Protein AF-A0A7X9HF99-F1 (afdb_monomer)

Solvent-accessible surface area (backbone atoms only — not comparable to full-atom values): 32789 Å² total; per-residue (Å²): 121,76,86,74,45,53,102,89,36,88,77,80,92,74,91,52,58,59,10,40,50,43,15,59,57,58,29,30,39,49,9,21,50,34,12,27,48,67,58,41,88,96,52,52,70,69,57,48,51,50,46,52,54,53,44,49,51,45,45,40,56,51,29,46,77,75,70,18,51,57,67,43,29,68,30,61,47,11,44,48,45,31,53,53,36,36,70,35,86,83,22,59,33,13,48,50,18,27,54,43,34,50,38,32,75,75,66,77,49,75,69,60,74,66,61,60,55,33,60,74,76,47,50,68,74,43,49,58,56,45,40,75,78,44,87,67,86,51,66,18,76,66,45,50,60,62,51,52,57,54,31,50,76,72,76,47,80,48,49,64,65,49,38,47,48,34,35,73,72,67,71,42,64,69,64,49,50,55,53,31,68,76,37,47,69,61,40,40,50,51,56,61,42,45,62,56,76,64,40,66,43,67,80,87,53,54,64,59,35,60,55,76,48,46,67,62,51,46,53,53,48,45,62,60,46,65,36,72,74,45,37,55,51,52,56,54,52,49,54,59,45,49,54,53,48,61,69,44,35,87,83,37,71,82,46,53,65,56,48,51,53,57,69,67,55,41,88,91,54,34,70,67,40,49,44,53,52,45,49,54,46,45,66,61,28,47,20,53,30,37,59,74,59,23,55,51,52,51,51,51,48,52,50,47,40,55,56,57,43,62,79,71,62,90,55,75,76,65,70,79,57,69,48,64,33,75,46,67,40,60,72,56,45,51,55,44,59,74,43,20,30,44,36,35,43,32,59,22,76,53,78,64,44,51,56,53,52,52,61,40,47,68,78,39,88,84,49,82,78,46,35,26,49,32,49,47,83,73,50,89,48,68,68,59,52,51,52,38,15,28,51,19,27,26,43,42,54,76,83,50,55,80,35,66,68,47,44,53,47,54,47,48,53,54,51,54,35,44,78,51,31,24,33,37,31,48,64,46,59,69,84,48,92,44,70,66,58,58,50,48,54,50,52,48,47,42,50,52,50,52,45,32,72,74,68,26,36,32,40,21,48,23,41,30,25,64,29,63,78,55,84,71,80,88,51,85,78,59,56,75,74,61,67,45,70,50,38,33,37,37,16,36,41,72,58,44,51,54,62,79,38,44,53,46,96,51,38,45,58,56,48,52,51,51,49,54,52,48,59,68,67,46,47,52,75,55,42,39,28,58,55,24,27,50,27,50,77,51,76,37,44,43,43,55,67,59,47,47,52,52,49,48,49,50,28,59,77,65,68,38,62,91,80,51,53,64,65,57,30,49,52,56,9,47,54,50,36,44,76,68,63,35,35,48,75,62,88,61,36,40,36,52,35,81,96,30,50,68,50,31,48,59,37,17,63,76,72,110

Secondary structure (DSSP, 8-state):
-TTT-BTTB-----S-HHHHHHHHHHHHHHHHHHHHHHTSTT--HHHHHHHHHHHHHHHHHHHHHHT--HHHHHSIIIIIHHHHHHH-TT-HHHHHHHHHHHHHHHHS-SS-HHHHHHHTT-HHHHHHHHHTTS----HHHHHHHHHHHHHHHTT---HHHHHHHHHHTS---THHHHHHHH-HHHHHHHHHH--S-PBPPP-S-TTS-GGGGHHHHHHHHHHHHTSHHHHHHHHHHHHHHHHHHHHHTTT-GGGHHHHHHHHH--SSSHHHHHHHHHHHHHHHH-----HHHHHHHHHHHHHHHHHHHHHT--SSGGGS--SEEEEE-HHHHHHHHHHSEEEEEEEESSTTHHHHHHHHHTT-TTSPPPEEEEEGGG---HHHHHHHHHHTEEEE-GGGGGSHHHHHHHHHHHHHHHHTT--EEEEEETT---HHHHHHHHHHHHHHHHHHHHH-B-EEEEEEEEEESS-----SS--HHHHTT--EEEEEPPPEEGGGGTT-TTHHHHHHHHHHHHHHHS----HHHHHHHHHHHTTTEEEHHHHHHHHHHHHHHTT-TTT--HHHHHHHHHHHHHHTTSEEEETTEEEE-GGGHHHHHHHHTTT-

pLDDT: mean 80.29, std 14.08, range [33.44, 96.25]

Foldseek 3Di:
DVPQDDPVDDDDDDPQPLLLCLQQQLLLLLLLLLLQQVQDPPRDPVLLVLSLVLSLVLSLVLSVVVPGDSVSLVDCSHSVVSVCQNPDPPRPSSNNSNVQNVCCVPPVDRDDPVLLVCCVPPVVVSCVVVCVVPVDDRSNVVSLVVSVVSCVVVVHDRLQSVQSCCVNPVVDDSCSNVVCSVCVPVSSVVVLLLNFQFFFADDDCQQPWLVVCLVVLLVVVLVVCPPPVNVVVQLVLLVVVLVVLVVCCVVDVVCVVVNVLSVVCDPVCNSVSLSVNLSVLLVQFTFPEHPVLLLVVLVVVLVVLLVLQVVPDDDPVSVPADLQAEAEDVVLVLVCLRGAQEEEEEADQDQCRQSSVQSNCSVDPSHRRAQTEHEPQQDPDPVVVNSSSHNRHTYDDPSCLSRPSNLSSNLSSQLVCSLNSHYHYDYQHPVDPPVSSVVSVLSNLVSVLVSCVVRSHKYWYKYKAKDWLFDDPCDPNDPPSNVSNTRMYIYIYNTDILSSCSSPPCSSVVVVVVSVLCNQQGHPAALLLLLLQQCLVVVFKDFQVSSLVVSVVLCVVSVPVVPDDSVCSSVRNVVSCVVVQQWDDDDRMIGGDPVNNVVSVVSSVSSD

Structure (mmCIF, N/CA/C/O backbone):
data_AF-A0A7X9HF99-F1
#
_entry.id   AF-A0A7X9HF99-F1
#
loop_
_atom_site.group_PDB
_atom_site.id
_atom_site.type_symbol
_atom_site.label_atom_id
_atom_site.label_alt_id
_atom_site.label_comp_id
_atom_site.label_asym_id
_atom_site.label_entity_id
_atom_site.label_seq_id
_atom_site.pdbx_PDB_ins_code
_atom_site.Cartn_x
_atom_site.Cartn_y
_atom_site.Cartn_z
_atom_site.occupancy
_atom_site.B_iso_or_equiv
_atom_site.auth_seq_id
_atom_site.auth_comp_id
_atom_site.auth_asym_id
_atom_site.auth_atom_id
_atom_site.pdbx_PDB_model_num
ATOM 1 N N . MET A 1 1 ? -45.475 -8.911 41.219 1.00 54.34 1 MET A N 1
ATOM 2 C CA . MET A 1 1 ? -46.069 -9.426 39.963 1.00 54.34 1 MET A CA 1
ATOM 3 C C . MET A 1 1 ? -47.348 -8.701 39.576 1.00 54.34 1 MET A C 1
ATOM 5 O O . MET A 1 1 ? -47.448 -8.296 38.430 1.00 54.34 1 MET A O 1
ATOM 9 N N . ASN A 1 2 ? -48.258 -8.432 40.516 1.00 70.12 2 ASN A N 1
ATOM 10 C CA . ASN A 1 2 ? -49.595 -7.879 40.227 1.00 70.12 2 ASN A CA 1
ATOM 11 C C . ASN A 1 2 ? -49.643 -6.393 39.800 1.00 70.12 2 ASN A C 1
ATOM 13 O O . ASN A 1 2 ? -50.726 -5.845 39.663 1.00 70.12 2 ASN A O 1
ATOM 17 N N . LEU A 1 3 ? -48.499 -5.720 39.622 1.00 83.56 3 LEU A N 1
ATOM 18 C CA . LEU A 1 3 ? -48.453 -4.312 39.193 1.00 83.56 3 LEU A CA 1
ATOM 19 C C . LEU A 1 3 ? -48.644 -4.143 37.679 1.00 83.56 3 LEU A C 1
ATOM 21 O O . LEU A 1 3 ? -49.138 -3.109 37.249 1.00 83.56 3 LEU A O 1
ATOM 25 N N . LEU A 1 4 ? -48.233 -5.138 36.883 1.00 85.75 4 LEU A N 1
ATOM 26 C CA . LEU A 1 4 ? -48.312 -5.095 35.416 1.00 85.75 4 LEU A CA 1
ATOM 27 C C . LEU A 1 4 ? -49.409 -6.006 34.848 1.00 85.75 4 LEU A C 1
ATOM 29 O O . LEU A 1 4 ? -49.820 -5.813 33.710 1.00 85.75 4 LEU A O 1
ATOM 33 N N . GLN A 1 5 ? -49.890 -6.980 35.624 1.00 89.69 5 GLN A N 1
ATOM 34 C CA . GLN A 1 5 ? -50.922 -7.916 35.178 1.00 89.69 5 GLN A CA 1
ATOM 35 C C . GLN A 1 5 ? -52.322 -7.295 35.272 1.00 89.69 5 GLN A C 1
ATOM 37 O O . GLN A 1 5 ? -52.664 -6.683 36.283 1.00 89.69 5 GLN A O 1
ATOM 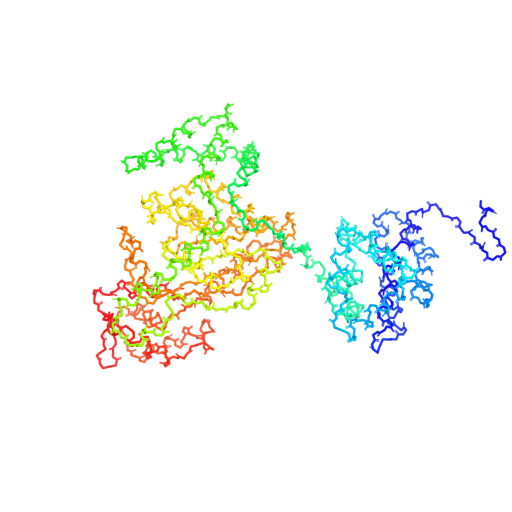42 N N . ASN A 1 6 ? -53.137 -7.476 34.232 1.00 90.50 6 ASN A N 1
ATOM 43 C CA . ASN A 1 6 ? -54.556 -7.103 34.198 1.00 90.50 6 ASN A CA 1
ATOM 44 C C . ASN A 1 6 ? -55.336 -8.022 33.234 1.00 90.50 6 ASN A C 1
ATOM 46 O O . ASN A 1 6 ? -54.757 -8.938 32.658 1.00 90.50 6 ASN A O 1
ATOM 50 N N . GLU A 1 7 ? -56.635 -7.773 33.036 1.00 92.38 7 GLU A N 1
ATOM 51 C CA . GLU A 1 7 ? -57.512 -8.596 32.178 1.00 92.38 7 GLU A CA 1
ATOM 52 C C . GLU A 1 7 ? -57.051 -8.714 30.709 1.00 92.38 7 GLU A C 1
ATOM 54 O O . GLU A 1 7 ? -57.423 -9.665 30.028 1.00 92.38 7 GLU A O 1
ATOM 59 N N . TYR A 1 8 ? -56.225 -7.783 30.222 1.00 90.38 8 TYR A N 1
ATOM 60 C CA . TYR A 1 8 ? -55.704 -7.745 28.850 1.00 90.38 8 TYR A CA 1
ATOM 61 C C . TYR A 1 8 ? -54.216 -8.108 28.745 1.00 90.38 8 TYR A C 1
ATOM 63 O O . TYR A 1 8 ? -53.702 -8.244 27.634 1.00 90.38 8 TYR A O 1
ATOM 71 N N . LEU A 1 9 ? -53.504 -8.213 29.871 1.00 88.06 9 LEU A N 1
ATOM 72 C CA . LEU A 1 9 ? -52.055 -8.387 29.904 1.00 88.06 9 LEU A CA 1
ATOM 73 C C . LEU A 1 9 ? -51.653 -9.417 30.958 1.00 88.06 9 LEU A C 1
ATOM 75 O O . LEU A 1 9 ? -51.667 -9.147 32.160 1.00 88.06 9 LEU A O 1
ATOM 79 N N . GLU A 1 10 ? -51.215 -10.579 30.483 1.00 87.38 10 GLU A N 1
ATOM 80 C CA . GLU A 1 10 ? -50.580 -11.600 31.306 1.00 87.38 10 GLU A CA 1
ATOM 81 C C . GLU A 1 10 ? -49.055 -11.424 31.270 1.00 87.38 10 GLU A C 1
ATOM 83 O O . GLU A 1 10 ? -48.449 -11.270 30.209 1.00 87.38 10 GLU A O 1
ATOM 88 N N . CYS A 1 11 ? -48.417 -11.421 32.441 1.00 87.50 11 CYS A N 1
ATOM 89 C CA . CYS A 1 11 ? -46.965 -11.282 32.563 1.00 87.50 11 CYS A CA 1
ATOM 90 C C . CYS A 1 11 ? -46.350 -12.575 33.089 1.00 87.50 11 CYS A C 1
ATOM 92 O O . CYS A 1 11 ? -46.769 -13.067 34.136 1.00 87.50 11 CYS A O 1
ATOM 94 N N . ILE A 1 12 ? -45.312 -13.064 32.412 1.00 86.00 12 ILE A N 1
ATOM 95 C CA . ILE A 1 12 ? -44.568 -14.262 32.807 1.00 86.00 12 ILE A CA 1
ATOM 96 C C . ILE A 1 12 ? -43.243 -13.820 33.449 1.00 86.00 12 ILE A C 1
ATOM 98 O O . ILE A 1 12 ? -42.477 -13.101 32.801 1.00 86.00 12 ILE A O 1
ATOM 102 N N . PRO A 1 13 ? -42.940 -14.204 34.702 1.00 87.19 13 PRO A N 1
ATOM 103 C CA . PRO A 1 13 ? -41.620 -13.958 35.278 1.00 87.19 13 PRO A CA 1
ATOM 104 C C . PRO A 1 13 ? -40.522 -14.721 34.552 1.00 87.19 13 PRO A C 1
ATOM 106 O O . PRO A 1 13 ? -40.692 -15.888 34.210 1.00 87.19 13 PRO A O 1
ATOM 109 N N . SER A 1 14 ? -39.356 -14.094 34.438 1.00 87.75 14 SER A N 1
ATOM 110 C CA . SER A 1 14 ? -38.125 -14.760 34.024 1.00 87.75 14 SER A CA 1
ATOM 111 C C . SER A 1 14 ? -36.980 -14.339 34.940 1.00 87.75 14 SER A C 1
ATOM 113 O O . SER A 1 14 ? -36.864 -13.166 35.293 1.00 87.75 14 SER A O 1
ATOM 115 N N . ASP A 1 15 ? -36.147 -15.304 35.324 1.00 94.06 15 ASP A N 1
ATOM 116 C CA . ASP A 1 15 ? -34.859 -15.083 35.989 1.00 94.06 15 ASP A CA 1
ATOM 117 C C . ASP A 1 15 ? -33.728 -14.815 34.977 1.00 94.06 15 ASP A C 1
ATOM 119 O O . ASP A 1 15 ? -32.655 -14.338 35.342 1.00 94.06 15 ASP A O 1
ATOM 123 N N . ASP A 1 16 ? -33.972 -15.088 33.693 1.00 95.94 16 ASP A N 1
ATOM 124 C CA . ASP A 1 16 ? -33.021 -14.912 32.600 1.00 95.94 16 ASP A CA 1
ATOM 125 C C . ASP A 1 16 ? -33.119 -13.511 31.988 1.00 95.94 16 ASP A C 1
ATOM 127 O O . ASP A 1 16 ? -33.645 -13.303 30.891 1.00 95.94 16 ASP A O 1
ATOM 131 N N . ILE A 1 17 ? -32.608 -12.530 32.733 1.00 95.75 17 ILE A N 1
ATOM 132 C CA . ILE A 1 17 ? -32.580 -11.121 32.317 1.00 95.75 17 ILE A CA 1
ATOM 133 C C . ILE A 1 17 ? -31.801 -10.956 31.002 1.00 95.75 17 ILE A C 1
ATOM 135 O O . ILE A 1 17 ? -32.244 -10.221 30.121 1.00 95.75 17 ILE A O 1
ATOM 139 N N . ILE A 1 18 ? -30.682 -11.675 30.841 1.00 95.50 18 ILE A N 1
ATOM 140 C CA . ILE A 1 18 ? -29.843 -11.614 29.634 1.00 95.50 18 ILE A CA 1
ATOM 141 C C . ILE A 1 18 ? -30.624 -12.134 28.423 1.00 95.50 18 ILE A C 1
ATOM 143 O O . ILE A 1 18 ? -30.593 -11.508 27.366 1.00 95.50 18 ILE A O 1
ATOM 147 N N . GLY A 1 19 ? -31.359 -13.241 28.564 1.00 95.62 19 GLY A N 1
ATOM 148 C CA . GLY A 1 19 ? -32.192 -13.782 27.490 1.00 95.62 19 GLY A CA 1
ATOM 149 C C . GLY A 1 19 ? -33.328 -12.860 27.072 1.00 95.62 19 GLY A C 1
ATOM 150 O O . GLY A 1 19 ? -33.578 -12.718 25.874 1.00 95.62 19 GLY A O 1
ATOM 151 N N . VAL A 1 20 ? -33.980 -12.191 28.027 1.00 95.88 20 VAL A N 1
ATOM 152 C CA . VAL A 1 20 ? -35.034 -11.210 27.727 1.00 95.88 20 VAL A CA 1
ATOM 153 C C . VAL A 1 20 ? -34.458 -9.987 27.003 1.00 95.88 20 VAL A C 1
ATOM 155 O O . VAL A 1 20 ? -35.011 -9.556 25.989 1.00 95.88 20 VAL A O 1
ATOM 158 N N . ASP A 1 21 ? -33.322 -9.460 27.464 1.00 94.38 21 ASP A N 1
ATOM 159 C CA . ASP A 1 21 ? -32.658 -8.313 26.833 1.00 94.38 21 ASP A CA 1
ATOM 160 C C . ASP A 1 21 ? -32.161 -8.654 25.416 1.00 94.38 21 ASP A C 1
ATOM 162 O O . ASP A 1 21 ? -32.487 -7.966 24.446 1.00 94.38 21 ASP A O 1
ATOM 166 N N . CYS A 1 22 ? -31.486 -9.798 25.254 1.00 93.62 22 CYS A N 1
ATOM 167 C CA . CYS A 1 22 ? -31.059 -10.293 23.945 1.00 93.62 22 CYS A CA 1
ATOM 168 C C . CYS A 1 22 ? -32.251 -10.483 22.997 1.00 93.62 22 CYS A C 1
ATOM 170 O O . CYS A 1 22 ? -32.196 -10.051 21.846 1.00 93.62 22 CYS A O 1
ATOM 172 N N . GLY A 1 23 ? -33.342 -11.097 23.465 1.00 92.31 23 GLY A N 1
ATOM 173 C CA . GLY A 1 23 ? -34.551 -11.295 22.666 1.00 92.31 23 GLY A CA 1
ATOM 174 C C . GLY A 1 23 ? -35.134 -9.978 22.149 1.00 92.31 23 GLY A C 1
ATOM 175 O O . GLY A 1 23 ? -35.362 -9.839 20.945 1.00 92.31 23 GLY A O 1
ATOM 176 N N . SER A 1 24 ? -35.281 -8.990 23.035 1.00 90.12 24 SER A N 1
ATOM 177 C CA . SER A 1 24 ? -35.886 -7.690 22.716 1.00 90.12 24 SER A CA 1
ATOM 178 C C . SER A 1 24 ? -35.001 -6.790 21.841 1.00 90.12 24 SER A C 1
ATOM 180 O O . SER A 1 24 ? -35.501 -6.110 20.940 1.00 90.12 24 SER A O 1
ATOM 182 N N . THR A 1 25 ? -33.682 -6.820 22.046 1.00 91.31 25 THR A N 1
ATOM 183 C CA . THR A 1 25 ? -32.730 -5.973 21.319 1.00 91.31 25 THR A CA 1
ATOM 184 C C . THR A 1 25 ? -32.388 -6.558 19.950 1.00 91.31 25 THR A C 1
ATOM 186 O O . THR A 1 25 ? -32.436 -5.855 18.933 1.00 91.31 25 THR A O 1
ATOM 189 N N . LEU A 1 26 ? -32.085 -7.859 19.885 1.00 93.44 26 LEU A N 1
ATOM 190 C CA . LEU A 1 26 ? -31.591 -8.485 18.659 1.00 93.44 26 LEU A CA 1
ATOM 191 C C . LEU A 1 26 ? -32.682 -8.642 17.590 1.00 93.44 26 LEU A C 1
ATOM 193 O O . LEU A 1 26 ? -32.341 -8.710 16.412 1.00 93.44 26 LEU A O 1
ATOM 197 N N . LYS A 1 27 ? -33.977 -8.644 17.942 1.00 94.38 27 LYS A N 1
ATOM 198 C CA . LYS A 1 27 ? -35.074 -8.744 16.955 1.00 94.38 27 LYS A CA 1
ATOM 199 C C . LYS A 1 27 ? -35.196 -7.524 16.033 1.00 94.38 27 LYS A C 1
ATOM 201 O O . LYS A 1 27 ? -35.714 -7.618 14.919 1.00 94.38 27 LYS A O 1
ATOM 206 N N . ASN A 1 28 ? -34.764 -6.352 16.498 1.00 92.50 28 ASN A N 1
ATOM 207 C CA . ASN A 1 28 ? -35.074 -5.083 15.848 1.00 92.50 28 ASN A CA 1
ATOM 208 C C . ASN A 1 28 ? -34.373 -4.933 14.482 1.00 92.50 28 ASN A C 1
ATOM 210 O O . ASN A 1 28 ? -35.060 -4.574 13.520 1.00 92.50 28 ASN A O 1
ATOM 214 N N . PRO A 1 29 ? -33.070 -5.258 14.329 1.00 92.38 29 PRO A N 1
ATOM 215 C CA . PRO A 1 29 ? -32.428 -5.356 13.016 1.00 92.38 29 PRO A CA 1
ATOM 216 C C . PRO A 1 29 ? -33.136 -6.338 12.071 1.00 92.38 29 PRO A C 1
ATOM 218 O O . PRO A 1 29 ? -33.394 -6.003 10.915 1.00 92.38 29 PRO A O 1
ATOM 221 N N . ALA A 1 30 ? -33.529 -7.519 12.556 1.00 93.00 30 ALA A N 1
ATOM 222 C CA . ALA A 1 30 ? -34.232 -8.515 11.744 1.00 93.00 30 ALA A CA 1
ATOM 223 C C . ALA A 1 30 ? -35.558 -7.977 11.173 1.00 93.00 30 ALA A C 1
ATOM 225 O O . ALA A 1 30 ? -35.879 -8.210 10.007 1.00 93.00 30 ALA A O 1
ATOM 226 N N . ALA A 1 31 ? -36.293 -7.175 11.949 1.00 92.75 31 ALA A N 1
ATOM 227 C CA . ALA A 1 31 ? -37.505 -6.515 11.472 1.00 92.75 31 ALA A CA 1
ATOM 228 C C . ALA A 1 31 ? -37.236 -5.480 10.360 1.00 92.75 31 ALA A C 1
ATOM 230 O O . ALA A 1 31 ? -38.065 -5.329 9.462 1.00 92.75 31 ALA A O 1
ATOM 231 N N . ILE A 1 32 ? -36.078 -4.807 10.366 1.00 90.69 32 ILE A N 1
ATOM 232 C CA . ILE A 1 32 ? -35.661 -3.924 9.261 1.00 90.69 32 ILE A CA 1
ATOM 233 C C . ILE A 1 32 ? -35.400 -4.749 7.998 1.00 90.69 32 ILE A C 1
ATOM 235 O O . ILE A 1 32 ? -35.911 -4.400 6.933 1.00 90.69 32 ILE A O 1
ATOM 239 N N . ALA A 1 33 ? -34.666 -5.863 8.108 1.00 91.62 33 ALA A N 1
ATOM 240 C CA . ALA A 1 33 ? -34.448 -6.771 6.980 1.00 91.62 33 ALA A CA 1
ATOM 241 C C . ALA A 1 33 ? -35.778 -7.287 6.404 1.00 91.62 33 ALA A C 1
ATOM 243 O O . ALA A 1 33 ? -35.947 -7.315 5.185 1.00 91.62 33 ALA A O 1
ATOM 244 N N . ALA A 1 34 ? -36.752 -7.609 7.263 1.00 91.88 34 ALA A N 1
ATOM 245 C CA . ALA A 1 34 ? -38.083 -8.044 6.838 1.00 91.88 34 ALA A CA 1
ATOM 246 C C . ALA A 1 34 ? -38.828 -6.936 6.081 1.00 91.88 34 ALA A C 1
ATOM 248 O O . ALA A 1 34 ? -39.473 -7.199 5.067 1.00 91.88 34 ALA A O 1
ATOM 249 N N . GLY A 1 35 ? -38.688 -5.688 6.534 1.00 90.19 35 GLY A N 1
ATOM 250 C CA . GLY A 1 35 ? -39.184 -4.510 5.829 1.00 90.19 35 GLY A CA 1
ATOM 251 C C . GLY A 1 35 ? -38.579 -4.358 4.435 1.00 90.19 35 GLY A C 1
ATOM 252 O O . GLY A 1 35 ? -39.321 -4.190 3.469 1.00 90.19 35 GLY A O 1
ATOM 253 N N . ILE A 1 36 ? -37.254 -4.485 4.318 1.00 88.06 36 ILE A N 1
ATOM 254 C CA . ILE A 1 36 ? -36.544 -4.382 3.034 1.00 88.06 36 ILE A CA 1
ATOM 255 C C . ILE A 1 36 ? -37.039 -5.453 2.064 1.00 88.06 36 ILE A C 1
ATOM 257 O O . ILE A 1 36 ? -37.473 -5.128 0.962 1.00 88.06 36 ILE A O 1
ATOM 261 N N . ILE A 1 37 ? -37.036 -6.719 2.492 1.00 88.38 37 ILE A N 1
ATOM 262 C CA . ILE A 1 37 ? -37.451 -7.851 1.654 1.00 88.38 37 ILE A CA 1
ATOM 263 C C . ILE A 1 37 ? -38.908 -7.718 1.217 1.00 88.38 37 ILE A C 1
ATOM 265 O O . ILE A 1 37 ? -39.217 -7.993 0.063 1.00 88.38 37 ILE A O 1
ATOM 269 N N . SER A 1 38 ? -39.793 -7.246 2.101 1.00 86.25 38 SER A N 1
ATOM 270 C CA . SER A 1 38 ? -41.214 -7.077 1.773 1.00 86.25 38 SER A CA 1
ATOM 271 C C . SER A 1 38 ? -41.489 -6.070 0.653 1.00 86.25 38 SER A C 1
ATOM 273 O O . SER A 1 38 ? -42.591 -6.061 0.114 1.00 86.25 38 SER A O 1
ATOM 275 N N . ASN A 1 39 ? -40.511 -5.225 0.311 1.00 82.75 39 ASN A N 1
ATOM 276 C CA . ASN A 1 39 ? -40.634 -4.228 -0.748 1.00 82.75 39 ASN A CA 1
ATOM 277 C C . ASN A 1 39 ? -39.867 -4.591 -2.027 1.00 82.75 39 ASN A C 1
ATOM 279 O O . ASN A 1 39 ? -39.919 -3.853 -3.011 1.00 82.75 39 ASN A O 1
ATOM 283 N N . LEU A 1 40 ? -39.125 -5.702 -2.022 1.00 79.38 40 LEU A N 1
ATOM 284 C CA . LEU A 1 40 ? -38.417 -6.168 -3.206 1.00 79.38 40 LEU A CA 1
ATOM 285 C C . LEU A 1 40 ? -39.381 -6.916 -4.140 1.00 79.38 40 LEU A C 1
ATOM 287 O O . LEU A 1 40 ? -40.216 -7.700 -3.676 1.00 79.38 40 LEU A O 1
ATOM 291 N N . PRO A 1 41 ? -39.283 -6.703 -5.465 1.00 66.88 41 PRO A N 1
ATOM 292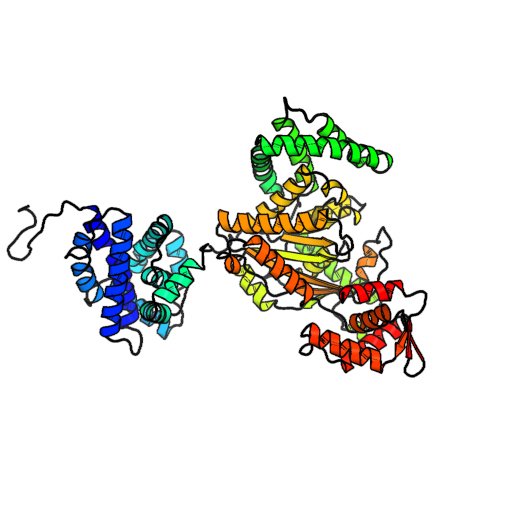 C CA . PRO A 1 41 ? -40.151 -7.376 -6.420 1.00 66.88 41 PRO A CA 1
ATOM 293 C C . PRO A 1 41 ? -39.978 -8.897 -6.319 1.00 66.88 41 PRO A C 1
ATOM 295 O O . PRO A 1 41 ? -38.866 -9.393 -6.1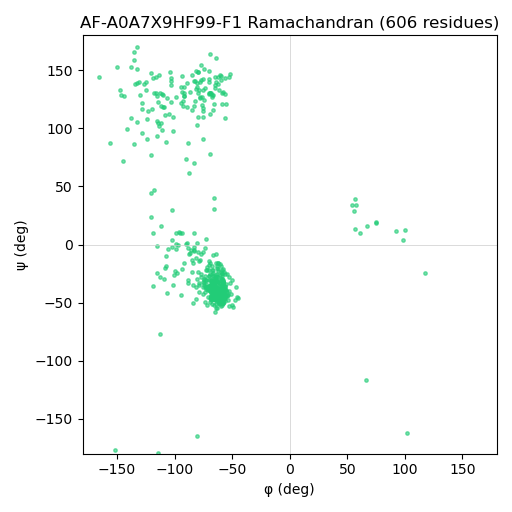54 1.00 66.88 41 PRO A O 1
ATOM 298 N N . GLN A 1 42 ? -41.088 -9.634 -6.441 1.00 66.19 42 GLN A N 1
ATOM 299 C CA . GLN A 1 42 ? -41.126 -11.108 -6.431 1.00 66.19 42 GLN A CA 1
ATOM 300 C C . GLN A 1 42 ? -40.748 -11.758 -5.081 1.00 66.19 42 GLN A C 1
ATOM 302 O O . GLN A 1 42 ? -40.509 -12.964 -5.021 1.00 66.19 42 GLN A O 1
ATOM 307 N N . CYS A 1 43 ? -40.737 -10.990 -3.987 1.00 72.19 43 CYS A N 1
ATOM 308 C CA . CYS A 1 43 ? -40.548 -11.508 -2.632 1.00 72.19 43 CYS A CA 1
ATOM 309 C C . CYS A 1 43 ? -41.904 -11.756 -1.952 1.00 72.19 43 CYS A C 1
ATOM 311 O O . CYS A 1 43 ? -42.716 -10.844 -1.834 1.00 72.19 43 CYS A O 1
ATOM 313 N N . GLY A 1 44 ? -42.151 -12.997 -1.519 1.00 74.25 44 GLY A N 1
ATOM 314 C CA . GLY A 1 44 ? -43.394 -13.409 -0.851 1.00 74.25 44 GLY A CA 1
ATOM 315 C C . GLY A 1 44 ? -43.203 -13.824 0.611 1.00 74.25 44 GLY A C 1
ATOM 316 O O . GLY A 1 44 ? -42.084 -13.842 1.132 1.00 74.25 44 GLY A O 1
ATOM 317 N N . ASP A 1 45 ? -44.296 -14.219 1.264 1.00 81.94 45 ASP A N 1
ATOM 318 C CA . ASP A 1 45 ? -44.328 -14.559 2.697 1.00 81.94 45 ASP A CA 1
ATOM 319 C C . ASP A 1 45 ? -43.366 -15.694 3.081 1.00 81.94 45 ASP A C 1
ATOM 321 O O . ASP A 1 45 ? -42.745 -15.645 4.142 1.00 81.94 45 ASP A O 1
ATOM 325 N N . ASN A 1 46 ? -43.135 -16.656 2.180 1.00 86.44 46 ASN A N 1
ATOM 326 C CA . ASN A 1 46 ? -42.169 -17.744 2.384 1.00 86.44 46 ASN A CA 1
ATOM 327 C C . ASN A 1 46 ? -40.743 -17.231 2.636 1.00 86.44 46 ASN A C 1
ATOM 329 O O . ASN A 1 46 ? -40.022 -17.770 3.475 1.00 86.44 46 ASN A O 1
ATOM 333 N N . LEU A 1 47 ? -40.334 -16.171 1.932 1.00 85.56 47 LEU A N 1
ATOM 334 C CA . LEU A 1 47 ? -39.014 -15.570 2.114 1.00 85.56 47 LEU A CA 1
ATOM 335 C C . LEU A 1 47 ? -38.937 -14.790 3.433 1.00 85.56 47 LEU A C 1
ATOM 337 O O . LEU A 1 47 ? -37.901 -14.810 4.093 1.00 85.56 47 LEU A O 1
ATOM 341 N N . SER A 1 48 ? -40.040 -14.160 3.850 1.00 86.69 48 SER A N 1
ATOM 342 C CA . SER A 1 48 ? -40.135 -13.513 5.165 1.00 86.69 48 SER A CA 1
ATOM 343 C C . SER A 1 48 ? -40.026 -14.538 6.298 1.00 86.69 48 SER A C 1
ATOM 345 O O . SER A 1 48 ? -39.288 -14.311 7.253 1.00 86.69 48 SER A O 1
ATOM 347 N N . GLY A 1 49 ? -40.688 -15.693 6.169 1.00 89.88 49 GLY A N 1
ATOM 348 C CA . GLY A 1 49 ? -40.553 -16.804 7.115 1.00 89.88 49 GLY A CA 1
ATOM 349 C C . GLY A 1 49 ? -39.123 -17.345 7.183 1.00 89.88 49 GLY A C 1
ATOM 350 O O . GLY A 1 49 ? -38.586 -17.531 8.273 1.00 89.88 49 GLY A O 1
ATOM 351 N N . ALA A 1 50 ? -38.467 -17.515 6.030 1.00 90.69 50 ALA A N 1
ATOM 352 C CA . ALA A 1 50 ? -37.070 -17.941 5.969 1.00 90.69 50 ALA A CA 1
ATOM 353 C C . ALA A 1 50 ? -36.115 -16.925 6.623 1.00 90.69 50 ALA A C 1
ATOM 355 O O . ALA A 1 50 ? -35.222 -17.323 7.369 1.00 90.69 50 ALA A O 1
ATOM 356 N N . LEU A 1 51 ? -36.322 -15.621 6.400 1.00 92.88 51 LEU A N 1
ATOM 357 C CA . LEU A 1 51 ? -35.563 -14.569 7.081 1.00 92.88 51 LEU A CA 1
ATOM 358 C C . LEU A 1 51 ? -35.748 -14.648 8.600 1.00 92.88 51 LEU A C 1
ATOM 360 O O . LEU A 1 51 ? -34.758 -14.590 9.324 1.00 92.88 51 LEU A O 1
ATOM 364 N N . ILE A 1 52 ? -36.993 -14.756 9.077 1.00 94.06 52 ILE A N 1
ATOM 365 C CA . ILE A 1 52 ? -37.300 -14.816 10.513 1.00 94.06 52 ILE A CA 1
ATOM 366 C C . ILE A 1 52 ? -36.597 -16.017 11.150 1.00 94.06 52 ILE A C 1
ATOM 368 O O . ILE A 1 52 ? -35.951 -15.855 12.180 1.00 94.06 52 ILE A O 1
ATOM 372 N N . ALA A 1 53 ? -36.653 -17.190 10.513 1.00 93.38 53 ALA A N 1
ATOM 373 C CA . ALA A 1 53 ? -35.983 -18.391 11.006 1.00 93.38 53 ALA A CA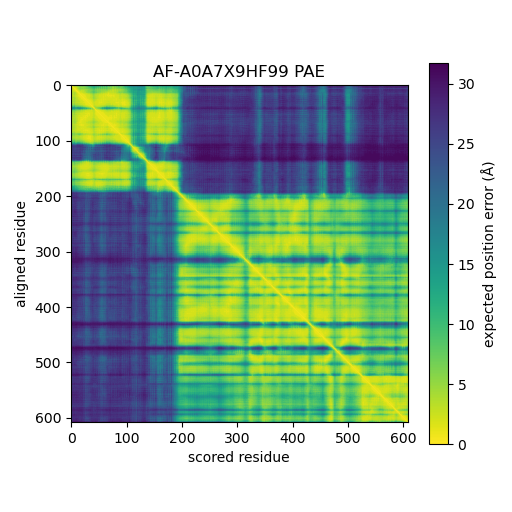 1
ATOM 374 C C . ALA A 1 53 ? -34.453 -18.224 11.084 1.00 93.38 53 ALA A C 1
ATOM 376 O O . ALA A 1 53 ? -33.846 -18.572 12.094 1.00 93.38 53 ALA A O 1
ATOM 377 N N . GLN A 1 54 ? -33.826 -17.657 10.046 1.00 92.62 54 GLN A N 1
ATOM 378 C CA . GLN A 1 54 ? -32.374 -17.438 10.024 1.00 92.62 54 GLN A CA 1
ATOM 379 C C . GLN A 1 54 ? -31.932 -16.376 11.038 1.00 92.62 54 GLN A C 1
ATOM 381 O O . GLN A 1 54 ? -30.986 -16.591 11.790 1.00 92.62 54 GLN A O 1
ATOM 386 N N . ALA A 1 55 ? -32.644 -15.249 11.112 1.00 94.31 55 ALA A N 1
ATOM 387 C CA . ALA A 1 55 ? -32.367 -14.208 12.095 1.00 94.31 55 ALA A CA 1
ATOM 388 C C . ALA A 1 55 ? -32.533 -14.729 13.529 1.00 94.31 55 ALA A C 1
ATOM 390 O O . ALA A 1 55 ? -31.700 -14.451 14.384 1.00 94.31 55 ALA A O 1
ATOM 391 N N . HIS A 1 56 ? -33.564 -15.537 13.790 1.00 96.25 56 HIS A N 1
ATOM 392 C CA . HIS A 1 56 ? -33.772 -16.155 15.099 1.00 96.25 56 HIS A CA 1
ATOM 393 C C . HIS A 1 56 ? -32.634 -17.109 15.483 1.00 96.25 56 HIS A C 1
ATOM 395 O O . HIS A 1 56 ? -32.180 -17.082 16.627 1.00 96.25 56 HIS A O 1
ATOM 401 N N . ALA A 1 57 ? -32.105 -17.881 14.530 1.00 94.75 57 ALA A N 1
ATOM 402 C CA . ALA A 1 57 ? -30.934 -18.725 14.762 1.00 94.75 57 ALA A CA 1
ATOM 403 C C . ALA A 1 57 ? -29.697 -17.894 15.156 1.00 94.75 57 ALA A C 1
ATOM 405 O O . ALA A 1 57 ? -28.998 -18.239 16.111 1.00 94.75 57 ALA A O 1
ATOM 406 N N . GLU A 1 58 ? -29.463 -16.763 14.481 1.00 94.81 58 GLU A N 1
ATOM 407 C CA . GLU A 1 58 ? -28.387 -15.824 14.827 1.00 94.81 58 GLU A CA 1
ATOM 408 C C . GLU A 1 58 ? -28.589 -15.198 16.219 1.00 94.81 58 GLU A C 1
ATOM 410 O O . GLU A 1 58 ? -27.631 -15.076 16.988 1.00 94.81 58 GLU A O 1
ATOM 415 N N . MET A 1 59 ? -29.833 -14.858 16.583 1.00 96.12 59 MET A N 1
ATOM 416 C CA . MET A 1 59 ? -30.183 -14.361 17.921 1.00 96.12 59 MET A CA 1
ATOM 417 C C . MET A 1 59 ? -29.861 -15.384 19.011 1.00 96.12 59 MET A C 1
ATOM 419 O O . MET A 1 59 ? -29.248 -15.028 20.016 1.00 96.12 59 MET A O 1
ATOM 423 N N . ILE A 1 60 ? -30.249 -16.649 18.812 1.00 96.06 60 ILE A N 1
ATOM 424 C CA . ILE A 1 60 ? -29.964 -17.740 19.755 1.00 96.06 60 ILE A CA 1
ATOM 425 C C . ILE A 1 60 ? -28.453 -17.927 19.901 1.00 96.06 60 ILE A C 1
ATOM 427 O O . ILE A 1 60 ? -27.948 -18.023 21.019 1.00 96.06 60 ILE A O 1
ATOM 431 N N . GLN A 1 61 ? -27.719 -17.946 18.785 1.00 94.50 61 GLN A N 1
ATOM 432 C CA . GLN A 1 61 ? -26.276 -18.162 18.790 1.00 94.50 61 GLN A CA 1
ATOM 433 C C . GLN A 1 61 ? -25.534 -17.067 19.565 1.00 94.50 61 GLN A C 1
ATOM 435 O O . GLN A 1 61 ? -24.694 -17.386 20.409 1.00 94.50 61 GLN A O 1
ATOM 440 N N . LEU A 1 62 ? -25.856 -15.795 19.308 1.00 95.12 62 LEU A N 1
ATOM 441 C CA . LEU A 1 62 ? -25.255 -14.676 20.031 1.00 95.12 62 LEU A CA 1
ATOM 442 C C . LEU A 1 62 ? -25.687 -14.665 21.501 1.00 95.12 62 LEU A C 1
ATOM 444 O O . LEU A 1 62 ? -24.838 -14.544 22.381 1.00 95.12 62 LEU A O 1
ATOM 448 N N . GLY A 1 63 ? -26.979 -14.858 21.776 1.00 95.56 63 GLY A N 1
ATOM 449 C CA . GLY A 1 63 ? -27.510 -14.900 23.137 1.00 95.56 63 GLY A CA 1
ATOM 450 C C . GLY A 1 63 ? -26.846 -15.975 23.994 1.00 95.56 63 GLY A C 1
ATOM 451 O O . GLY A 1 63 ? -26.412 -15.690 25.109 1.00 95.56 63 GLY A O 1
ATOM 452 N N . ARG A 1 64 ? -26.654 -17.184 23.453 1.00 95.38 64 ARG A N 1
ATOM 453 C CA . ARG A 1 64 ? -25.931 -18.260 24.144 1.00 95.38 64 ARG A CA 1
ATOM 454 C C . ARG A 1 64 ? -24.506 -17.852 24.512 1.00 95.38 64 ARG A C 1
ATOM 456 O O . ARG A 1 64 ? -24.058 -18.134 25.619 1.00 95.38 64 ARG A O 1
ATOM 463 N N . CYS A 1 65 ? -23.787 -17.185 23.611 1.00 94.19 65 CYS A N 1
ATOM 464 C CA . CYS A 1 65 ? -22.429 -16.713 23.892 1.00 94.19 65 CYS A CA 1
ATOM 465 C C . CYS A 1 65 ? -22.378 -15.613 24.962 1.00 94.19 65 CYS A C 1
ATOM 467 O O . CYS A 1 65 ? -21.361 -15.476 25.640 1.00 94.19 65 CYS A O 1
ATOM 469 N N . LEU A 1 66 ? -23.474 -14.876 25.148 1.00 92.88 66 LEU A N 1
ATOM 470 C CA . LEU A 1 66 ? -23.637 -13.882 26.210 1.00 92.88 66 LEU A CA 1
ATOM 471 C C . LEU A 1 66 ? -24.140 -14.482 27.533 1.00 92.88 66 LEU A C 1
ATOM 473 O O . LEU A 1 66 ? -24.197 -13.773 28.534 1.00 92.88 66 LEU A O 1
ATOM 477 N N . GLY A 1 67 ? -24.469 -15.777 27.558 1.00 93.88 67 GLY A N 1
ATOM 478 C CA . GLY A 1 67 ? -24.959 -16.480 28.744 1.00 93.88 67 GLY A CA 1
ATOM 479 C C . GLY A 1 67 ? -26.483 -16.509 28.897 1.00 93.88 67 GLY A C 1
ATOM 480 O O . GLY A 1 67 ? -26.961 -16.909 29.955 1.00 93.88 67 GLY A O 1
ATOM 481 N N . ALA A 1 68 ? -27.249 -16.118 27.873 1.00 95.62 68 ALA A N 1
ATOM 482 C CA . ALA A 1 68 ? -28.703 -16.278 27.875 1.00 95.62 68 ALA A CA 1
ATOM 483 C C . ALA A 1 68 ? -29.123 -17.750 27.747 1.00 95.62 68 ALA A C 1
ATOM 485 O O . ALA A 1 68 ? -28.468 -18.544 27.060 1.00 95.62 68 ALA A O 1
ATOM 486 N N . LYS A 1 69 ? -30.272 -18.100 28.338 1.00 96.19 69 LYS A N 1
ATOM 487 C CA . LYS A 1 69 ? -30.909 -19.404 28.129 1.00 96.19 69 LYS A CA 1
ATOM 488 C C . LYS A 1 69 ? -31.590 -19.402 26.759 1.00 96.19 69 LYS A C 1
ATOM 490 O O . LYS A 1 69 ? -32.411 -18.534 26.456 1.00 96.19 69 LYS A O 1
ATOM 495 N N . GLU A 1 70 ? -31.289 -20.401 25.929 1.00 95.06 70 GLU A N 1
ATOM 496 C CA . GLU A 1 70 ? -31.870 -20.512 24.581 1.00 95.06 70 GLU A CA 1
ATOM 497 C C . GLU A 1 70 ? -33.410 -20.533 24.625 1.00 95.06 70 GLU A C 1
ATOM 499 O O . GLU A 1 70 ? -34.063 -19.925 23.777 1.00 95.06 70 GLU A O 1
ATOM 504 N N . GLN A 1 71 ? -33.995 -21.152 25.660 1.00 95.00 71 GLN A N 1
ATOM 505 C CA . GLN A 1 71 ? -35.446 -21.241 25.853 1.00 95.00 71 GLN A CA 1
ATOM 506 C C . GLN A 1 71 ? -36.114 -19.862 25.948 1.00 95.00 71 GLN A C 1
ATOM 508 O O . GLN A 1 71 ? -37.212 -19.680 25.425 1.00 95.00 71 GLN A O 1
ATOM 513 N N . THR A 1 72 ? -35.454 -18.876 26.560 1.00 95.00 72 THR A N 1
ATOM 514 C CA . THR A 1 72 ? -35.982 -17.509 26.689 1.00 95.00 72 THR A CA 1
ATOM 515 C C . THR A 1 72 ? -36.075 -16.823 25.326 1.00 95.00 72 THR A C 1
ATOM 517 O O . THR A 1 72 ? -37.078 -16.181 25.016 1.00 95.00 72 THR A O 1
ATOM 520 N N . ILE A 1 73 ? -35.062 -17.018 24.475 1.00 95.44 73 ILE A N 1
ATOM 521 C CA . ILE A 1 73 ? -35.002 -16.449 23.119 1.00 95.44 73 ILE A CA 1
ATOM 522 C C . ILE A 1 73 ? -35.957 -17.189 22.171 1.00 95.44 73 ILE A C 1
ATOM 524 O O . ILE A 1 73 ? -36.540 -16.586 21.270 1.00 95.44 73 ILE A O 1
ATOM 528 N N . MET A 1 74 ? -36.166 -18.492 22.369 1.00 94.81 74 MET A N 1
ATOM 529 C CA . MET A 1 74 ? -37.202 -19.257 21.662 1.00 94.81 74 MET A CA 1
ATOM 530 C C . MET A 1 74 ? -38.625 -18.890 22.113 1.00 94.81 74 MET A C 1
ATOM 532 O O . MET A 1 74 ? -39.575 -19.113 21.367 1.00 94.81 74 MET A O 1
ATOM 536 N N . GLY A 1 75 ? -38.772 -18.325 23.312 1.00 92.75 75 GLY A N 1
ATOM 537 C CA . GLY A 1 75 ? -40.046 -17.922 23.893 1.00 92.75 75 GLY A CA 1
ATOM 538 C C . GLY A 1 75 ? -40.576 -16.573 23.397 1.00 92.75 75 GLY A C 1
ATOM 539 O O . GLY A 1 75 ? -40.133 -16.006 22.395 1.00 92.75 75 GLY A O 1
ATOM 540 N N . ILE A 1 76 ? -41.554 -16.037 24.135 1.00 90.94 76 ILE A N 1
ATOM 541 C CA . ILE A 1 76 ? -42.285 -14.820 23.751 1.00 90.94 76 ILE A CA 1
ATOM 542 C C . ILE A 1 76 ? -41.391 -13.571 23.684 1.00 90.94 76 ILE A C 1
ATOM 544 O O . ILE A 1 76 ? -41.612 -12.720 22.828 1.00 90.94 76 ILE A O 1
ATOM 548 N N . ALA A 1 77 ? -40.350 -13.499 24.523 1.00 89.44 77 ALA A N 1
ATOM 549 C CA . ALA A 1 77 ? -39.422 -12.368 24.591 1.00 89.44 77 ALA A CA 1
ATOM 550 C C . ALA A 1 77 ? -38.464 -12.274 23.387 1.00 89.44 77 ALA A C 1
ATOM 552 O O . ALA A 1 77 ? -37.928 -11.202 23.122 1.00 89.44 77 ALA A O 1
ATOM 553 N N . GLY A 1 78 ? -38.239 -13.378 22.665 1.00 93.50 78 GLY A N 1
ATOM 554 C CA . GLY A 1 78 ? -37.395 -13.412 21.470 1.00 93.50 78 GLY A CA 1
ATOM 555 C C . GLY A 1 78 ? -38.201 -13.695 20.206 1.00 93.50 78 GLY A C 1
ATOM 556 O O . GLY A 1 78 ? -38.473 -12.780 19.433 1.00 93.50 78 GLY A O 1
ATOM 557 N N . LEU A 1 79 ? -38.592 -14.954 19.985 1.00 95.62 79 LEU A N 1
ATOM 558 C CA . LEU A 1 79 ? -39.299 -15.379 18.772 1.00 95.62 79 LEU A CA 1
ATOM 559 C C . LEU A 1 79 ? -40.671 -14.713 18.629 1.00 95.62 79 LEU A C 1
ATOM 561 O O . LEU A 1 79 ? -41.001 -14.225 17.549 1.00 95.62 79 LEU A O 1
ATOM 565 N N . GLY A 1 80 ? -41.465 -14.692 19.705 1.00 93.56 80 GLY A N 1
ATOM 566 C CA . GLY A 1 80 ? -42.816 -14.121 19.670 1.00 93.56 80 GLY A CA 1
ATOM 567 C C . GLY A 1 80 ? -42.796 -12.647 19.269 1.00 93.56 80 GLY A C 1
ATOM 568 O O . GLY A 1 80 ? -43.483 -12.231 18.334 1.00 93.56 80 GLY A O 1
ATOM 569 N N . ASP A 1 81 ? -41.934 -11.873 19.923 1.00 93.88 81 ASP A N 1
ATOM 570 C CA . ASP A 1 81 ? -41.767 -10.453 19.643 1.00 93.88 81 ASP A CA 1
ATOM 571 C C . ASP A 1 81 ? -41.095 -10.185 18.278 1.00 93.88 81 ASP A C 1
ATOM 573 O O . ASP A 1 81 ? -41.483 -9.261 17.554 1.00 93.88 81 ASP A O 1
ATOM 577 N N . LEU A 1 82 ? -40.144 -11.029 17.853 1.00 95.25 82 LEU A N 1
ATOM 578 C CA . LEU A 1 82 ? -39.579 -10.988 16.501 1.00 95.25 82 LEU A CA 1
ATOM 579 C C . LEU A 1 82 ? -40.667 -11.156 15.440 1.00 95.25 82 LEU A C 1
ATOM 581 O O . LEU A 1 82 ? -40.744 -10.333 14.532 1.00 95.25 82 LEU A O 1
ATOM 585 N N . VAL A 1 83 ? -41.519 -12.178 15.549 1.00 94.56 83 VAL A N 1
ATOM 586 C CA . VAL A 1 83 ? -42.603 -12.436 14.586 1.00 94.56 83 VAL A CA 1
ATOM 587 C C . VAL A 1 83 ? -43.580 -11.261 14.553 1.00 94.56 83 VAL A C 1
ATOM 589 O O . VAL A 1 83 ? -43.872 -10.735 13.475 1.00 94.56 83 VAL A O 1
ATOM 592 N N . ALA A 1 84 ? -44.027 -10.790 15.721 1.00 92.44 84 ALA A N 1
ATOM 593 C CA . ALA A 1 84 ? -44.935 -9.650 15.820 1.00 92.44 84 ALA A CA 1
ATOM 594 C C . ALA A 1 84 ? -44.334 -8.387 15.178 1.00 92.44 84 ALA A C 1
ATOM 596 O O . ALA A 1 84 ? -44.991 -7.698 14.396 1.00 92.44 84 ALA A O 1
ATOM 597 N N . THR A 1 85 ? -43.056 -8.109 15.440 1.00 90.44 85 THR A N 1
ATOM 598 C CA . THR A 1 85 ? -42.363 -6.914 14.938 1.00 90.44 85 THR A CA 1
ATOM 599 C C . THR A 1 85 ? -42.001 -7.027 13.456 1.00 90.44 85 THR A C 1
ATOM 601 O O . THR A 1 85 ? -42.048 -6.031 12.731 1.00 90.44 85 THR A O 1
ATOM 604 N N . ALA A 1 86 ? -41.633 -8.218 12.988 1.00 91.19 86 ALA A N 1
ATOM 605 C CA . ALA A 1 86 ? -41.218 -8.458 11.614 1.00 91.19 86 ALA A CA 1
ATOM 606 C C . ALA A 1 86 ? -42.403 -8.512 10.653 1.00 91.19 86 ALA A C 1
ATOM 608 O O . ALA A 1 86 ? -42.207 -8.165 9.495 1.00 91.19 86 ALA A O 1
ATOM 609 N N . LEU A 1 87 ? -43.606 -8.897 11.095 1.00 89.12 87 LEU A N 1
ATOM 610 C CA . LEU A 1 87 ? -44.798 -8.999 10.239 1.00 89.12 87 LEU A CA 1
ATOM 611 C C . LEU A 1 87 ? -45.754 -7.800 10.365 1.00 89.12 87 LEU A C 1
ATOM 613 O O . LEU A 1 87 ? -46.454 -7.474 9.406 1.00 89.12 87 LEU A O 1
ATOM 617 N N . SER A 1 88 ? -45.768 -7.098 11.503 1.00 87.88 88 SER A N 1
ATOM 618 C CA . SER A 1 88 ? -46.692 -5.980 11.736 1.00 87.88 88 SER A CA 1
ATOM 619 C C . SER A 1 88 ? -46.387 -4.748 10.879 1.00 87.88 88 SER A C 1
ATOM 621 O O . SER A 1 88 ? -45.278 -4.216 10.890 1.00 87.88 88 SER A O 1
ATOM 623 N N . GLN A 1 89 ? -47.407 -4.199 10.211 1.00 79.75 89 GLN A N 1
ATOM 624 C CA . GLN A 1 89 ? -47.317 -2.931 9.465 1.00 79.75 89 GLN A CA 1
ATOM 625 C C . GLN A 1 89 ? -47.142 -1.692 10.370 1.00 79.75 89 GLN A C 1
ATOM 627 O O . GLN A 1 89 ? -46.755 -0.612 9.904 1.00 79.75 89 GLN A O 1
ATOM 632 N N . HIS A 1 90 ? -47.411 -1.840 11.670 1.00 82.94 90 HIS A N 1
ATOM 633 C CA . HIS A 1 90 ? -47.216 -0.799 12.682 1.00 82.94 90 HIS A CA 1
ATOM 634 C C . HIS A 1 90 ? -45.796 -0.798 13.263 1.00 82.94 90 HIS A C 1
ATOM 636 O O . HIS A 1 90 ? -45.422 0.130 13.979 1.00 82.94 90 HIS A O 1
ATOM 642 N N . SER A 1 91 ? -44.980 -1.803 12.933 1.00 87.06 91 SER A N 1
ATOM 643 C CA . SER A 1 91 ? -43.581 -1.861 13.344 1.00 87.06 91 SER A CA 1
ATOM 644 C C . SER A 1 91 ? -42.771 -0.734 12.706 1.00 87.06 91 SER A C 1
ATOM 646 O O . SER A 1 91 ? -42.653 -0.636 11.481 1.00 87.06 91 SER A O 1
ATOM 648 N N . ARG A 1 92 ? -42.163 0.099 13.558 1.00 82.31 92 ARG A N 1
ATOM 649 C CA . ARG A 1 92 ? -41.282 1.208 13.157 1.00 82.31 92 ARG A CA 1
ATOM 650 C C . ARG A 1 92 ? -40.075 0.701 12.361 1.00 82.31 92 ARG A C 1
ATOM 652 O O . ARG A 1 92 ? -39.760 1.250 11.312 1.00 82.31 92 ARG A O 1
ATOM 659 N N . ASN A 1 93 ? -39.459 -0.393 12.816 1.00 86.00 93 ASN A N 1
ATOM 660 C CA . ASN A 1 93 ? -38.316 -1.030 12.156 1.00 86.00 93 ASN A CA 1
ATOM 661 C C . ASN A 1 93 ? -38.695 -1.611 10.780 1.00 86.00 93 ASN A C 1
ATOM 663 O O . ASN A 1 93 ? -37.998 -1.362 9.797 1.00 86.00 93 ASN A O 1
ATOM 667 N N . ARG A 1 94 ? -39.834 -2.316 10.673 1.00 88.31 94 ARG A N 1
ATOM 668 C CA . ARG A 1 94 ? -40.310 -2.858 9.384 1.00 88.31 94 ARG A CA 1
ATOM 669 C C . ARG A 1 94 ? -40.656 -1.742 8.401 1.00 88.31 94 ARG A C 1
ATOM 671 O O . ARG A 1 94 ? -40.285 -1.817 7.232 1.00 88.31 94 ARG A O 1
ATOM 678 N N . ARG A 1 95 ? -41.345 -0.694 8.864 1.00 84.69 95 ARG A N 1
ATOM 679 C CA . ARG A 1 95 ? -41.686 0.469 8.031 1.00 84.69 95 ARG A CA 1
ATOM 680 C C . ARG A 1 95 ? -40.434 1.170 7.511 1.00 84.69 95 ARG A C 1
ATOM 682 O O . ARG A 1 95 ? -40.339 1.404 6.312 1.00 84.69 95 ARG A O 1
ATOM 689 N N . PHE A 1 96 ? -39.453 1.404 8.379 1.00 82.44 96 PHE A N 1
ATOM 690 C CA . PHE A 1 96 ? -38.166 1.967 7.982 1.00 82.44 96 PHE A CA 1
ATOM 691 C C . PHE A 1 96 ? -37.466 1.116 6.913 1.00 82.44 96 PHE A C 1
ATOM 693 O O . PHE A 1 96 ? -37.030 1.641 5.892 1.00 82.44 96 PHE A O 1
ATOM 700 N N . GLY A 1 97 ? -37.415 -0.208 7.097 1.00 84.81 97 GLY A N 1
ATOM 701 C CA . GLY A 1 97 ? -36.846 -1.116 6.099 1.00 84.81 97 GLY A CA 1
ATOM 702 C C . GLY A 1 97 ? -37.534 -1.013 4.734 1.00 84.81 97 GLY A C 1
ATOM 703 O O . GLY A 1 97 ? -36.857 -0.969 3.706 1.00 84.81 97 GLY A O 1
ATOM 704 N N . ARG A 1 98 ? -38.869 -0.903 4.716 1.00 85.38 98 ARG A N 1
ATOM 705 C CA . ARG A 1 98 ? -39.634 -0.693 3.479 1.00 85.38 98 ARG A CA 1
ATOM 706 C C . ARG A 1 98 ? -39.265 0.615 2.790 1.00 85.38 98 ARG A C 1
ATOM 708 O O . ARG A 1 98 ? -38.951 0.594 1.604 1.00 85.38 98 ARG A O 1
ATOM 715 N N . GLU A 1 99 ? -39.273 1.725 3.520 1.00 80.50 99 GLU A N 1
ATOM 716 C CA . GLU A 1 99 ? -38.955 3.048 2.968 1.00 80.50 99 GLU A CA 1
ATOM 717 C C . GLU A 1 99 ? -37.538 3.094 2.382 1.00 80.50 99 GLU A C 1
ATOM 719 O O . GLU A 1 99 ? -37.322 3.656 1.308 1.00 80.50 99 GLU A O 1
ATOM 724 N N . ILE A 1 100 ? -36.574 2.452 3.047 1.00 74.88 100 ILE A N 1
ATOM 725 C CA . ILE A 1 100 ? -35.197 2.340 2.556 1.00 74.88 100 ILE A CA 1
ATOM 726 C C . ILE A 1 100 ? -35.140 1.529 1.257 1.00 74.88 100 ILE A C 1
ATOM 728 O O . ILE A 1 100 ? -34.488 1.958 0.307 1.00 74.88 100 ILE A O 1
ATOM 732 N N . ALA A 1 101 ? -35.834 0.393 1.176 1.00 75.88 101 ALA A N 1
ATOM 733 C CA . ALA A 1 101 ? -35.887 -0.399 -0.052 1.00 75.88 101 ALA A CA 1
ATOM 734 C C . ALA A 1 101 ? -36.507 0.387 -1.219 1.00 75.88 101 ALA A C 1
ATOM 736 O O . ALA A 1 101 ? -35.921 0.433 -2.296 1.00 75.88 101 ALA A O 1
ATOM 737 N N . GLU A 1 102 ? -37.617 1.092 -0.984 1.00 74.75 102 GLU A N 1
ATOM 738 C CA . GLU A 1 102 ? -38.252 1.985 -1.965 1.00 74.75 102 GLU A CA 1
ATOM 739 C C . GLU A 1 102 ? -37.272 3.052 -2.478 1.00 74.75 102 GLU A C 1
ATOM 741 O O . GLU A 1 102 ? -37.149 3.268 -3.686 1.00 74.75 102 GLU A O 1
ATOM 746 N N . GLN A 1 103 ? -36.520 3.688 -1.574 1.00 68.12 103 GLN A N 1
ATOM 747 C CA . GLN A 1 103 ? -35.511 4.684 -1.939 1.00 68.12 103 GLN A CA 1
ATOM 748 C C . GLN A 1 103 ? -34.370 4.085 -2.765 1.00 68.12 103 GLN A C 1
ATOM 750 O O . GLN A 1 103 ? -33.961 4.683 -3.764 1.00 68.12 103 GLN A O 1
ATOM 755 N N . ILE A 1 104 ? -33.868 2.906 -2.388 1.00 65.00 104 ILE A N 1
ATOM 756 C CA . ILE A 1 104 ? -32.788 2.231 -3.114 1.00 65.00 104 ILE A CA 1
ATOM 757 C C . ILE A 1 104 ? -33.250 1.845 -4.522 1.00 65.00 104 ILE A C 1
ATOM 759 O O . ILE A 1 104 ? -32.545 2.139 -5.488 1.00 65.00 104 ILE A O 1
ATOM 763 N N . THR A 1 105 ? -34.439 1.253 -4.650 1.00 66.19 105 THR A N 1
ATOM 764 C CA . THR A 1 105 ? -34.975 0.772 -5.929 1.00 66.19 105 THR A CA 1
ATOM 765 C C . THR A 1 105 ? -35.365 1.917 -6.869 1.00 66.19 105 THR A C 1
ATOM 767 O O . THR A 1 105 ? -35.145 1.806 -8.071 1.00 66.19 105 THR A O 1
ATOM 770 N N . GLN A 1 106 ? -35.893 3.037 -6.357 1.00 65.19 106 GLN A N 1
ATOM 771 C CA . GLN A 1 106 ? -36.331 4.164 -7.198 1.00 65.19 106 GLN A CA 1
ATOM 772 C C . GLN A 1 106 ? -35.226 5.187 -7.506 1.00 65.19 106 GLN A C 1
ATOM 774 O O . GLN A 1 106 ? -35.246 5.800 -8.571 1.00 65.19 106 GLN A O 1
ATOM 779 N N . LYS A 1 107 ? -34.279 5.423 -6.585 1.00 55.78 107 LYS A N 1
ATOM 780 C CA . LYS A 1 107 ? -33.279 6.510 -6.695 1.00 55.78 107 LYS A CA 1
ATOM 781 C C . LYS A 1 107 ? -31.834 6.022 -6.824 1.00 55.78 107 LYS A C 1
ATOM 783 O O . LYS A 1 107 ? -30.922 6.847 -6.899 1.00 55.78 107 LYS A O 1
ATOM 788 N N . GLY A 1 108 ? -31.591 4.708 -6.794 1.00 54.00 108 GLY A N 1
ATOM 789 C CA . GLY A 1 108 ? -30.252 4.113 -6.902 1.00 54.00 108 GLY A CA 1
ATOM 790 C C . GLY A 1 108 ? -29.273 4.524 -5.791 1.00 54.00 108 GLY A C 1
ATOM 791 O O . GLY A 1 108 ? -28.073 4.276 -5.899 1.00 54.00 108 GLY A O 1
ATOM 792 N N . THR A 1 109 ? -29.742 5.192 -4.730 1.00 50.22 109 THR A N 1
ATOM 793 C CA . THR A 1 109 ? -28.908 5.690 -3.630 1.00 50.22 109 THR A CA 1
ATOM 794 C C . THR A 1 109 ? -29.665 5.666 -2.305 1.00 50.22 109 THR A C 1
ATOM 796 O O . THR A 1 109 ? -30.804 6.105 -2.213 1.00 50.22 109 THR A O 1
ATOM 799 N N . THR A 1 110 ? -28.994 5.145 -1.272 1.00 52.31 110 THR A N 1
ATOM 800 C CA . THR A 1 110 ? -29.582 4.783 0.028 1.00 52.31 110 THR A CA 1
ATOM 801 C C . THR A 1 110 ? -29.985 5.980 0.888 1.00 52.31 110 THR A C 1
ATOM 803 O O . THR A 1 110 ? -30.967 5.881 1.599 1.00 52.31 110 THR A O 1
ATOM 806 N N . VAL A 1 111 ? -29.214 7.077 0.880 1.00 50.91 111 VAL A N 1
ATOM 807 C CA . VAL A 1 111 ? -29.392 8.260 1.749 1.00 50.91 111 VAL A CA 1
ATOM 808 C C . VAL A 1 111 ? -28.543 9.420 1.182 1.00 50.91 111 VAL A C 1
ATOM 810 O O . VAL A 1 111 ? -27.434 9.167 0.691 1.00 50.91 111 VAL A O 1
ATOM 813 N N . SER A 1 112 ? -29.015 10.675 1.264 1.00 46.19 112 SER A N 1
ATOM 814 C CA . SER A 1 112 ? -28.255 11.874 0.855 1.00 46.19 112 SER A CA 1
ATOM 815 C C . SER A 1 112 ? -26.910 11.983 1.592 1.00 46.19 112 SER A C 1
ATOM 817 O O . SER A 1 112 ? -26.795 11.664 2.774 1.00 46.19 112 SER A O 1
ATOM 819 N N . PHE A 1 113 ? -25.871 12.462 0.897 1.00 41.53 113 PHE A N 1
ATOM 820 C CA . PHE A 1 113 ? -24.514 12.663 1.431 1.00 41.53 113 PHE A CA 1
ATOM 821 C C . PHE A 1 113 ? -24.493 13.479 2.739 1.00 41.53 113 PHE A C 1
ATOM 823 O O . PHE A 1 113 ? -23.683 13.201 3.623 1.00 41.53 113 PHE A O 1
ATOM 830 N N . PHE A 1 114 ? -25.417 14.434 2.886 1.00 39.38 114 PHE A N 1
ATOM 831 C CA . PHE A 1 114 ? -25.537 15.260 4.087 1.00 39.38 114 PHE A CA 1
ATOM 832 C C . PHE A 1 114 ? -26.041 14.482 5.306 1.00 39.38 114 PHE A C 1
ATOM 834 O O . PHE A 1 114 ? -25.486 14.670 6.383 1.00 39.38 114 PHE A O 1
ATOM 841 N N . ASP A 1 115 ? -26.996 13.563 5.149 1.00 45.88 115 ASP A N 1
ATOM 842 C CA . ASP A 1 115 ? -27.566 12.796 6.268 1.00 45.88 115 ASP A CA 1
ATOM 843 C C . ASP A 1 115 ? -26.584 11.714 6.770 1.00 45.88 115 ASP A C 1
ATOM 845 O O . ASP A 1 115 ? -26.517 11.430 7.967 1.00 45.88 115 ASP A O 1
ATOM 849 N N . LYS A 1 116 ? -25.722 11.186 5.881 1.00 48.81 116 LYS A N 1
ATOM 850 C CA . LYS A 1 116 ? -24.609 10.278 6.239 1.00 48.81 116 LYS A CA 1
ATOM 851 C C . LYS A 1 116 ? -23.497 10.967 7.032 1.00 48.81 116 LYS A C 1
ATOM 853 O O . LYS A 1 116 ? -22.917 10.359 7.928 1.00 48.81 116 LYS A O 1
ATOM 858 N N . LEU A 1 117 ? -23.186 12.222 6.701 1.00 39.03 117 LEU A N 1
ATOM 859 C CA . LEU A 1 117 ? -22.188 13.020 7.422 1.00 39.03 117 LEU A CA 1
ATOM 860 C C . LEU A 1 117 ? -22.675 13.376 8.833 1.00 39.03 117 LEU A C 1
ATOM 862 O O . LEU A 1 117 ? -21.902 13.435 9.783 1.00 39.03 117 LEU A O 1
ATOM 866 N N . LEU A 1 118 ? -23.978 13.579 8.964 1.00 40.97 118 LEU A N 1
ATOM 867 C CA . LEU A 1 118 ? -24.639 14.049 10.167 1.00 40.97 118 LEU A CA 1
ATOM 868 C C . LEU A 1 118 ? -24.825 12.920 11.207 1.00 40.97 118 LEU A C 1
ATOM 870 O O . LEU A 1 118 ? -24.512 13.134 12.380 1.00 40.97 118 LEU A O 1
ATOM 874 N N . LEU A 1 119 ? -25.191 11.699 10.785 1.00 47.81 119 LEU A N 1
ATOM 875 C CA . LEU A 1 119 ? -25.241 10.499 11.648 1.00 47.81 119 LEU A CA 1
ATOM 876 C C . LEU A 1 119 ? -23.889 10.146 12.289 1.00 47.81 119 LEU A C 1
ATOM 878 O O . LEU A 1 119 ? -23.843 9.558 13.364 1.00 47.81 119 LEU A O 1
ATOM 882 N N . ARG A 1 120 ? -22.788 10.522 11.630 1.00 42.97 120 ARG A N 1
ATOM 883 C CA . ARG A 1 120 ? -21.422 10.143 12.011 1.00 42.97 120 ARG A CA 1
ATOM 884 C C . ARG A 1 120 ? -20.726 11.141 12.938 1.00 42.97 120 ARG A C 1
ATOM 886 O O . ARG A 1 120 ? -19.689 10.810 13.499 1.00 42.97 120 ARG A O 1
ATOM 893 N N . VAL A 1 121 ? -21.250 12.366 13.051 1.00 37.62 121 VAL A N 1
ATOM 894 C CA . VAL A 1 121 ? -20.582 13.480 13.753 1.00 37.62 121 VAL A CA 1
ATOM 895 C C . VAL A 1 121 ? -21.397 13.986 14.949 1.00 37.62 121 VAL A C 1
ATOM 897 O O . VAL A 1 121 ? -20.797 14.345 15.957 1.00 37.62 121 VAL A O 1
ATOM 900 N N . LYS A 1 122 ? -22.739 13.997 14.870 1.00 40.94 122 LYS A N 1
ATOM 901 C CA . LYS A 1 122 ? -23.655 14.327 15.983 1.00 40.94 122 LYS A CA 1
ATOM 902 C C . LYS A 1 122 ? -25.033 13.680 15.745 1.00 40.94 122 LYS A C 1
ATOM 904 O O . LYS A 1 122 ? -25.893 14.351 15.174 1.00 40.94 122 LYS A O 1
ATOM 909 N N . PRO A 1 123 ? -25.277 12.422 16.158 1.00 45.47 123 PRO A N 1
ATOM 910 C CA . PRO A 1 123 ? -26.527 11.710 15.853 1.00 45.47 123 PRO A CA 1
ATOM 911 C C . PRO A 1 123 ? -27.784 12.439 16.371 1.00 45.47 123 PRO A C 1
ATOM 913 O O . PRO A 1 123 ? -28.821 12.440 15.712 1.00 45.47 123 PRO A O 1
ATOM 916 N N . GLU A 1 124 ? -27.662 13.156 17.487 1.00 43.41 124 GLU A N 1
ATOM 917 C CA . GLU A 1 124 ? -28.741 13.837 18.219 1.00 43.41 124 GLU A CA 1
ATOM 918 C C . GLU A 1 124 ? -29.430 14.957 17.402 1.00 43.41 124 GLU A C 1
ATOM 920 O O . GLU A 1 124 ? -30.654 15.006 17.298 1.00 43.41 124 GLU A O 1
ATOM 925 N N . ASN A 1 125 ? -28.654 15.800 16.706 1.00 41.59 125 ASN A N 1
ATOM 926 C CA . ASN A 1 125 ? -29.159 16.978 15.970 1.00 41.59 125 ASN A CA 1
ATOM 927 C C . ASN A 1 125 ? -29.812 16.648 14.612 1.00 41.59 125 ASN A C 1
ATOM 929 O O . ASN A 1 125 ? -30.434 17.499 13.968 1.00 41.59 125 ASN A O 1
ATOM 933 N N . VAL A 1 126 ? -29.609 15.422 14.139 1.00 42.94 126 VAL A N 1
ATOM 934 C CA . VAL A 1 126 ? -30.106 14.884 12.861 1.00 42.94 126 VAL A CA 1
ATOM 935 C C . VAL A 1 126 ? -31.406 14.170 13.109 1.00 42.94 126 VAL A C 1
ATOM 937 O O . VAL A 1 126 ? -32.377 14.387 12.394 1.00 42.94 126 VAL A O 1
ATOM 940 N N . LEU A 1 127 ? -31.427 13.398 14.192 1.00 44.16 127 LEU A N 1
ATOM 941 C CA . LEU A 1 127 ? -32.611 12.780 14.745 1.00 44.16 127 LEU A CA 1
ATOM 942 C C . LEU A 1 127 ? -33.660 13.820 15.103 1.00 44.16 127 LEU A C 1
ATOM 944 O O . LEU A 1 127 ? -34.815 13.596 14.789 1.00 44.16 127 LEU A O 1
ATOM 948 N N . GLU A 1 128 ? -33.294 14.991 15.626 1.00 41.50 128 GLU A N 1
ATOM 949 C CA . GLU A 1 128 ? -34.256 16.073 15.877 1.00 41.50 128 GLU A CA 1
ATOM 950 C C . GLU A 1 128 ? -34.869 16.656 14.579 1.00 41.50 128 GLU A C 1
ATOM 952 O O . GLU A 1 128 ? -36.036 17.048 14.552 1.00 41.50 128 GLU A O 1
ATOM 957 N N . ARG A 1 129 ? -34.126 16.670 13.458 1.00 38.06 129 ARG A N 1
ATOM 958 C CA . ARG A 1 129 ? -34.632 17.129 12.142 1.00 38.06 129 ARG A CA 1
ATOM 959 C C . ARG A 1 129 ? -35.385 16.048 11.369 1.00 38.06 129 ARG A C 1
ATOM 961 O O . ARG A 1 129 ? -36.351 16.369 10.683 1.00 38.06 129 ARG A O 1
ATOM 968 N N . MET A 1 130 ? -34.963 14.790 11.478 1.00 37.91 130 MET A N 1
ATOM 969 C CA . MET A 1 130 ? -35.653 13.635 10.900 1.00 37.91 130 MET A CA 1
ATOM 970 C C . MET A 1 130 ? -36.925 13.312 11.693 1.00 37.91 130 MET A C 1
ATOM 972 O O . MET A 1 130 ? -37.949 13.065 11.074 1.00 37.91 130 MET A O 1
ATOM 976 N N . SER A 1 131 ? -36.911 13.471 13.022 1.00 37.81 131 SER A N 1
ATOM 977 C CA . SER A 1 131 ? -38.076 13.422 13.926 1.00 37.81 131 SER A CA 1
ATOM 978 C C . SER A 1 131 ? -39.149 14.452 13.560 1.00 37.81 131 SER A C 1
ATOM 980 O O . SER A 1 131 ? -40.338 14.153 13.614 1.00 37.81 131 SER A O 1
ATOM 982 N N . LYS A 1 132 ? -38.752 15.639 13.074 1.00 38.00 132 LYS A N 1
ATOM 983 C CA . LYS A 1 132 ? -39.688 16.663 12.573 1.00 38.00 132 LYS A CA 1
ATOM 984 C C . LYS A 1 132 ? -40.379 16.301 11.246 1.00 38.00 132 LYS A C 1
ATOM 986 O O . LYS A 1 132 ? -41.349 16.964 10.894 1.00 38.00 132 LYS A O 1
ATOM 991 N N . ARG A 1 133 ? -39.907 15.289 10.498 1.00 38.34 133 ARG A N 1
ATOM 992 C CA . ARG A 1 133 ? -40.546 14.792 9.252 1.00 38.34 133 ARG A CA 1
ATOM 993 C C . ARG A 1 133 ? -41.072 13.353 9.344 1.00 38.34 133 ARG A C 1
ATOM 995 O O . ARG A 1 133 ? -41.976 13.006 8.596 1.00 38.34 133 ARG A O 1
ATOM 1002 N N . MET A 1 134 ? -40.520 12.538 10.235 1.00 38.06 134 MET A N 1
ATOM 1003 C CA . MET A 1 134 ? -40.837 11.131 10.473 1.00 38.06 134 MET A CA 1
ATOM 1004 C C . MET A 1 134 ? -40.771 10.911 11.988 1.00 38.06 134 MET A C 1
ATOM 1006 O O . MET A 1 134 ? -39.693 10.786 12.558 1.00 38.06 134 MET A O 1
ATOM 1010 N N . HIS A 1 135 ? -41.924 10.909 12.651 1.00 33.44 135 HIS A N 1
ATOM 1011 C CA . HIS A 1 135 ? -42.088 10.933 14.113 1.00 33.44 135 HIS A CA 1
ATOM 1012 C C . HIS A 1 135 ? -41.591 9.683 14.892 1.00 33.44 135 HIS A C 1
ATOM 1014 O O . HIS A 1 135 ? -42.149 9.371 15.941 1.00 33.44 135 HIS A O 1
ATOM 1020 N N . TYR A 1 136 ? -40.565 8.940 14.450 1.00 42.06 136 TYR A N 1
ATOM 1021 C CA . TYR A 1 136 ? -40.176 7.681 15.105 1.00 42.06 136 TYR A CA 1
ATOM 1022 C C . TYR A 1 136 ? -38.664 7.391 15.130 1.00 42.06 136 TYR A C 1
ATOM 1024 O O . TYR A 1 136 ? -37.999 7.357 14.099 1.00 42.06 136 TYR A O 1
ATOM 1032 N N . LEU A 1 137 ? -38.140 7.099 16.329 1.00 48.31 137 LEU A N 1
ATOM 1033 C CA . LEU A 1 137 ? -36.802 6.536 16.567 1.00 48.31 137 LEU A CA 1
ATOM 1034 C C . LEU A 1 137 ? -36.763 5.066 16.090 1.00 48.31 137 LEU A C 1
ATOM 1036 O O . LEU A 1 137 ? -37.659 4.295 16.449 1.00 48.31 137 LEU A O 1
ATOM 1040 N N . VAL A 1 138 ? -35.754 4.673 15.299 1.00 63.78 138 VAL A N 1
ATOM 1041 C CA . VAL A 1 138 ? -35.595 3.307 14.751 1.00 63.78 138 VAL A CA 1
ATOM 1042 C C . VAL A 1 138 ? -34.452 2.586 15.471 1.00 63.78 138 VAL A C 1
ATOM 1044 O O . VAL A 1 138 ? -33.298 2.634 15.052 1.00 63.78 138 VAL A O 1
ATOM 1047 N N . GLU A 1 139 ? -34.778 1.923 16.577 1.00 74.12 139 GLU A N 1
ATOM 1048 C CA . GLU A 1 139 ? -33.828 1.254 17.484 1.00 74.12 139 GLU A CA 1
ATOM 1049 C C . GLU A 1 139 ? -32.940 0.211 16.776 1.00 74.12 139 GLU A C 1
ATOM 1051 O O . GLU A 1 139 ? -31.747 0.114 17.059 1.00 74.12 139 GLU A O 1
ATOM 1056 N N . GLY A 1 140 ? -33.480 -0.527 15.797 1.00 74.75 140 GLY A N 1
ATOM 1057 C CA . GLY A 1 140 ? -32.740 -1.5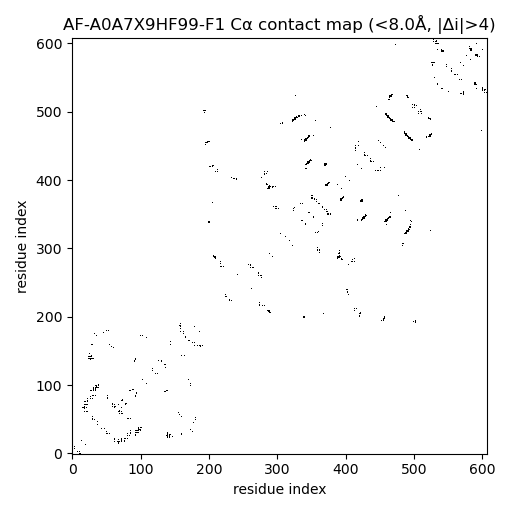85 15.101 1.00 74.75 140 GLY A CA 1
ATOM 1058 C C . GLY A 1 140 ? -31.574 -1.081 14.251 1.00 74.75 140 GLY A C 1
ATOM 1059 O O . GLY A 1 140 ? -30.578 -1.784 14.100 1.00 74.75 140 GLY A O 1
ATOM 1060 N N . ALA A 1 141 ? -31.662 0.145 13.728 1.00 73.44 141 ALA A N 1
ATOM 1061 C CA . ALA A 1 141 ? -30.589 0.736 12.932 1.00 73.44 141 ALA A CA 1
ATOM 1062 C C . ALA A 1 141 ? -29.386 1.134 13.803 1.00 73.44 141 ALA A C 1
ATOM 1064 O O . ALA A 1 141 ? -28.253 1.065 13.337 1.00 73.44 141 ALA A O 1
ATOM 1065 N N . TYR A 1 142 ? -29.623 1.502 15.067 1.00 72.88 142 TYR A N 1
ATOM 1066 C CA . TYR A 1 142 ? -28.565 1.798 16.039 1.00 72.88 142 TYR A CA 1
ATOM 1067 C C . TYR A 1 142 ? -27.941 0.534 16.621 1.00 72.88 142 TYR A C 1
ATOM 1069 O O . TYR A 1 142 ? -26.745 0.507 16.886 1.00 72.88 142 TYR A O 1
ATOM 1077 N N . ALA A 1 143 ? -28.741 -0.517 16.804 1.00 79.19 143 ALA A N 1
ATOM 1078 C CA . ALA A 1 143 ? -28.286 -1.752 17.428 1.00 79.19 143 ALA A CA 1
ATOM 1079 C C . ALA A 1 143 ? -27.370 -2.593 16.519 1.00 79.19 143 ALA A C 1
ATOM 1081 O O . ALA A 1 143 ? -26.529 -3.335 17.016 1.00 79.19 143 ALA A O 1
ATOM 1082 N N . ILE A 1 144 ? -27.501 -2.486 15.192 1.00 82.12 144 ILE A N 1
ATOM 1083 C CA . ILE A 1 144 ? -26.846 -3.409 14.252 1.00 82.12 144 ILE A CA 1
ATOM 1084 C C . ILE A 1 144 ? -25.311 -3.397 14.311 1.00 82.12 144 ILE A C 1
ATOM 1086 O O . ILE A 1 144 ? -24.691 -4.454 14.216 1.00 82.12 144 ILE A O 1
ATOM 1090 N N . GLU A 1 145 ? -24.687 -2.228 14.466 1.00 73.12 145 GLU A N 1
ATOM 1091 C CA . GLU A 1 145 ? -23.226 -2.105 14.524 1.00 73.12 145 GLU A CA 1
ATOM 1092 C C . GLU A 1 145 ? -22.663 -2.664 15.844 1.00 73.12 145 GLU A C 1
ATOM 1094 O O . GLU A 1 145 ? -21.852 -3.589 15.766 1.00 73.12 145 GLU A O 1
ATOM 1099 N N . PRO A 1 146 ? -23.164 -2.258 17.031 1.00 78.44 146 PRO A N 1
ATOM 1100 C CA . PRO A 1 146 ? -22.792 -2.879 18.304 1.00 78.44 146 PRO A CA 1
ATOM 1101 C C . PRO A 1 146 ? -23.016 -4.396 18.348 1.00 78.44 146 PRO A C 1
ATOM 1103 O O . PRO A 1 146 ? -22.187 -5.121 18.892 1.00 78.44 146 PRO A O 1
ATOM 1106 N N . ILE A 1 147 ? -24.110 -4.901 17.762 1.00 86.81 147 ILE A N 1
ATOM 1107 C CA . ILE A 1 147 ? -24.395 -6.344 17.707 1.00 86.81 147 ILE A CA 1
ATOM 1108 C C . ILE A 1 147 ? -23.320 -7.083 16.904 1.00 86.81 147 ILE A C 1
ATOM 1110 O O . ILE A 1 147 ? -22.846 -8.133 17.334 1.00 86.81 147 ILE A O 1
ATOM 1114 N N . LEU A 1 148 ? -22.917 -6.542 15.751 1.00 80.38 148 LEU A N 1
ATOM 1115 C CA . LEU A 1 148 ? -21.874 -7.150 14.925 1.00 80.38 148 LEU A CA 1
ATOM 1116 C C . LEU A 1 148 ? -20.492 -7.065 15.581 1.00 80.38 148 LEU A C 1
ATOM 1118 O O . LEU A 1 148 ? -19.737 -8.027 15.489 1.00 80.38 148 LEU A O 1
ATOM 1122 N N . GLU A 1 149 ? -20.169 -5.960 16.257 1.00 74.62 149 GLU A N 1
ATOM 1123 C CA . GLU A 1 149 ? -18.933 -5.842 17.045 1.00 74.62 149 GLU A CA 1
ATOM 1124 C C . GLU A 1 149 ? -18.894 -6.865 18.188 1.00 74.62 149 GLU A C 1
ATOM 1126 O O . GLU A 1 149 ? -17.869 -7.505 18.436 1.00 74.62 149 GLU A O 1
ATOM 1131 N N . LEU A 1 150 ? -20.030 -7.064 18.860 1.00 83.69 150 LEU A N 1
ATOM 1132 C CA . LEU A 1 150 ? -20.163 -8.048 19.925 1.00 83.69 150 LEU A CA 1
ATOM 1133 C C . LEU A 1 150 ? -20.027 -9.476 19.386 1.00 83.69 150 LEU A C 1
ATOM 1135 O O . LEU A 1 150 ? -19.291 -10.272 19.961 1.00 83.69 150 LEU A O 1
ATOM 1139 N N . ALA A 1 151 ? -20.669 -9.795 18.263 1.00 84.19 151 ALA A N 1
ATOM 1140 C CA . ALA A 1 151 ? -20.541 -11.095 17.610 1.00 84.19 151 ALA A CA 1
ATOM 1141 C C . ALA A 1 151 ? -19.097 -11.391 17.176 1.00 84.19 151 ALA A C 1
ATOM 1143 O O . ALA A 1 151 ? -18.598 -12.493 17.417 1.00 84.19 151 ALA A O 1
ATOM 1144 N N . ASP A 1 152 ? -18.399 -10.393 16.621 1.00 74.94 152 ASP A N 1
ATOM 1145 C CA . ASP A 1 152 ? -16.991 -10.509 16.229 1.00 74.94 152 ASP A CA 1
ATOM 1146 C C . ASP A 1 152 ? -16.098 -10.840 17.440 1.00 74.94 152 ASP A C 1
ATOM 1148 O O . ASP A 1 152 ? -15.216 -11.692 17.335 1.00 74.94 152 ASP A O 1
ATOM 1152 N N . LYS A 1 153 ? -16.361 -10.245 18.616 1.00 76.12 153 LYS A N 1
ATOM 1153 C CA . LYS A 1 153 ? -15.628 -10.544 19.864 1.00 76.12 153 LYS A CA 1
ATOM 1154 C C . LYS A 1 153 ? -15.712 -12.022 20.263 1.00 76.12 153 LYS A C 1
ATOM 1156 O O . LYS A 1 153 ? -14.763 -12.555 20.835 1.00 76.12 153 LYS A O 1
ATOM 1161 N N . TYR A 1 154 ? -16.825 -12.684 19.954 1.00 80.12 154 TYR A N 1
ATOM 1162 C CA . TYR A 1 154 ? -17.040 -14.110 20.217 1.00 80.12 154 TYR A CA 1
ATOM 1163 C C . TYR A 1 154 ? -16.714 -15.007 19.008 1.00 80.12 154 TYR A C 1
ATOM 1165 O O . TYR A 1 154 ? -17.012 -16.200 19.043 1.00 80.12 154 TYR A O 1
ATOM 1173 N N . ASN A 1 155 ? -16.089 -14.468 17.950 1.00 76.62 155 ASN A N 1
ATOM 1174 C CA . ASN A 1 155 ? -15.820 -15.166 16.685 1.00 76.62 155 ASN A CA 1
ATOM 1175 C C . ASN A 1 155 ? -17.081 -15.783 16.049 1.00 76.62 155 ASN A C 1
ATOM 1177 O O . ASN A 1 155 ? -17.026 -16.846 15.426 1.00 76.62 155 ASN A O 1
ATOM 1181 N N . LEU A 1 156 ? -18.227 -15.120 16.210 1.00 82.12 156 LEU A N 1
ATOM 1182 C CA . LEU A 1 156 ? -19.497 -15.548 15.642 1.00 82.12 156 LEU A CA 1
ATOM 1183 C C . LEU A 1 156 ? -19.746 -14.859 14.310 1.00 82.12 156 LEU A C 1
ATOM 1185 O O . LEU A 1 156 ? -19.605 -13.647 14.159 1.00 82.12 156 LEU A O 1
ATOM 1189 N N . THR A 1 157 ? -20.192 -15.638 13.338 1.00 81.25 157 THR A N 1
ATOM 1190 C CA . THR A 1 157 ? -20.690 -15.118 12.072 1.00 81.25 157 THR A CA 1
ATOM 1191 C C . THR A 1 157 ? -22.191 -14.902 12.146 1.00 81.25 157 THR A C 1
ATOM 1193 O O . THR A 1 157 ? -22.924 -15.839 12.443 1.00 81.25 157 THR A O 1
ATOM 1196 N N . MET A 1 158 ? -22.640 -13.698 11.789 1.00 88.25 158 MET A N 1
ATOM 1197 C CA . MET A 1 158 ? -24.060 -13.340 11.670 1.00 88.25 158 MET A CA 1
ATOM 1198 C C . MET A 1 158 ? -24.374 -12.884 10.232 1.00 88.25 158 MET A C 1
ATOM 1200 O O . MET A 1 158 ? -24.389 -11.677 9.963 1.00 88.25 158 MET A O 1
ATOM 1204 N N . PRO A 1 159 ? -24.500 -13.811 9.259 1.00 87.38 159 PRO A N 1
ATOM 1205 C CA . PRO A 1 159 ? -24.682 -13.482 7.844 1.00 87.38 159 PRO A CA 1
ATOM 1206 C C . PRO A 1 159 ? -25.843 -12.525 7.544 1.00 87.38 159 PRO A C 1
ATOM 1208 O O . PRO A 1 159 ? -25.668 -11.600 6.744 1.00 87.38 159 PRO A O 1
ATOM 1211 N N . VAL A 1 160 ? -27.009 -12.709 8.164 1.00 91.19 160 VAL A N 1
ATOM 1212 C CA . VAL A 1 160 ? -28.210 -11.888 7.964 1.00 91.19 160 VAL A CA 1
ATOM 1213 C C . VAL A 1 160 ? -27.959 -10.476 8.475 1.00 91.19 160 VAL A C 1
ATOM 1215 O O . VAL A 1 160 ? -28.126 -9.516 7.717 1.00 91.19 160 VAL A O 1
ATOM 1218 N N . TYR A 1 161 ? -27.491 -10.325 9.717 1.00 91.25 161 TYR A N 1
ATOM 1219 C CA . TYR A 1 161 ? -27.240 -8.994 10.286 1.00 91.25 161 TYR A CA 1
ATOM 1220 C C . TYR A 1 161 ? -26.085 -8.291 9.577 1.00 91.25 161 TYR A C 1
ATOM 1222 O O . TYR A 1 161 ? -26.124 -7.079 9.362 1.00 91.25 161 TYR A O 1
ATOM 1230 N N . ARG A 1 162 ? -25.089 -9.049 9.110 1.00 83.75 162 ARG A N 1
ATOM 1231 C CA . ARG A 1 162 ? -23.984 -8.503 8.324 1.00 83.75 162 ARG A CA 1
ATOM 1232 C C . ARG A 1 162 ? -24.430 -8.023 6.947 1.00 83.75 162 ARG A C 1
ATOM 1234 O O . ARG A 1 162 ? -24.035 -6.940 6.522 1.00 83.75 162 ARG A O 1
ATOM 1241 N N . SER A 1 163 ? -25.269 -8.799 6.272 1.00 84.12 163 SER A N 1
ATOM 1242 C CA . SER A 1 163 ? -25.835 -8.422 4.975 1.00 84.12 163 SER A CA 1
ATOM 1243 C C . SER A 1 163 ? -26.711 -7.181 5.105 1.00 84.12 163 SER A C 1
ATOM 1245 O O . SER A 1 163 ? -26.621 -6.275 4.281 1.00 84.12 163 SER A O 1
ATOM 1247 N N . LEU A 1 164 ? -27.496 -7.093 6.181 1.00 86.19 164 LEU A N 1
ATOM 1248 C CA . LEU A 1 164 ? -28.297 -5.914 6.488 1.00 86.19 164 LEU A CA 1
ATOM 1249 C C . LEU A 1 164 ? -27.418 -4.678 6.724 1.00 86.19 164 LEU A C 1
ATOM 1251 O O . LEU A 1 164 ? -27.691 -3.624 6.155 1.00 86.19 164 LEU A O 1
ATOM 1255 N N . TYR A 1 165 ? -26.331 -4.806 7.490 1.00 79.69 165 TYR A N 1
ATOM 1256 C CA . TYR A 1 165 ? -25.352 -3.731 7.682 1.00 79.69 165 TYR A CA 1
ATOM 1257 C C . TYR A 1 165 ? -24.778 -3.243 6.346 1.00 79.69 165 TYR A C 1
ATOM 1259 O O . TYR A 1 165 ? -24.719 -2.039 6.091 1.00 79.69 165 TYR A O 1
ATOM 1267 N N . ASP A 1 166 ? -24.406 -4.164 5.454 1.00 69.19 166 ASP A N 1
ATOM 1268 C CA . ASP A 1 166 ? -23.838 -3.819 4.150 1.00 69.19 166 ASP A CA 1
ATOM 1269 C C . ASP A 1 166 ? -24.843 -3.125 3.216 1.00 69.19 166 ASP A C 1
ATOM 1271 O O . ASP A 1 166 ? -24.469 -2.213 2.468 1.00 69.19 166 ASP A O 1
ATOM 1275 N N . VAL A 1 167 ? -26.117 -3.518 3.272 1.00 73.44 167 VAL A N 1
ATOM 1276 C CA . VAL A 1 167 ? -27.204 -2.863 2.528 1.00 73.44 167 VAL A CA 1
ATOM 1277 C C . VAL A 1 167 ? -27.453 -1.450 3.069 1.00 73.44 167 VAL A C 1
ATOM 1279 O O . VAL A 1 167 ? -27.514 -0.495 2.292 1.00 73.44 167 VAL A O 1
ATOM 1282 N N . LEU A 1 168 ? -27.528 -1.286 4.393 1.00 67.50 168 LEU A N 1
ATOM 1283 C CA . LEU A 1 168 ? -27.829 0.002 5.026 1.00 67.50 168 LEU A CA 1
ATOM 1284 C C . LEU A 1 168 ? -26.671 1.009 4.909 1.00 67.50 168 LEU A C 1
ATOM 1286 O O . LEU A 1 168 ? -26.885 2.175 4.563 1.00 67.50 168 LEU A O 1
ATOM 1290 N N . LEU A 1 169 ? -25.435 0.577 5.175 1.00 63.19 169 LEU A N 1
ATOM 1291 C CA . LEU A 1 169 ? -24.289 1.478 5.350 1.00 63.19 169 LEU A CA 1
ATOM 1292 C C . LEU A 1 169 ? -23.323 1.453 4.159 1.00 63.19 169 LEU A C 1
ATOM 1294 O O . LEU A 1 169 ? -22.919 2.521 3.681 1.00 63.19 169 LEU A O 1
ATOM 1298 N N . ASN A 1 170 ? -23.035 0.270 3.605 1.00 53.50 170 ASN A N 1
ATOM 1299 C CA . ASN A 1 170 ? -22.028 0.075 2.548 1.00 53.50 170 ASN A CA 1
ATOM 1300 C C . ASN A 1 170 ? -22.584 0.119 1.116 1.00 53.50 170 ASN A C 1
ATOM 1302 O O . ASN A 1 170 ? -21.855 -0.160 0.163 1.00 53.50 170 ASN A O 1
ATOM 1306 N N . LYS A 1 171 ? -23.847 0.531 0.945 1.00 60.44 171 LYS A N 1
ATOM 1307 C CA . LYS A 1 171 ? -24.504 0.713 -0.363 1.00 60.44 171 LYS A CA 1
ATOM 1308 C C . LYS A 1 171 ? -24.506 -0.559 -1.226 1.00 60.44 171 LYS A C 1
ATOM 1310 O O . LYS A 1 171 ? -24.378 -0.463 -2.448 1.00 60.44 171 LYS A O 1
ATOM 1315 N N . ARG A 1 172 ? -24.608 -1.742 -0.614 1.00 63.59 172 ARG A N 1
ATOM 1316 C CA . ARG A 1 172 ? -24.809 -2.978 -1.378 1.00 63.59 172 ARG A CA 1
ATOM 1317 C C . ARG A 1 172 ? -26.254 -3.111 -1.841 1.00 63.59 172 ARG A C 1
ATOM 1319 O O . ARG A 1 172 ? -27.162 -2.537 -1.245 1.00 63.59 172 ARG A O 1
ATOM 1326 N N . ASP A 1 173 ? -26.430 -3.854 -2.927 1.00 73.88 173 ASP A N 1
ATOM 1327 C CA . ASP A 1 173 ? -27.745 -4.126 -3.492 1.00 73.88 173 ASP A CA 1
ATOM 1328 C C . ASP A 1 173 ? -28.620 -4.892 -2.472 1.00 73.88 173 ASP A C 1
ATOM 1330 O O . ASP A 1 173 ? -28.124 -5.858 -1.880 1.00 73.88 173 ASP A O 1
ATOM 1334 N N . PRO A 1 174 ? -29.890 -4.495 -2.242 1.00 78.94 174 PRO A N 1
ATOM 1335 C CA . PRO A 1 174 ? -30.803 -5.184 -1.328 1.00 78.94 174 PRO A CA 1
ATOM 1336 C C . PRO A 1 174 ? -30.979 -6.676 -1.625 1.00 78.94 174 PRO A C 1
ATOM 1338 O O . PRO A 1 174 ? -31.257 -7.452 -0.709 1.00 78.94 174 PRO A O 1
ATOM 1341 N N . TRP A 1 175 ? -30.768 -7.092 -2.878 1.00 82.12 175 TRP A N 1
ATOM 1342 C CA . TRP A 1 175 ? -30.778 -8.490 -3.301 1.00 82.12 175 TRP A CA 1
ATOM 1343 C C . TRP A 1 175 ? -29.775 -9.354 -2.527 1.00 82.12 175 TRP A C 1
ATOM 1345 O O . TRP A 1 175 ? -29.993 -10.553 -2.365 1.00 82.12 175 TRP A O 1
ATOM 1355 N N . LEU A 1 176 ? -28.723 -8.748 -1.963 1.00 79.56 176 LEU A N 1
ATOM 1356 C CA . LEU A 1 176 ? -27.774 -9.422 -1.080 1.00 79.56 176 LEU A CA 1
ATOM 1357 C C . LEU A 1 176 ? -28.470 -10.144 0.082 1.00 79.56 176 LEU A C 1
ATOM 1359 O O . LEU A 1 176 ? -28.087 -11.262 0.407 1.00 79.56 176 LEU A O 1
ATOM 1363 N N . LEU A 1 177 ? -29.506 -9.548 0.685 1.00 84.75 177 LEU A N 1
ATOM 1364 C CA . LEU A 1 177 ? -30.253 -10.193 1.772 1.00 84.75 177 LEU A CA 1
ATOM 1365 C C . LEU A 1 177 ? -30.910 -11.496 1.304 1.00 84.75 177 LEU A C 1
ATOM 1367 O O . LEU A 1 177 ? -30.896 -12.491 2.024 1.00 84.75 177 LEU A O 1
ATOM 1371 N N . ILE A 1 178 ? -31.433 -11.507 0.078 1.00 86.19 178 ILE A N 1
ATOM 1372 C CA . ILE A 1 178 ? -32.063 -12.683 -0.527 1.00 86.19 178 ILE A CA 1
ATOM 1373 C C . ILE A 1 178 ? -31.013 -13.758 -0.797 1.00 86.19 178 ILE A C 1
ATOM 1375 O O . ILE A 1 178 ? -31.228 -14.926 -0.477 1.00 86.19 178 ILE A O 1
ATOM 1379 N N . GLU A 1 179 ? -29.862 -13.385 -1.361 1.00 83.94 179 GLU A N 1
ATOM 1380 C CA . GLU A 1 179 ? -28.771 -14.332 -1.602 1.00 83.94 179 GLU A CA 1
ATOM 1381 C C . GLU A 1 179 ? -28.258 -14.963 -0.305 1.00 83.94 179 GLU A C 1
ATOM 1383 O O . GLU A 1 179 ? -28.017 -16.173 -0.268 1.00 83.94 179 GLU A O 1
ATOM 1388 N N . THR A 1 180 ? -28.151 -14.164 0.756 1.00 85.19 180 THR A N 1
ATOM 1389 C CA . THR A 1 180 ? -27.755 -14.625 2.087 1.00 85.19 180 THR A CA 1
ATOM 1390 C C . THR A 1 180 ? -28.754 -15.627 2.653 1.00 85.19 180 THR A C 1
ATOM 1392 O O . THR A 1 180 ? -28.339 -16.681 3.124 1.00 85.19 180 THR A O 1
ATOM 1395 N N . ILE A 1 181 ? -30.061 -15.370 2.546 1.00 87.25 181 ILE A N 1
ATOM 1396 C CA . ILE A 1 181 ? -31.095 -16.312 3.012 1.00 87.25 181 ILE A CA 1
ATOM 1397 C C . ILE A 1 181 ? -31.100 -17.600 2.178 1.00 87.25 181 ILE A C 1
ATOM 1399 O O . ILE A 1 181 ? -31.302 -18.684 2.720 1.00 87.25 181 ILE A O 1
ATOM 1403 N N . LYS A 1 182 ? -30.861 -17.508 0.862 1.00 83.31 182 LYS A N 1
ATOM 1404 C CA . LYS A 1 182 ? -30.821 -18.677 -0.033 1.00 83.31 182 LYS A CA 1
ATOM 1405 C C . LYS A 1 182 ? -29.622 -19.586 0.226 1.00 83.31 182 LYS A C 1
ATOM 1407 O O . LYS A 1 182 ? -29.710 -20.782 -0.037 1.00 83.31 182 LYS A O 1
ATOM 1412 N N . ASN A 1 183 ? -28.491 -19.032 0.658 1.00 80.38 183 ASN A N 1
ATOM 1413 C CA . ASN A 1 183 ? -27.284 -19.810 0.919 1.00 80.38 183 ASN A CA 1
ATOM 1414 C C . ASN A 1 183 ? -26.491 -19.247 2.111 1.00 80.38 183 ASN A C 1
ATOM 1416 O O . ASN A 1 183 ? -25.404 -18.689 1.918 1.00 80.38 183 ASN A O 1
ATOM 1420 N N . PRO A 1 184 ? -27.000 -19.412 3.343 1.00 74.56 184 PRO A N 1
ATOM 1421 C CA . PRO A 1 184 ? -26.374 -18.840 4.530 1.00 74.56 184 PRO A CA 1
ATOM 1422 C C . PRO A 1 184 ? -24.945 -19.358 4.720 1.00 74.56 184 PRO A C 1
ATOM 1424 O O . PRO A 1 184 ? -24.050 -18.562 4.983 1.00 74.56 184 PRO A O 1
ATOM 1427 N N . ALA A 1 185 ? -24.684 -20.642 4.441 1.00 72.81 185 ALA A N 1
ATOM 1428 C CA . ALA A 1 185 ? -23.351 -21.244 4.538 1.00 72.81 185 ALA A CA 1
ATOM 1429 C C . ALA A 1 185 ? -22.311 -20.588 3.605 1.00 72.81 185 ALA A C 1
ATOM 1431 O O . ALA A 1 185 ? -21.165 -20.365 3.996 1.00 72.81 185 ALA A O 1
ATOM 1432 N N . LYS A 1 186 ? -22.687 -20.224 2.369 1.00 72.44 186 LYS A N 1
ATOM 1433 C CA . LYS A 1 186 ? -21.792 -19.497 1.448 1.00 72.44 186 LYS A CA 1
ATOM 1434 C C . LYS A 1 186 ? -21.421 -18.124 2.005 1.00 72.44 186 LYS A C 1
ATOM 1436 O O . LYS A 1 186 ? -20.254 -17.738 1.928 1.00 72.44 186 LYS A O 1
ATOM 1441 N N . TYR A 1 187 ? -22.392 -17.383 2.535 1.00 66.12 187 TYR A N 1
ATOM 1442 C CA . TYR A 1 187 ? -22.140 -16.045 3.076 1.00 66.12 187 TYR A CA 1
ATOM 1443 C C . TYR A 1 187 ? -21.423 -16.104 4.418 1.00 66.12 187 TYR A C 1
ATOM 1445 O O . TYR A 1 187 ? -20.551 -15.281 4.654 1.00 66.12 187 TYR A O 1
ATOM 1453 N N . GLU A 1 188 ? -21.649 -17.144 5.213 1.00 62.09 188 GLU A N 1
ATOM 1454 C CA . GLU A 1 188 ? -20.843 -17.463 6.386 1.00 62.09 188 GLU A CA 1
ATOM 1455 C C . GLU A 1 188 ? -19.368 -17.668 6.013 1.00 62.09 188 GLU A C 1
ATOM 1457 O O . GLU A 1 188 ? -18.485 -17.055 6.608 1.00 62.09 188 GLU A O 1
ATOM 1462 N N . ILE A 1 189 ? -19.083 -18.447 4.962 1.00 55.97 189 ILE A N 1
ATOM 1463 C CA . ILE A 1 189 ? -17.722 -18.635 4.439 1.00 55.97 189 ILE A CA 1
ATOM 1464 C C . ILE A 1 189 ? -17.139 -17.317 3.913 1.00 55.97 189 ILE A C 1
ATOM 1466 O O . ILE A 1 189 ? -15.966 -17.043 4.149 1.00 55.97 189 ILE A O 1
ATOM 1470 N N . LEU A 1 190 ? -17.915 -16.483 3.213 1.00 54.12 190 LEU A N 1
ATOM 1471 C CA . LEU A 1 190 ? -17.454 -15.170 2.740 1.00 54.12 190 LEU A CA 1
ATOM 1472 C C . LEU A 1 190 ? -17.145 -14.216 3.903 1.00 54.12 190 LEU A C 1
ATOM 1474 O O . LEU A 1 190 ? -16.126 -13.528 3.868 1.00 54.12 190 LEU A O 1
ATOM 1478 N N . THR A 1 191 ? -17.973 -14.216 4.949 1.00 51.19 191 THR A N 1
ATOM 1479 C CA . THR A 1 191 ? -17.742 -13.452 6.179 1.00 51.19 191 THR A CA 1
ATOM 1480 C C . THR A 1 191 ? -16.517 -13.976 6.930 1.00 51.19 191 THR A C 1
ATOM 1482 O O . THR A 1 191 ? -15.699 -13.173 7.360 1.00 51.19 191 THR A O 1
ATOM 1485 N N . ARG A 1 192 ? -16.309 -15.301 6.996 1.00 49.62 192 ARG A N 1
ATOM 1486 C CA . ARG A 1 192 ? -15.084 -15.919 7.546 1.00 49.62 192 ARG A CA 1
ATOM 1487 C C . ARG A 1 192 ? -13.836 -15.639 6.699 1.00 49.62 192 ARG A C 1
ATOM 1489 O O . ARG A 1 192 ? -12.738 -15.569 7.244 1.00 49.62 192 ARG A O 1
ATOM 1496 N N . ARG A 1 193 ? -13.978 -15.500 5.372 1.00 41.44 193 ARG A N 1
ATOM 1497 C CA . ARG A 1 193 ? -12.883 -15.172 4.437 1.00 41.44 193 ARG A CA 1
ATOM 1498 C C . ARG A 1 193 ? -12.440 -13.710 4.556 1.00 41.44 193 ARG A C 1
ATOM 1500 O O . ARG A 1 193 ? -11.265 -13.429 4.372 1.00 41.44 193 ARG A O 1
ATOM 1507 N N . ALA A 1 194 ? -13.320 -12.780 4.916 1.00 47.44 194 ALA A N 1
ATOM 1508 C CA . ALA A 1 194 ? -12.931 -11.410 5.255 1.00 47.44 194 ALA A CA 1
ATOM 1509 C C . ALA A 1 194 ? -12.473 -11.337 6.725 1.00 47.44 194 ALA A C 1
ATOM 1511 O O . ALA A 1 194 ? -13.172 -10.783 7.568 1.00 47.44 194 ALA A O 1
ATOM 1512 N N . ARG A 1 195 ? -11.312 -11.926 7.056 1.00 46.66 195 ARG A N 1
ATOM 1513 C CA . ARG A 1 195 ? -10.811 -11.977 8.448 1.00 46.66 195 ARG A CA 1
ATOM 1514 C C . ARG A 1 195 ? -10.531 -10.596 9.049 1.00 46.66 195 ARG A C 1
ATOM 1516 O O . ARG A 1 195 ? -10.514 -10.467 10.266 1.00 46.66 195 ARG A O 1
ATOM 1523 N N . ILE A 1 196 ? -10.327 -9.570 8.220 1.00 52.78 196 ILE A N 1
ATOM 1524 C CA . ILE A 1 196 ? -10.151 -8.183 8.663 1.00 52.78 196 ILE A CA 1
ATOM 1525 C C . ILE A 1 196 ? -11.221 -7.334 7.977 1.00 52.78 196 ILE A C 1
ATOM 1527 O O . ILE A 1 196 ? -11.231 -7.194 6.754 1.00 52.78 196 ILE A O 1
ATOM 1531 N N . LYS A 1 197 ? -12.142 -6.772 8.765 1.00 55.38 197 LYS A N 1
ATOM 1532 C CA . LYS A 1 197 ? -13.128 -5.798 8.284 1.00 55.38 197 LYS A CA 1
ATOM 1533 C C . LYS A 1 197 ? -12.448 -4.448 8.178 1.00 55.38 197 LYS A C 1
ATOM 1535 O O . LYS A 1 197 ? -12.092 -3.843 9.184 1.00 55.38 197 LYS A O 1
ATOM 1540 N N . VAL A 1 198 ? -12.250 -4.008 6.948 1.00 56.97 198 VAL A N 1
ATOM 1541 C CA . VAL A 1 198 ? -11.361 -2.891 6.684 1.00 56.97 198 VAL A CA 1
ATOM 1542 C C . VAL A 1 198 ? -12.115 -1.559 6.689 1.00 56.97 198 VAL A C 1
ATOM 1544 O O . VAL A 1 198 ? -13.137 -1.407 6.021 1.00 56.97 198 VAL A O 1
ATOM 1547 N N . LYS A 1 199 ? -11.620 -0.595 7.465 1.00 62.84 199 LYS A N 1
ATOM 1548 C CA . LYS A 1 199 ? -12.067 0.797 7.509 1.00 62.84 199 LYS A CA 1
ATOM 1549 C C . LYS A 1 199 ? -11.469 1.573 6.337 1.00 62.84 199 LYS A C 1
ATOM 1551 O O . LYS A 1 199 ? -10.347 1.318 5.894 1.00 62.84 199 LYS A O 1
ATOM 1556 N N . GLU A 1 200 ? -12.216 2.559 5.850 1.00 61.03 200 GLU A N 1
ATOM 1557 C CA . GLU A 1 200 ? -11.674 3.517 4.887 1.00 61.03 200 GLU A CA 1
ATOM 1558 C C . GLU A 1 200 ? -10.494 4.285 5.494 1.00 61.03 200 GLU A C 1
ATOM 1560 O O . GLU A 1 200 ? -10.491 4.605 6.686 1.00 61.03 200 GLU A O 1
ATOM 1565 N N . ARG A 1 201 ? -9.519 4.623 4.647 1.00 72.50 201 ARG A N 1
ATOM 1566 C CA . ARG A 1 201 ? -8.346 5.412 5.038 1.00 72.50 201 ARG A CA 1
ATOM 1567 C C . ARG A 1 201 ? -8.689 6.724 5.753 1.00 72.50 201 ARG A C 1
ATOM 1569 O O . ARG A 1 201 ? -9.631 7.433 5.373 1.00 72.50 201 ARG A O 1
ATOM 1576 N N . LYS A 1 202 ? -7.836 7.129 6.699 1.00 67.38 202 LYS A N 1
ATOM 1577 C CA . LYS A 1 202 ? -7.850 8.490 7.263 1.00 67.38 202 LYS A CA 1
ATOM 1578 C C . LYS A 1 202 ? -7.503 9.541 6.198 1.00 67.38 202 LYS A C 1
ATOM 1580 O O . LYS A 1 202 ? -6.610 9.351 5.376 1.00 67.38 202 LYS A O 1
ATOM 1585 N N . LYS A 1 203 ? -8.205 10.680 6.226 1.00 67.56 203 LYS A N 1
ATOM 1586 C CA . LYS A 1 203 ? -7.998 11.831 5.324 1.00 67.56 203 LYS A CA 1
ATOM 1587 C C . LYS A 1 203 ? -7.649 13.078 6.137 1.00 67.56 203 LYS A C 1
ATOM 1589 O O . LYS A 1 203 ? -8.146 13.247 7.244 1.00 67.56 203 LYS A O 1
ATOM 1594 N N . GLY A 1 204 ? -6.824 13.963 5.573 1.00 65.19 204 GLY A N 1
ATOM 1595 C CA . GLY A 1 204 ? -6.531 15.293 6.136 1.00 65.19 204 GLY A CA 1
ATOM 1596 C C . GLY A 1 204 ? -5.069 15.540 6.527 1.00 65.19 204 GLY A C 1
ATOM 1597 O O . GLY A 1 204 ? -4.629 16.683 6.479 1.00 65.19 204 GLY A O 1
ATOM 1598 N N . ILE A 1 205 ? -4.294 14.490 6.821 1.00 72.12 205 ILE A N 1
ATOM 1599 C CA . ILE A 1 205 ? -2.887 14.592 7.276 1.00 72.12 205 ILE A CA 1
ATOM 1600 C C . ILE A 1 205 ? -1.885 14.285 6.139 1.00 72.12 205 ILE A C 1
ATOM 1602 O O . ILE A 1 205 ? -0.684 14.470 6.287 1.00 72.12 205 ILE A O 1
ATOM 1606 N N . GLU A 1 206 ? -2.361 13.939 4.939 1.00 74.69 206 GLU A N 1
ATOM 1607 C CA . GLU A 1 206 ? -1.540 13.568 3.764 1.00 74.69 206 GLU A CA 1
ATOM 1608 C C . GLU A 1 206 ? -0.453 14.604 3.394 1.00 74.69 206 GLU A C 1
ATOM 1610 O O . GLU A 1 206 ? 0.585 14.288 2.806 1.00 74.69 206 GLU A O 1
ATOM 1615 N N . ARG A 1 207 ? -0.707 15.875 3.723 1.00 79.94 207 ARG A N 1
ATOM 1616 C CA . ARG A 1 207 ? 0.166 17.014 3.410 1.00 79.94 207 ARG A CA 1
ATOM 1617 C C . ARG A 1 207 ? 1.224 17.292 4.478 1.00 79.94 207 ARG A C 1
ATOM 1619 O O . ARG A 1 207 ? 2.021 18.207 4.291 1.00 79.94 207 ARG A O 1
ATOM 1626 N N . MET A 1 208 ? 1.219 16.548 5.578 1.00 83.19 208 MET A N 1
ATOM 1627 C CA . MET A 1 208 ? 2.128 16.758 6.699 1.00 83.19 208 MET A CA 1
ATOM 1628 C C . MET A 1 208 ? 3.507 16.154 6.427 1.00 83.19 208 MET A C 1
ATOM 1630 O O . MET A 1 208 ? 3.644 15.157 5.717 1.00 83.19 208 MET A O 1
ATOM 1634 N N . SER A 1 209 ? 4.540 16.778 6.987 1.00 86.00 209 SER A N 1
ATOM 1635 C CA . SER A 1 209 ? 5.913 16.272 6.930 1.00 86.00 209 SER A CA 1
ATOM 1636 C C . SER A 1 209 ? 6.070 15.018 7.784 1.00 86.00 209 SER A C 1
ATOM 1638 O O . SER A 1 209 ? 5.542 14.951 8.897 1.00 86.00 209 SER A O 1
ATOM 1640 N N . GLY A 1 210 ? 6.863 14.055 7.313 1.00 82.94 210 GLY A N 1
ATOM 1641 C CA . GLY A 1 210 ? 7.197 12.874 8.103 1.00 82.94 210 GLY A CA 1
ATOM 1642 C C . GLY A 1 210 ? 8.002 13.193 9.369 1.00 82.94 210 GLY A C 1
ATOM 1643 O O . GLY A 1 210 ? 8.022 12.393 10.302 1.00 82.94 210 GLY A O 1
ATOM 1644 N N . MET A 1 211 ? 8.599 14.387 9.485 1.00 86.81 211 MET A N 1
ATOM 1645 C CA . MET A 1 211 ? 9.243 14.838 10.731 1.00 86.81 211 MET A CA 1
ATOM 1646 C C . MET A 1 211 ? 8.295 14.893 11.934 1.00 86.81 211 MET A C 1
ATOM 1648 O O . MET A 1 211 ? 8.759 14.773 13.065 1.00 86.81 211 MET A O 1
ATOM 1652 N N . ILE A 1 212 ? 6.986 15.050 11.721 1.00 87.75 212 ILE A N 1
ATOM 1653 C CA . ILE A 1 212 ? 6.008 15.159 12.815 1.00 87.75 212 ILE A CA 1
ATOM 1654 C C . ILE A 1 212 ? 5.921 13.860 13.624 1.00 87.75 212 ILE A C 1
ATOM 1656 O O . ILE A 1 212 ? 5.685 13.903 14.829 1.00 87.75 212 ILE A O 1
ATOM 1660 N N . PHE A 1 213 ? 6.197 12.714 12.999 1.00 87.31 213 PHE A N 1
ATOM 1661 C CA . PHE A 1 213 ? 6.154 11.415 13.673 1.00 87.31 213 PHE A CA 1
ATOM 1662 C C . PHE A 1 213 ? 7.434 11.082 14.443 1.00 87.31 213 PHE A C 1
ATOM 1664 O O . PHE A 1 213 ? 7.463 10.057 15.116 1.00 87.31 213 PHE A O 1
ATOM 1671 N N . LYS A 1 214 ? 8.472 11.937 14.404 1.00 89.25 214 LYS A N 1
ATOM 1672 C CA . LYS A 1 214 ? 9.787 11.650 15.002 1.00 89.25 214 LYS A CA 1
ATOM 1673 C C . LYS A 1 214 ? 9.676 11.143 16.437 1.00 89.25 214 LYS A C 1
ATOM 1675 O O . LYS A 1 214 ? 10.218 10.092 16.748 1.00 89.25 214 LYS A O 1
ATOM 1680 N N . HIS A 1 215 ? 8.980 11.882 17.300 1.00 87.56 215 HIS A N 1
ATOM 1681 C CA . HIS A 1 215 ? 8.878 11.516 18.711 1.00 87.56 215 HIS A CA 1
ATOM 1682 C C . HIS A 1 215 ? 8.159 10.174 18.895 1.00 87.56 215 HIS A C 1
ATOM 1684 O O . HIS A 1 215 ? 8.610 9.336 19.663 1.00 87.56 215 HIS A O 1
ATOM 1690 N N . ILE A 1 216 ? 7.062 9.948 18.167 1.00 86.25 216 ILE A N 1
ATOM 1691 C CA . ILE A 1 216 ? 6.275 8.710 18.266 1.00 86.25 216 ILE A CA 1
ATOM 1692 C C . ILE A 1 216 ? 7.111 7.509 17.808 1.00 86.25 216 ILE A C 1
ATOM 1694 O O . ILE A 1 216 ? 7.170 6.505 18.510 1.00 86.25 216 ILE A O 1
ATOM 1698 N N . VAL A 1 217 ? 7.799 7.635 16.669 1.00 88.38 217 VAL A N 1
ATOM 1699 C CA . VAL A 1 217 ? 8.622 6.562 16.095 1.00 88.38 217 VAL A CA 1
ATOM 1700 C C . VAL A 1 217 ? 9.816 6.232 16.980 1.00 88.38 217 VAL A C 1
ATOM 1702 O O . VAL A 1 217 ? 10.099 5.060 17.210 1.00 88.38 217 VAL A O 1
ATOM 1705 N N . VAL A 1 218 ? 10.514 7.252 17.487 1.00 89.94 218 VAL A N 1
ATOM 1706 C CA . VAL A 1 218 ? 11.684 7.061 18.352 1.00 89.94 218 VAL A CA 1
ATOM 1707 C C . VAL A 1 218 ? 11.289 6.319 19.628 1.00 89.94 218 VAL A C 1
ATOM 1709 O O . VAL A 1 218 ? 11.920 5.318 19.952 1.00 89.94 218 VAL A O 1
ATOM 1712 N N . GLU A 1 219 ? 10.230 6.753 20.314 1.00 89.69 219 GLU A N 1
ATOM 1713 C CA . GLU A 1 219 ? 9.774 6.105 21.552 1.00 89.69 219 GLU A CA 1
ATOM 1714 C C . GLU A 1 219 ? 9.316 4.658 21.310 1.00 89.69 219 GLU A C 1
ATOM 1716 O O . GLU A 1 219 ? 9.718 3.750 22.037 1.00 89.69 219 GLU A O 1
ATOM 1721 N N . GLN A 1 220 ? 8.546 4.410 20.243 1.00 88.50 220 GLN A N 1
ATOM 1722 C CA . GLN A 1 220 ? 8.100 3.057 19.891 1.00 88.50 220 GLN A CA 1
ATOM 1723 C C . GLN A 1 220 ? 9.271 2.121 19.569 1.00 88.50 220 GLN A C 1
ATOM 1725 O O . GLN A 1 220 ? 9.293 0.979 20.031 1.00 88.50 220 GLN A O 1
ATOM 1730 N N . LEU A 1 221 ? 10.261 2.595 18.806 1.00 90.44 221 LEU A N 1
ATOM 1731 C CA . LEU A 1 221 ? 11.443 1.803 18.467 1.00 90.44 221 LEU A CA 1
ATOM 1732 C C . LEU A 1 221 ? 12.302 1.498 19.687 1.00 90.44 221 LEU A C 1
ATOM 1734 O O . LEU A 1 221 ? 12.751 0.364 19.833 1.00 90.44 221 LEU A O 1
ATOM 1738 N N . VAL A 1 222 ? 12.520 2.481 20.563 1.00 90.94 222 VAL A N 1
ATOM 1739 C CA . VAL A 1 222 ? 13.265 2.275 21.810 1.00 90.94 222 VAL A CA 1
ATOM 1740 C C . VAL A 1 222 ? 12.570 1.208 22.653 1.00 90.94 222 VAL A C 1
ATOM 1742 O O . VAL A 1 222 ? 13.207 0.231 23.040 1.00 90.94 222 VAL A O 1
ATOM 1745 N N . GLN A 1 223 ? 11.252 1.310 22.840 1.00 89.06 223 GLN A N 1
ATOM 1746 C CA . GLN A 1 223 ? 10.484 0.314 23.586 1.00 89.06 223 GLN A CA 1
ATOM 1747 C C . GLN A 1 223 ? 10.577 -1.088 22.955 1.00 89.06 223 GLN A C 1
ATOM 1749 O O . GLN A 1 223 ? 10.785 -2.076 23.658 1.00 89.06 223 GLN A O 1
ATOM 1754 N N . GLN A 1 224 ? 10.470 -1.184 21.627 1.00 88.50 224 GLN A N 1
ATOM 1755 C CA . GLN A 1 224 ? 10.562 -2.449 20.893 1.00 88.50 224 GLN A CA 1
ATOM 1756 C C . GLN A 1 224 ? 11.954 -3.093 21.011 1.00 88.50 224 GLN A C 1
ATOM 1758 O O . GLN A 1 224 ? 12.069 -4.303 21.225 1.00 88.50 224 GLN A O 1
ATOM 1763 N N . LEU A 1 225 ? 13.016 -2.300 20.865 1.00 89.25 225 LEU A N 1
ATOM 1764 C CA . LEU A 1 225 ? 14.410 -2.757 20.807 1.00 89.25 225 LEU A CA 1
ATOM 1765 C C . LEU A 1 225 ? 15.075 -2.901 22.186 1.00 89.25 225 LEU A C 1
ATOM 1767 O O . LEU A 1 225 ? 16.186 -3.428 22.269 1.00 89.25 225 LEU A O 1
ATOM 1771 N N . CYS A 1 226 ? 14.403 -2.475 23.258 1.00 88.31 226 CYS A N 1
ATOM 1772 C CA . CYS A 1 226 ? 14.790 -2.750 24.644 1.00 88.31 226 CYS A CA 1
ATOM 1773 C C . CYS A 1 226 ? 14.319 -4.123 25.155 1.00 88.31 226 CYS A C 1
ATOM 1775 O O . CYS A 1 226 ? 14.704 -4.517 26.254 1.00 88.31 226 CYS A O 1
ATOM 1777 N N . SER A 1 227 ? 13.527 -4.876 24.382 1.00 88.00 227 SER A N 1
ATOM 1778 C CA . SER A 1 227 ? 13.195 -6.268 24.720 1.00 88.00 227 SER A CA 1
ATOM 1779 C C . SER A 1 227 ? 14.453 -7.152 24.744 1.00 88.00 227 SER A C 1
ATOM 1781 O O . SER A 1 227 ? 15.305 -7.030 23.866 1.00 88.00 227 SER A O 1
ATOM 1783 N N . GLU A 1 228 ? 14.567 -8.053 25.730 1.00 80.31 228 GLU A N 1
ATOM 1784 C CA . GLU A 1 228 ? 15.761 -8.894 25.977 1.00 80.31 228 GLU A CA 1
ATOM 1785 C C . GLU A 1 228 ? 16.301 -9.579 24.708 1.00 80.31 228 GLU A C 1
ATOM 1787 O O . GLU A 1 228 ? 17.483 -9.471 24.379 1.00 80.31 228 GLU A O 1
ATOM 1792 N N . SER A 1 229 ? 15.421 -10.211 23.925 1.00 84.38 229 SER A N 1
ATOM 1793 C CA . SER A 1 229 ? 15.814 -10.911 22.697 1.00 84.38 229 SER A CA 1
ATOM 1794 C C . SER A 1 229 ? 16.357 -9.971 21.615 1.00 84.38 229 SER A C 1
ATOM 1796 O O . SER A 1 229 ? 17.376 -10.272 20.991 1.00 84.38 229 SER A O 1
ATOM 1798 N N . LYS A 1 230 ? 15.715 -8.815 21.398 1.00 86.50 230 LYS A N 1
ATOM 1799 C CA . LYS A 1 230 ? 16.147 -7.838 20.386 1.00 86.50 230 LYS A CA 1
ATOM 1800 C C . LYS A 1 230 ? 17.388 -7.070 20.824 1.00 86.50 230 LYS A C 1
ATOM 1802 O O . LYS A 1 230 ? 18.245 -6.791 19.989 1.00 86.50 230 LYS A O 1
ATOM 1807 N N . LYS A 1 231 ? 17.527 -6.781 22.118 1.00 87.62 231 LYS A N 1
ATOM 1808 C CA . LYS A 1 231 ? 18.699 -6.111 22.690 1.00 87.62 231 LYS A CA 1
ATOM 1809 C C . LYS A 1 231 ? 19.983 -6.887 22.390 1.00 87.62 231 LYS A C 1
ATOM 1811 O O . LYS A 1 231 ? 20.951 -6.300 21.909 1.00 87.62 231 LYS A O 1
ATOM 1816 N N . LEU A 1 232 ? 19.975 -8.207 22.593 1.00 86.12 232 LEU A N 1
ATOM 1817 C CA . LEU A 1 232 ? 21.120 -9.070 22.278 1.00 86.12 232 LEU A CA 1
ATOM 1818 C C . LEU A 1 232 ? 21.473 -9.042 20.782 1.00 86.12 232 LEU A C 1
ATOM 1820 O O . LEU A 1 232 ? 22.646 -8.905 20.429 1.00 86.12 232 LEU A O 1
ATOM 1824 N N . GLN A 1 233 ? 20.468 -9.101 19.902 1.00 88.06 233 GLN A N 1
ATOM 1825 C CA . GLN A 1 233 ? 20.669 -9.026 18.449 1.00 88.06 233 GLN A CA 1
ATOM 1826 C C . GLN A 1 233 ? 21.266 -7.682 18.011 1.00 88.06 233 GLN A C 1
ATOM 1828 O O . GLN A 1 233 ? 22.210 -7.650 17.221 1.00 88.06 233 GLN A O 1
ATOM 1833 N N . VAL A 1 234 ? 20.754 -6.571 18.550 1.00 88.75 234 VAL A N 1
ATOM 1834 C CA . VAL A 1 234 ? 21.265 -5.224 18.262 1.00 88.75 234 VAL A CA 1
ATOM 1835 C C . VAL A 1 234 ? 22.712 -5.090 18.718 1.00 88.75 234 VAL A C 1
ATOM 1837 O O . VAL A 1 234 ? 23.534 -4.574 17.963 1.00 88.75 234 VAL A O 1
ATOM 1840 N N . LEU A 1 235 ? 23.055 -5.562 19.920 1.00 88.00 235 LEU A N 1
ATOM 1841 C CA . LEU A 1 235 ? 24.424 -5.489 20.437 1.00 88.00 235 LEU A CA 1
ATOM 1842 C C . LEU A 1 235 ? 25.402 -6.333 19.611 1.00 88.00 235 LEU A C 1
ATOM 1844 O O . LEU A 1 235 ? 26.519 -5.878 19.360 1.00 88.00 235 LEU A O 1
ATOM 1848 N N . ALA A 1 236 ? 24.990 -7.520 19.156 1.00 87.94 236 ALA A N 1
ATOM 1849 C CA . ALA A 1 236 ? 25.798 -8.367 18.281 1.00 87.94 236 ALA A CA 1
ATOM 1850 C C . ALA A 1 236 ? 26.060 -7.694 16.923 1.00 87.94 236 ALA A C 1
ATOM 1852 O O . ALA A 1 236 ? 27.216 -7.459 16.571 1.00 87.94 236 ALA A O 1
ATOM 1853 N N . ASN A 1 237 ? 25.005 -7.269 16.218 1.00 90.75 237 ASN A N 1
ATOM 1854 C CA . ASN A 1 237 ? 25.139 -6.570 14.934 1.00 90.75 237 ASN A CA 1
ATOM 1855 C C . ASN A 1 237 ? 25.901 -5.243 15.071 1.00 90.75 237 ASN A C 1
ATOM 1857 O O . ASN A 1 237 ? 26.661 -4.874 14.184 1.00 90.75 237 ASN A O 1
ATOM 1861 N N . SER A 1 238 ? 25.760 -4.541 16.200 1.00 88.88 238 SER A N 1
ATOM 1862 C CA . SER A 1 238 ? 26.503 -3.306 16.469 1.00 88.88 238 SER A CA 1
ATOM 1863 C C . SER A 1 238 ? 28.015 -3.529 16.508 1.00 88.88 238 SER A C 1
ATOM 1865 O O . SER A 1 238 ? 28.760 -2.619 16.154 1.00 88.88 238 SER A O 1
ATOM 1867 N N . ARG A 1 239 ? 28.496 -4.707 16.931 1.00 88.19 239 ARG A N 1
ATOM 1868 C CA . ARG A 1 239 ? 29.933 -5.036 16.905 1.00 88.19 239 ARG A CA 1
ATOM 1869 C C . ARG A 1 239 ? 30.424 -5.204 15.468 1.00 88.19 239 ARG A C 1
ATOM 1871 O O . ARG A 1 239 ? 31.379 -4.539 15.086 1.00 88.19 239 ARG A O 1
ATOM 1878 N N . GLU A 1 240 ? 29.718 -5.997 14.667 1.00 88.38 240 GLU A N 1
ATOM 1879 C CA . GLU A 1 240 ? 30.033 -6.211 13.245 1.00 88.38 240 GLU A CA 1
ATOM 1880 C C . GLU A 1 240 ? 29.962 -4.902 12.445 1.00 88.38 240 GLU A C 1
ATOM 1882 O O . GLU A 1 240 ? 30.861 -4.565 11.674 1.00 88.38 240 GLU A O 1
ATOM 1887 N N . TYR A 1 241 ? 28.923 -4.102 12.690 1.00 89.19 241 TYR A N 1
ATOM 1888 C CA . TYR A 1 241 ? 28.718 -2.828 12.011 1.00 89.19 241 TYR A CA 1
ATOM 1889 C C . TYR A 1 241 ? 29.790 -1.791 12.373 1.00 89.19 241 TYR A C 1
ATOM 1891 O O . TYR A 1 241 ? 30.228 -1.041 11.503 1.00 89.19 241 TYR A O 1
ATOM 1899 N N . LYS A 1 242 ? 30.289 -1.767 13.621 1.00 89.50 242 LYS A N 1
ATOM 1900 C CA . LYS A 1 242 ? 31.438 -0.919 14.001 1.00 89.50 242 LYS A CA 1
ATOM 1901 C C . LYS A 1 242 ? 32.667 -1.220 13.151 1.00 89.50 242 LYS A C 1
ATOM 1903 O O . LYS A 1 242 ? 33.369 -0.289 12.757 1.00 89.50 242 LYS A O 1
ATOM 1908 N N . ASP A 1 243 ? 32.941 -2.491 12.881 1.00 88.50 243 ASP A N 1
ATOM 1909 C CA . ASP A 1 243 ? 34.112 -2.880 12.099 1.00 88.50 243 ASP A CA 1
ATOM 1910 C C . ASP A 1 243 ? 33.948 -2.516 10.619 1.00 88.50 243 ASP A C 1
ATOM 1912 O O . ASP A 1 243 ? 34.883 -1.974 10.026 1.00 88.50 243 ASP A O 1
ATOM 1916 N N . LEU A 1 244 ? 32.739 -2.652 10.063 1.00 86.69 244 LEU A N 1
ATOM 1917 C CA . LEU A 1 244 ? 32.404 -2.112 8.738 1.00 86.69 244 LEU A CA 1
ATOM 1918 C C . LEU A 1 244 ? 32.592 -0.586 8.673 1.00 86.69 244 LEU A C 1
ATOM 1920 O O . LEU A 1 244 ? 33.227 -0.070 7.752 1.00 86.69 244 LEU A O 1
ATOM 1924 N N . LEU A 1 245 ? 32.114 0.161 9.674 1.00 86.62 245 LEU A N 1
ATOM 1925 C CA . LEU A 1 245 ? 32.289 1.618 9.729 1.00 86.62 245 LEU A CA 1
ATOM 1926 C C . LEU A 1 245 ? 33.770 2.027 9.771 1.00 86.62 245 LEU A C 1
ATOM 1928 O O . LEU A 1 245 ? 34.155 2.993 9.109 1.00 86.62 245 LEU A O 1
ATOM 1932 N N . LYS A 1 246 ? 34.618 1.292 10.507 1.00 87.38 246 LYS A N 1
ATOM 1933 C CA . LYS A 1 246 ? 36.074 1.531 10.532 1.00 87.38 246 LYS A CA 1
ATOM 1934 C C . LYS A 1 246 ? 36.714 1.308 9.162 1.00 87.38 246 LYS A C 1
ATOM 1936 O O . LYS A 1 246 ? 37.615 2.061 8.803 1.00 87.38 246 LYS A O 1
ATOM 1941 N N . GLN A 1 247 ? 36.245 0.322 8.394 1.00 86.69 247 GLN A N 1
ATOM 1942 C CA . GLN A 1 247 ? 36.727 0.063 7.033 1.00 86.69 247 GLN A CA 1
ATOM 1943 C C . GLN A 1 247 ? 36.334 1.178 6.054 1.00 86.69 247 GLN A C 1
ATOM 1945 O O . GLN A 1 247 ? 37.130 1.538 5.190 1.00 86.69 247 GLN A O 1
ATOM 1950 N N . TYR A 1 248 ? 35.143 1.767 6.205 1.00 82.50 248 TYR A N 1
ATOM 1951 C CA . TYR A 1 248 ? 34.682 2.863 5.343 1.00 82.50 248 TYR A CA 1
ATOM 1952 C C . TYR A 1 248 ? 35.271 4.235 5.706 1.00 82.50 248 TYR A C 1
ATOM 1954 O O . TYR A 1 248 ? 35.369 5.114 4.843 1.00 82.50 248 TYR A O 1
ATOM 1962 N N . LEU A 1 249 ? 35.700 4.429 6.957 1.00 82.19 249 LEU A N 1
ATOM 1963 C CA . LEU A 1 249 ? 36.202 5.702 7.487 1.00 82.19 249 LEU A CA 1
ATOM 1964 C C . LEU A 1 249 ? 37.304 6.389 6.645 1.00 82.19 249 LEU A C 1
ATOM 1966 O O . LEU A 1 249 ? 37.219 7.609 6.471 1.00 82.19 249 LEU A O 1
ATOM 1970 N N . PRO A 1 250 ? 38.316 5.673 6.098 1.00 78.31 250 PRO A N 1
ATOM 1971 C CA . PRO A 1 250 ? 39.392 6.283 5.312 1.00 78.31 250 PRO A CA 1
ATOM 1972 C C . PRO A 1 250 ? 38.894 6.975 4.038 1.00 78.31 250 PRO A C 1
ATOM 1974 O O . PRO A 1 250 ? 39.463 7.981 3.619 1.00 78.31 250 PRO A O 1
ATOM 1977 N N . GLN A 1 251 ? 37.821 6.456 3.436 1.00 74.00 251 GLN A N 1
ATOM 1978 C CA . GLN A 1 251 ? 37.245 6.972 2.192 1.00 74.00 251 GLN A CA 1
ATOM 1979 C C . GLN A 1 251 ? 36.047 7.904 2.449 1.00 74.00 251 GLN A C 1
ATOM 1981 O O . GLN A 1 251 ? 35.767 8.790 1.642 1.00 74.00 251 GLN A O 1
ATOM 1986 N N . HIS A 1 252 ? 35.374 7.763 3.597 1.00 77.75 252 HIS A N 1
ATOM 1987 C CA . HIS A 1 252 ? 34.135 8.465 3.928 1.00 77.75 252 HIS A CA 1
ATOM 1988 C C . HIS A 1 252 ? 34.147 9.025 5.363 1.00 77.75 252 HIS A C 1
ATOM 1990 O O . HIS A 1 252 ? 33.609 8.434 6.300 1.00 77.75 252 HIS A O 1
ATOM 1996 N N . LYS A 1 253 ? 34.695 10.238 5.536 1.00 79.38 253 LYS A N 1
ATOM 1997 C CA . LYS A 1 253 ? 34.772 10.927 6.847 1.00 79.38 253 LYS A CA 1
ATOM 1998 C C . LYS A 1 253 ? 33.412 11.184 7.515 1.00 79.38 253 LYS A C 1
ATOM 2000 O O . LYS A 1 253 ? 33.355 11.423 8.721 1.00 79.38 253 LYS A O 1
ATOM 2005 N N . GLU A 1 254 ? 32.321 11.135 6.753 1.00 79.38 254 GLU A N 1
ATOM 2006 C CA . GLU A 1 254 ? 30.948 11.332 7.239 1.00 79.38 254 GLU A CA 1
ATOM 2007 C C . GLU A 1 254 ? 30.483 10.269 8.247 1.00 79.38 254 GLU A C 1
ATOM 2009 O O . GLU A 1 254 ? 29.592 10.550 9.046 1.00 79.38 254 GLU A O 1
ATOM 2014 N N . TYR A 1 255 ? 31.124 9.095 8.281 1.00 84.94 255 TYR A N 1
ATOM 2015 C CA . TYR A 1 255 ? 30.818 8.030 9.243 1.00 84.94 255 TYR A CA 1
ATOM 2016 C C . TYR A 1 255 ? 31.496 8.201 10.611 1.00 84.94 255 TYR A C 1
ATOM 2018 O O . TYR A 1 255 ? 31.210 7.438 11.529 1.00 84.94 255 TYR A O 1
ATOM 2026 N N . SER A 1 256 ? 32.363 9.204 10.790 1.00 85.00 256 SER A N 1
ATOM 2027 C CA . SER A 1 256 ? 33.066 9.442 12.066 1.00 85.00 256 SER A CA 1
ATOM 2028 C C . SER A 1 256 ? 32.120 9.662 13.245 1.00 85.00 256 SER A C 1
ATOM 2030 O O . SER A 1 256 ? 32.289 9.044 14.295 1.00 85.00 256 SER A O 1
ATOM 2032 N N . HIS A 1 257 ? 31.094 10.492 13.056 1.00 87.19 257 HIS A N 1
ATOM 2033 C CA . HIS A 1 257 ? 30.095 10.744 14.089 1.00 87.19 257 HIS A CA 1
ATOM 2034 C C . HIS A 1 257 ? 29.208 9.518 14.352 1.00 87.19 257 HIS A C 1
ATOM 2036 O O . HIS A 1 257 ? 28.850 9.233 15.490 1.00 87.19 257 HIS A O 1
ATOM 2042 N N . GLU A 1 258 ? 28.888 8.752 13.311 1.00 89.81 258 GLU A N 1
ATOM 2043 C CA . GLU A 1 258 ? 28.121 7.516 13.459 1.00 89.81 258 GLU A CA 1
ATOM 2044 C C . GLU A 1 258 ? 28.911 6.487 14.281 1.00 89.81 258 GLU A C 1
ATOM 2046 O O . GLU A 1 258 ? 28.389 5.942 15.250 1.00 89.81 258 GLU A O 1
ATOM 2051 N N . LEU A 1 259 ? 30.202 6.308 13.989 1.00 89.75 259 LEU A N 1
ATOM 2052 C CA . LEU A 1 259 ? 31.078 5.416 14.746 1.00 89.75 259 LEU A CA 1
ATOM 2053 C C . LEU A 1 259 ? 31.191 5.824 16.224 1.00 89.75 259 LEU A C 1
ATOM 2055 O O . LEU A 1 259 ? 31.180 4.946 17.085 1.00 89.75 259 LEU A O 1
ATOM 2059 N N . SER A 1 260 ? 31.253 7.127 16.540 1.00 89.06 260 SER A N 1
ATOM 2060 C CA . SER A 1 260 ? 31.268 7.574 17.942 1.00 89.06 260 SER A CA 1
ATOM 2061 C C . SER A 1 260 ? 29.993 7.176 18.687 1.00 89.06 260 SER A C 1
ATOM 2063 O O . SER A 1 260 ? 30.081 6.639 19.785 1.00 89.06 260 SER A O 1
ATOM 2065 N N . LEU A 1 261 ? 28.821 7.331 18.058 1.00 89.81 261 LEU A N 1
ATOM 2066 C CA . LEU A 1 261 ? 27.543 6.969 18.681 1.00 89.81 261 LEU A CA 1
ATOM 2067 C C . LEU A 1 261 ? 27.457 5.468 18.987 1.00 89.81 261 LEU A C 1
ATOM 2069 O O . LEU A 1 261 ? 26.976 5.074 20.047 1.00 89.81 261 LEU A O 1
ATOM 2073 N N . TYR A 1 262 ? 27.959 4.621 18.084 1.00 89.94 262 TYR A N 1
ATOM 2074 C CA . TYR A 1 262 ? 28.024 3.183 18.338 1.00 89.94 262 TYR A CA 1
ATOM 2075 C C . TYR A 1 262 ? 29.063 2.830 19.398 1.00 89.94 262 TYR A C 1
ATOM 2077 O O . TYR A 1 262 ? 28.831 1.905 20.175 1.00 89.94 262 TYR A O 1
ATOM 2085 N N . ASN A 1 263 ? 30.219 3.498 19.434 1.00 88.19 263 ASN A N 1
ATOM 2086 C CA . ASN A 1 263 ? 31.246 3.238 20.447 1.00 88.19 263 ASN A CA 1
ATOM 2087 C C . ASN A 1 263 ? 30.727 3.483 21.862 1.00 88.19 263 ASN A C 1
ATOM 2089 O O . ASN A 1 263 ? 31.051 2.700 22.752 1.00 88.19 263 ASN A O 1
ATOM 2093 N N . ASP A 1 264 ? 29.873 4.488 22.029 1.00 87.06 264 ASP A N 1
ATOM 2094 C CA . ASP A 1 264 ? 29.252 4.782 23.313 1.00 87.06 264 ASP A CA 1
ATOM 2095 C C . ASP A 1 264 ? 28.250 3.692 23.730 1.00 87.06 264 ASP A C 1
ATOM 2097 O O . ASP A 1 264 ? 28.134 3.427 24.927 1.00 87.06 264 ASP A O 1
ATOM 2101 N N . LEU A 1 265 ? 27.586 3.022 22.772 1.00 87.69 265 LEU A N 1
ATOM 2102 C CA . LEU A 1 265 ? 26.540 2.015 23.009 1.00 87.69 265 LEU A CA 1
ATOM 2103 C C . LEU A 1 265 ? 27.019 0.864 23.917 1.00 87.69 265 LEU A C 1
ATOM 2105 O O . LEU A 1 265 ? 27.795 -0.000 23.497 1.00 87.69 265 LEU A O 1
ATOM 2109 N N . ASN A 1 266 ? 26.505 0.836 25.148 1.00 83.38 266 ASN A N 1
ATOM 2110 C CA . ASN A 1 266 ? 26.810 -0.145 26.188 1.00 83.38 266 ASN A CA 1
ATOM 2111 C C . ASN A 1 266 ? 25.536 -0.640 26.899 1.00 83.38 266 ASN A C 1
ATOM 2113 O O . ASN A 1 266 ? 24.466 -0.053 26.769 1.00 83.38 266 ASN A O 1
ATOM 2117 N N . GLU A 1 267 ? 25.635 -1.736 27.657 1.00 80.94 267 GLU A N 1
ATOM 2118 C CA . GLU A 1 267 ? 24.471 -2.338 28.329 1.00 80.94 267 GLU A CA 1
ATOM 2119 C C . GLU A 1 267 ? 23.893 -1.475 29.458 1.00 80.94 267 GLU A C 1
ATOM 2121 O O . GLU A 1 267 ? 22.683 -1.522 29.686 1.00 80.94 267 GLU A O 1
ATOM 2126 N N . ALA A 1 268 ? 24.731 -0.682 30.133 1.00 82.50 268 ALA A N 1
ATOM 2127 C CA . ALA A 1 268 ? 24.356 0.112 31.303 1.00 82.50 268 ALA A CA 1
ATOM 2128 C C . ALA A 1 268 ? 23.538 1.367 30.946 1.00 82.50 268 ALA A C 1
ATOM 2130 O O . ALA A 1 268 ? 22.678 1.785 31.717 1.00 82.50 268 ALA A O 1
ATOM 2131 N N . GLN A 1 269 ? 23.789 1.970 29.781 1.00 86.81 269 GLN A N 1
ATOM 2132 C CA . GLN A 1 269 ? 23.103 3.167 29.273 1.00 86.81 269 GLN A CA 1
ATOM 2133 C C . GLN A 1 269 ? 22.395 2.917 27.933 1.00 86.81 269 GLN A C 1
ATOM 2135 O O . GLN A 1 269 ? 22.125 3.860 27.181 1.00 86.81 269 GLN A O 1
ATOM 2140 N N . TYR A 1 270 ? 22.067 1.651 27.661 1.00 88.62 270 TYR A N 1
ATOM 2141 C CA . TYR A 1 270 ? 21.563 1.177 26.374 1.00 88.62 270 TYR A CA 1
ATOM 2142 C C . TYR A 1 270 ? 20.403 2.019 25.841 1.00 88.62 270 TYR A C 1
ATOM 2144 O O . TYR A 1 270 ? 20.481 2.520 24.727 1.00 88.62 270 TYR A O 1
ATOM 2152 N N . GLU A 1 271 ? 19.362 2.247 26.644 1.00 90.12 271 GLU A N 1
ATOM 2153 C CA . GLU A 1 271 ? 18.150 2.957 26.215 1.00 90.12 271 GLU A CA 1
ATOM 2154 C C . GLU A 1 271 ? 18.435 4.397 25.752 1.00 90.12 271 GLU A C 1
ATOM 2156 O O . GLU A 1 271 ? 18.015 4.818 24.672 1.00 90.12 271 GLU A O 1
ATOM 2161 N N . LYS A 1 272 ? 19.218 5.149 26.535 1.00 90.56 272 LYS A N 1
ATOM 2162 C CA . LYS A 1 272 ? 19.570 6.545 26.233 1.00 90.56 272 LYS A CA 1
ATOM 2163 C C . LYS A 1 272 ? 20.420 6.654 24.964 1.00 90.56 272 LYS A C 1
ATOM 2165 O O . LYS A 1 272 ? 20.230 7.560 24.147 1.00 90.56 272 LYS A O 1
ATOM 2170 N N . GLN A 1 273 ? 21.371 5.742 24.801 1.00 91.75 273 GLN A N 1
ATOM 2171 C CA . GLN A 1 273 ? 22.280 5.725 23.655 1.00 91.75 273 GLN A CA 1
ATOM 2172 C C . GLN A 1 273 ? 21.564 5.248 22.391 1.00 91.75 273 GLN A C 1
ATOM 2174 O O . GLN A 1 273 ? 21.692 5.871 21.338 1.00 91.75 273 GLN A O 1
ATOM 2179 N N . LEU A 1 274 ? 20.718 4.226 22.523 1.00 92.56 274 LEU A N 1
ATOM 2180 C CA . LEU A 1 274 ? 19.834 3.738 21.473 1.00 92.56 274 LEU A CA 1
ATOM 2181 C C . LEU A 1 274 ? 18.927 4.857 20.952 1.00 92.56 274 LEU A C 1
ATOM 2183 O O . LEU A 1 274 ? 18.880 5.090 19.745 1.00 92.56 274 LEU A O 1
ATOM 2187 N N . LYS A 1 275 ? 18.275 5.606 21.852 1.00 93.75 275 LYS A N 1
ATOM 2188 C CA . LYS A 1 275 ? 17.459 6.773 21.490 1.00 93.75 275 LYS A CA 1
ATOM 2189 C C . LYS A 1 275 ? 18.248 7.788 20.662 1.00 93.75 275 LYS A C 1
ATOM 2191 O O . LYS A 1 275 ? 17.766 8.251 19.632 1.00 93.75 275 LYS A O 1
ATOM 2196 N N . THR A 1 276 ? 19.483 8.082 21.063 1.00 94.31 276 THR A N 1
ATOM 2197 C CA . THR A 1 276 ? 20.353 9.041 20.361 1.00 94.31 276 THR A CA 1
ATOM 2198 C C . THR A 1 276 ? 20.697 8.566 18.941 1.00 94.31 276 THR A C 1
ATOM 2200 O O . THR A 1 276 ? 20.640 9.354 17.994 1.00 94.31 276 THR A O 1
ATOM 2203 N N . ILE A 1 277 ? 20.993 7.272 18.767 1.00 94.00 277 ILE A N 1
ATOM 2204 C CA . ILE A 1 277 ? 21.268 6.666 17.453 1.00 94.00 277 ILE A CA 1
ATOM 2205 C C . ILE A 1 277 ? 20.017 6.686 16.563 1.00 94.00 277 ILE A C 1
ATOM 2207 O O . ILE A 1 277 ? 20.091 7.099 15.404 1.00 94.00 277 ILE A O 1
ATOM 2211 N N . ILE A 1 278 ? 18.856 6.290 17.095 1.00 94.62 278 ILE A N 1
ATOM 2212 C CA . ILE A 1 278 ? 17.592 6.283 16.342 1.00 94.62 278 ILE A CA 1
ATOM 2213 C C . ILE A 1 278 ? 17.213 7.708 15.928 1.00 94.62 278 ILE A C 1
ATOM 2215 O O . ILE A 1 278 ? 16.826 7.929 14.783 1.00 94.62 278 ILE A O 1
ATOM 2219 N N . GLU A 1 279 ? 17.367 8.702 16.805 1.00 95.12 279 GLU A N 1
ATOM 2220 C CA . GLU A 1 279 ? 17.112 10.102 16.455 1.00 95.12 279 GLU A CA 1
ATOM 2221 C C . GLU A 1 279 ? 18.037 10.612 15.347 1.00 95.12 279 GLU A C 1
ATOM 2223 O O . GLU A 1 279 ? 17.580 11.323 14.443 1.00 95.12 279 GLU A O 1
ATOM 2228 N N . PHE A 1 280 ? 19.322 10.248 15.395 1.00 94.69 280 PHE A N 1
ATOM 2229 C CA . PHE A 1 280 ? 20.282 10.549 14.336 1.00 94.69 280 PHE A CA 1
ATOM 2230 C C . PHE A 1 280 ? 19.826 9.951 12.998 1.00 94.69 280 PHE A C 1
ATOM 2232 O O . PHE A 1 280 ? 19.728 10.672 11.997 1.00 94.69 280 PHE A O 1
ATOM 2239 N N . TYR A 1 281 ? 19.456 8.668 12.983 1.00 94.69 281 TYR A N 1
ATOM 2240 C CA . TYR A 1 281 ? 18.976 8.004 11.775 1.00 94.69 281 TYR A CA 1
ATOM 2241 C C . TYR A 1 281 ? 17.660 8.572 11.267 1.00 94.69 281 TYR A C 1
ATOM 2243 O O . TYR A 1 281 ? 17.558 8.872 10.076 1.00 94.69 281 TYR A O 1
ATOM 2251 N N . TYR A 1 282 ? 16.694 8.824 12.145 1.00 94.50 282 TYR A N 1
ATOM 2252 C CA . TYR A 1 282 ? 15.407 9.393 11.768 1.00 94.50 282 TYR A CA 1
ATOM 2253 C C . TYR A 1 282 ? 15.573 10.773 11.123 1.00 94.50 282 TYR A C 1
ATOM 2255 O O . TYR A 1 282 ? 14.987 11.051 10.076 1.00 94.50 282 TYR A O 1
ATOM 2263 N N . ASN A 1 283 ? 16.428 11.634 11.685 1.00 93.06 283 ASN A N 1
ATOM 2264 C CA . ASN A 1 283 ? 16.756 12.934 11.091 1.00 93.06 283 ASN A CA 1
ATOM 2265 C C . ASN A 1 283 ? 17.445 12.788 9.720 1.00 93.06 283 ASN A C 1
ATOM 2267 O O . ASN A 1 283 ? 17.270 13.633 8.834 1.00 93.06 283 ASN A O 1
ATOM 2271 N N . SER A 1 284 ? 18.251 11.738 9.541 1.00 90.38 284 SER A N 1
ATOM 2272 C CA . SER A 1 284 ? 18.931 11.464 8.275 1.00 90.38 284 SER A CA 1
ATOM 2273 C C . SER A 1 284 ? 17.969 10.965 7.191 1.00 90.38 284 SER A C 1
ATOM 2275 O O . SER A 1 284 ? 18.107 11.396 6.050 1.00 90.38 284 SER A O 1
ATOM 2277 N N . ILE A 1 285 ? 16.968 10.158 7.554 1.00 91.94 285 ILE A N 1
ATOM 2278 C CA . ILE A 1 285 ? 16.024 9.525 6.624 1.00 91.94 285 ILE A CA 1
ATOM 2279 C C . ILE A 1 285 ? 14.875 10.470 6.267 1.00 91.94 285 ILE A C 1
ATOM 2281 O O . ILE A 1 285 ? 14.582 10.666 5.089 1.00 91.94 285 ILE A O 1
ATOM 2285 N N . SER A 1 286 ? 14.234 11.059 7.279 1.00 92.31 286 SER A N 1
ATOM 2286 C CA . SER A 1 286 ? 12.939 11.730 7.133 1.00 92.31 286 SER A CA 1
ATOM 2287 C C . SER A 1 286 ? 12.933 12.895 6.137 1.00 92.31 286 SER A C 1
ATOM 2289 O O . SER A 1 286 ? 13.888 13.678 6.004 1.00 92.31 286 SER A O 1
ATOM 2291 N N . ASP A 1 287 ? 11.796 13.016 5.453 1.00 92.00 287 ASP A N 1
ATOM 2292 C CA . ASP A 1 287 ? 11.470 14.146 4.596 1.00 92.00 287 ASP A CA 1
ATOM 2293 C C . ASP A 1 287 ? 11.229 15.432 5.404 1.00 92.00 287 ASP A C 1
ATOM 2295 O O . ASP A 1 287 ? 10.988 15.417 6.612 1.00 92.00 287 ASP A O 1
ATOM 2299 N N . ARG A 1 288 ? 11.261 16.568 4.706 1.00 90.81 288 ARG A N 1
ATOM 2300 C CA . ARG A 1 288 ? 10.858 17.876 5.238 1.00 90.81 288 ARG A CA 1
ATOM 2301 C C . ARG A 1 288 ? 9.721 18.449 4.404 1.00 90.81 288 ARG A C 1
ATOM 2303 O O . ARG A 1 288 ? 9.794 19.604 3.995 1.00 90.81 288 ARG A O 1
ATOM 2310 N N . TYR A 1 289 ? 8.729 17.626 4.073 1.00 90.81 289 TYR A N 1
ATOM 2311 C CA . TYR A 1 289 ? 7.760 17.951 3.036 1.00 90.81 289 TYR A CA 1
ATOM 2312 C C . TYR A 1 289 ? 7.032 19.269 3.290 1.00 90.81 289 TYR A C 1
ATOM 2314 O O . TYR A 1 289 ? 6.447 19.491 4.351 1.00 90.81 289 TYR A O 1
ATOM 2322 N N . VAL A 1 290 ? 7.025 20.115 2.262 1.00 88.56 290 VAL A N 1
ATOM 2323 C CA . VAL A 1 290 ? 6.248 21.352 2.217 1.00 88.56 290 VAL A CA 1
ATOM 2324 C C . VAL A 1 290 ? 5.363 21.296 0.979 1.00 88.56 290 VAL A C 1
ATOM 2326 O O . VAL A 1 290 ? 5.842 21.421 -0.147 1.00 88.56 290 VAL A O 1
ATOM 2329 N N . TYR A 1 291 ? 4.055 21.119 1.180 1.00 85.88 291 TYR A N 1
ATOM 2330 C CA . TYR A 1 291 ? 3.099 20.855 0.098 1.00 85.88 291 TYR A CA 1
ATOM 2331 C C . TYR A 1 291 ? 3.162 21.882 -1.043 1.00 85.88 291 TYR A C 1
ATOM 2333 O O . TYR A 1 291 ? 3.349 21.511 -2.202 1.00 85.88 291 TYR A O 1
ATOM 2341 N N . THR A 1 292 ? 3.059 23.175 -0.727 1.00 85.12 292 THR A N 1
ATOM 2342 C CA . THR A 1 292 ? 3.051 24.258 -1.726 1.00 85.12 292 THR A CA 1
ATOM 2343 C C . THR A 1 292 ? 4.361 24.329 -2.509 1.00 85.12 292 THR A C 1
ATOM 2345 O O . THR A 1 292 ? 4.344 24.418 -3.737 1.00 85.12 292 THR A O 1
ATOM 2348 N N . PHE A 1 293 ? 5.489 24.219 -1.808 1.00 86.69 293 PHE A N 1
ATOM 2349 C CA . PHE A 1 293 ? 6.819 24.225 -2.408 1.00 86.69 293 PHE A CA 1
ATOM 2350 C C . PHE A 1 293 ? 7.047 22.999 -3.298 1.00 86.69 293 PHE A C 1
ATOM 2352 O O . PHE A 1 293 ? 7.499 23.143 -4.431 1.00 86.69 293 PHE A O 1
ATOM 2359 N N . SER A 1 294 ? 6.668 21.805 -2.829 1.00 87.19 294 SER A N 1
ATOM 2360 C CA . SER A 1 294 ? 6.817 20.556 -3.584 1.00 87.19 294 SER A CA 1
ATOM 2361 C C . SER A 1 294 ? 6.108 20.624 -4.937 1.00 87.19 294 SER A C 1
ATOM 2363 O O . SER A 1 294 ? 6.701 20.308 -5.965 1.00 87.19 294 SER A O 1
ATOM 2365 N N . LEU A 1 295 ? 4.865 21.119 -4.961 1.00 86.56 295 LEU A N 1
ATOM 2366 C CA . LEU A 1 295 ? 4.086 21.246 -6.188 1.00 86.56 295 LEU A CA 1
ATOM 2367 C C . LEU A 1 295 ? 4.710 22.245 -7.157 1.00 86.56 295 LEU A C 1
ATOM 2369 O O . LEU A 1 295 ? 4.718 21.989 -8.359 1.00 86.56 295 LEU A O 1
ATOM 2373 N N . LEU A 1 296 ? 5.219 23.370 -6.652 1.00 88.19 296 LEU A N 1
ATOM 2374 C CA . LEU A 1 296 ? 5.891 24.372 -7.472 1.00 88.19 296 LEU A CA 1
ATOM 2375 C C . LEU A 1 296 ? 7.157 23.791 -8.110 1.00 88.19 296 LEU A C 1
ATOM 2377 O O . LEU A 1 296 ? 7.292 23.811 -9.333 1.00 88.19 296 LEU A O 1
ATOM 2381 N N . ILE A 1 297 ? 8.054 23.229 -7.296 1.00 87.56 297 ILE A N 1
ATOM 2382 C CA . ILE A 1 297 ? 9.343 22.710 -7.760 1.00 87.56 297 ILE A CA 1
ATOM 2383 C C . ILE A 1 297 ? 9.164 21.535 -8.713 1.00 87.56 297 ILE A C 1
ATOM 2385 O O . ILE A 1 297 ? 9.793 21.514 -9.765 1.00 87.56 297 ILE A O 1
ATOM 2389 N N . LEU A 1 298 ? 8.283 20.583 -8.408 1.00 87.12 298 LEU A N 1
ATOM 2390 C CA . LEU A 1 298 ? 8.065 19.426 -9.275 1.00 87.12 298 LEU A CA 1
ATOM 2391 C C . LEU A 1 298 ? 7.396 19.816 -10.606 1.00 87.12 298 LEU A C 1
ATOM 2393 O O . LEU A 1 298 ? 7.726 19.243 -11.645 1.00 87.12 298 LEU A O 1
ATOM 2397 N N . LYS A 1 299 ? 6.505 20.821 -10.620 1.00 86.19 299 LYS A N 1
ATOM 2398 C CA . LYS A 1 299 ? 5.948 21.370 -11.872 1.00 86.19 299 LYS A CA 1
ATOM 2399 C C . LYS A 1 299 ? 7.010 22.088 -12.699 1.00 86.19 299 LYS A C 1
ATOM 2401 O O . LYS A 1 299 ? 7.067 21.875 -13.908 1.00 86.19 299 LYS A O 1
ATOM 2406 N N . LEU A 1 300 ? 7.855 22.900 -12.061 1.00 86.12 300 LEU A N 1
ATOM 2407 C CA . LEU A 1 300 ? 8.981 23.562 -12.723 1.00 86.12 300 LEU A CA 1
ATOM 2408 C C . LEU A 1 300 ? 9.978 22.541 -13.268 1.00 86.12 300 LEU A C 1
ATOM 2410 O O . LEU A 1 300 ? 10.394 22.659 -14.414 1.00 86.12 300 LEU A O 1
ATOM 2414 N N . ALA A 1 301 ? 10.294 21.501 -12.496 1.00 82.44 301 ALA A N 1
ATOM 2415 C CA . ALA A 1 301 ? 11.142 20.407 -12.941 1.00 82.44 301 ALA A CA 1
ATOM 2416 C C . ALA A 1 301 ? 10.539 19.738 -14.180 1.00 82.44 301 ALA A C 1
ATOM 2418 O O . ALA A 1 301 ? 11.216 19.644 -15.198 1.00 82.44 301 ALA A O 1
ATOM 2419 N N . ARG A 1 302 ? 9.253 19.358 -14.154 1.00 80.44 302 ARG A N 1
ATOM 2420 C CA . ARG A 1 302 ? 8.568 18.762 -15.315 1.00 80.44 302 ARG A CA 1
ATOM 2421 C C . ARG A 1 302 ? 8.569 19.688 -16.540 1.00 80.44 302 ARG A C 1
ATOM 2423 O O . ARG A 1 302 ? 8.768 19.216 -17.657 1.00 80.44 302 ARG A O 1
ATOM 2430 N N . MET A 1 303 ? 8.374 20.993 -16.350 1.00 81.62 303 MET A N 1
ATOM 2431 C CA . MET A 1 303 ? 8.468 21.985 -17.429 1.00 81.62 303 MET A CA 1
ATOM 2432 C C . MET A 1 303 ? 9.893 22.067 -17.990 1.00 81.62 303 MET A C 1
ATOM 2434 O O . MET A 1 303 ? 10.083 22.072 -19.203 1.00 81.62 303 MET A O 1
ATOM 2438 N N . PHE A 1 304 ? 10.899 22.069 -17.116 1.00 77.75 304 PHE A N 1
ATOM 2439 C CA . PHE A 1 304 ? 12.303 22.066 -17.505 1.00 77.75 304 PHE A CA 1
ATOM 2440 C C . PHE A 1 304 ? 12.682 20.782 -18.257 1.00 77.75 304 PHE A C 1
ATOM 2442 O O . PHE A 1 304 ? 13.363 20.868 -19.271 1.00 77.75 304 PHE A O 1
ATOM 2449 N N . PHE A 1 305 ? 12.173 19.611 -17.849 1.00 72.56 305 PHE A N 1
ATOM 2450 C CA . PHE A 1 305 ? 12.297 18.355 -18.607 1.00 72.56 305 PHE A CA 1
ATOM 2451 C C . PHE A 1 305 ? 11.770 18.504 -20.039 1.00 72.56 305 PHE A C 1
ATOM 2453 O O . PHE A 1 305 ? 12.412 18.053 -20.987 1.00 72.56 305 PHE A O 1
ATOM 2460 N N . TYR A 1 306 ? 10.623 19.163 -20.209 1.00 72.50 306 TYR A N 1
ATOM 2461 C CA . TYR A 1 306 ? 10.045 19.404 -21.528 1.00 72.50 306 TYR A CA 1
ATOM 2462 C C . TYR A 1 306 ? 10.906 20.362 -22.374 1.00 72.50 306 TYR A C 1
ATOM 2464 O O . TYR A 1 306 ? 11.219 20.056 -23.525 1.00 72.50 306 TYR A O 1
ATOM 2472 N N . LEU A 1 307 ? 11.350 21.483 -21.793 1.00 73.44 307 LEU A N 1
ATOM 2473 C CA . LEU A 1 307 ? 12.175 22.501 -22.461 1.00 73.44 307 LEU A CA 1
ATOM 2474 C C . LEU A 1 307 ? 13.582 22.000 -22.811 1.00 73.44 307 LEU A C 1
ATOM 2476 O O . LEU A 1 307 ? 14.049 22.186 -23.931 1.00 73.44 307 LEU A O 1
ATOM 2480 N N . TYR A 1 308 ? 14.257 21.324 -21.883 1.00 70.38 308 TYR A N 1
ATOM 2481 C CA . TYR A 1 308 ? 15.578 20.747 -22.129 1.00 70.38 308 TYR A CA 1
ATOM 2482 C C . TYR A 1 308 ? 15.509 19.643 -23.191 1.00 70.38 308 TYR A C 1
ATOM 2484 O O . TYR A 1 308 ? 16.376 19.537 -24.057 1.00 70.38 308 TYR A O 1
ATOM 2492 N N . GLY A 1 309 ? 14.422 18.867 -23.180 1.00 63.31 309 GLY A N 1
ATOM 2493 C CA . GLY A 1 309 ? 14.141 17.863 -24.194 1.00 63.31 309 GLY A CA 1
ATOM 2494 C C . GLY A 1 309 ? 13.952 18.429 -25.605 1.00 63.31 309 GLY A C 1
ATOM 2495 O O . GLY A 1 309 ? 14.248 17.707 -26.553 1.00 63.31 309 GLY A O 1
ATOM 2496 N N . LEU A 1 310 ? 13.496 19.677 -25.767 1.00 63.75 310 LEU A N 1
ATOM 2497 C CA . LEU A 1 310 ? 13.392 20.359 -27.068 1.00 63.75 310 LEU A CA 1
ATOM 2498 C C . LEU A 1 310 ? 14.772 20.680 -27.663 1.00 63.75 310 LEU A C 1
ATOM 2500 O O . LEU A 1 310 ? 14.957 20.542 -28.869 1.00 63.75 310 LEU A O 1
ATOM 2504 N N . LEU A 1 311 ? 15.742 21.052 -26.822 1.00 64.06 311 LEU A N 1
ATOM 2505 C CA . LEU A 1 311 ? 17.093 21.456 -27.238 1.00 64.06 311 LEU A CA 1
ATOM 2506 C C . LEU A 1 311 ? 17.951 20.296 -27.771 1.00 64.06 311 LEU A C 1
ATOM 2508 O O . LEU A 1 311 ? 18.964 20.537 -28.421 1.00 64.06 311 LEU A O 1
ATOM 2512 N N . TYR A 1 312 ? 17.572 19.046 -27.491 1.00 58.06 312 TYR A N 1
ATOM 2513 C CA . TYR A 1 312 ? 18.357 17.850 -27.829 1.00 58.06 312 TYR A CA 1
ATOM 2514 C C . TYR A 1 312 ? 17.712 16.972 -28.920 1.00 58.06 312 TYR A C 1
ATOM 2516 O O . TYR A 1 312 ? 18.070 15.802 -29.056 1.00 58.06 312 TYR A O 1
ATOM 2524 N N . ARG A 1 313 ? 16.733 17.500 -29.671 1.00 62.19 313 ARG A N 1
ATOM 2525 C CA . ARG A 1 313 ? 16.004 16.748 -30.711 1.00 62.19 313 ARG A CA 1
ATOM 2526 C C . ARG A 1 313 ? 16.812 16.615 -31.998 1.00 62.19 313 ARG A C 1
ATOM 2528 O O . ARG A 1 313 ? 17.434 17.575 -32.444 1.00 62.19 313 ARG A O 1
ATOM 2535 N N . ARG A 1 314 ? 16.750 15.432 -32.618 1.00 54.09 314 ARG A N 1
ATOM 2536 C CA . ARG A 1 314 ? 17.345 15.157 -33.940 1.00 54.09 314 ARG A CA 1
ATOM 2537 C C . ARG A 1 314 ? 16.291 15.002 -35.045 1.00 54.09 314 ARG A C 1
ATOM 2539 O O . ARG A 1 314 ? 16.641 15.153 -36.211 1.00 54.09 314 ARG A O 1
ATOM 2546 N N . ARG A 1 315 ? 15.016 14.721 -34.716 1.00 55.44 315 ARG A N 1
ATOM 2547 C CA . ARG A 1 315 ? 13.921 14.515 -35.696 1.00 55.44 315 ARG A CA 1
ATOM 2548 C C . ARG A 1 315 ? 12.613 15.230 -35.329 1.00 55.44 315 ARG A C 1
ATOM 2550 O O . ARG A 1 315 ? 12.344 15.511 -34.166 1.00 55.44 315 ARG A O 1
ATOM 2557 N N . ILE A 1 316 ? 11.766 15.460 -36.341 1.00 49.69 316 ILE A N 1
ATOM 2558 C CA . ILE A 1 316 ? 10.437 16.090 -36.207 1.00 49.69 316 ILE A CA 1
ATOM 2559 C C . ILE A 1 316 ? 9.443 15.183 -35.458 1.00 49.69 316 ILE A C 1
ATOM 2561 O O . ILE A 1 316 ? 8.640 15.679 -34.681 1.00 49.69 316 ILE A O 1
ATOM 2565 N N . THR A 1 317 ? 9.504 13.857 -35.608 1.00 48.66 317 THR A N 1
ATOM 2566 C CA . THR A 1 317 ? 8.600 12.918 -34.904 1.00 48.66 317 THR A CA 1
ATOM 2567 C C . THR A 1 317 ? 8.783 12.928 -33.384 1.00 48.66 317 THR A C 1
ATOM 2569 O O . THR A 1 317 ? 7.819 12.763 -32.641 1.00 48.66 317 THR A O 1
ATOM 2572 N N . GLU A 1 318 ? 9.987 13.251 -32.903 1.00 56.12 318 GLU A N 1
ATOM 2573 C CA . GLU A 1 318 ? 10.275 13.456 -31.479 1.00 56.12 318 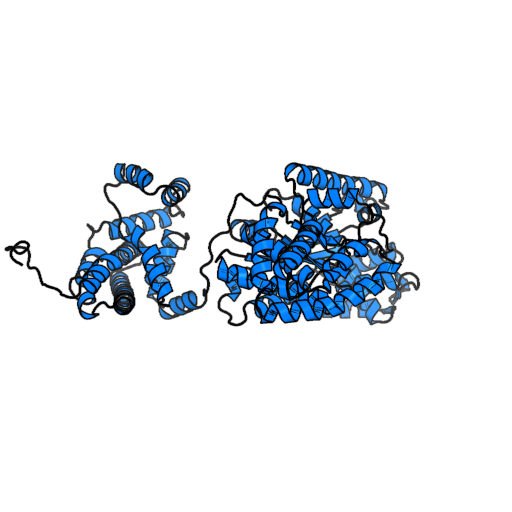GLU A CA 1
ATOM 2574 C C . GLU A 1 318 ? 9.550 14.692 -30.914 1.00 56.12 318 GLU A C 1
ATOM 2576 O O . GLU A 1 318 ? 9.559 14.890 -29.695 1.00 56.12 318 GLU A O 1
ATOM 2581 N N . PHE A 1 319 ? 8.917 15.526 -31.766 1.00 47.38 319 PHE A N 1
ATOM 2582 C CA . PHE A 1 319 ? 8.183 16.710 -31.321 1.00 47.38 319 PHE A CA 1
ATOM 2583 C C . PHE A 1 319 ? 6.954 16.407 -30.481 1.00 47.38 319 PHE A C 1
ATOM 2585 O O . PHE A 1 319 ? 6.704 17.123 -29.507 1.00 47.38 319 PHE A O 1
ATOM 2592 N N . PHE A 1 320 ? 6.251 15.335 -30.829 1.00 49.34 320 PHE A N 1
ATOM 2593 C CA . PHE A 1 320 ? 4.971 14.968 -30.234 1.00 49.34 320 PHE A CA 1
ATOM 2594 C C . PHE A 1 320 ? 5.093 13.886 -29.147 1.00 49.34 320 PHE A C 1
ATOM 2596 O O . PHE A 1 320 ? 4.100 13.575 -28.494 1.00 49.34 320 PHE A O 1
ATOM 2603 N N . GLU A 1 321 ? 6.291 13.335 -28.903 1.00 60.56 321 GLU A N 1
ATOM 2604 C CA . GLU A 1 321 ? 6.497 12.316 -27.865 1.00 60.56 321 GLU A CA 1
ATOM 2605 C C . GLU A 1 321 ? 6.486 12.913 -26.445 1.00 60.56 321 GLU A C 1
ATOM 2607 O O . GLU A 1 321 ? 7.270 13.806 -26.105 1.00 60.56 321 GLU A O 1
ATOM 2612 N N . GLU A 1 322 ? 5.614 12.380 -25.579 1.00 67.25 322 GLU A N 1
ATOM 2613 C CA . GLU A 1 322 ? 5.597 12.714 -24.152 1.00 67.25 322 GLU A CA 1
ATOM 2614 C C . GLU A 1 322 ? 6.854 12.134 -23.474 1.00 67.25 322 GLU A C 1
ATOM 2616 O O . GLU A 1 322 ? 7.002 10.923 -23.335 1.00 67.25 322 GLU A O 1
ATOM 2621 N N . ARG A 1 323 ? 7.767 13.008 -23.022 1.00 73.88 323 ARG A N 1
ATOM 2622 C CA . ARG A 1 323 ? 9.041 12.622 -22.372 1.00 73.88 323 ARG A CA 1
ATOM 2623 C C . ARG A 1 323 ? 8.858 11.778 -21.106 1.00 73.88 323 ARG A C 1
ATOM 2625 O O . ARG A 1 323 ? 9.695 10.929 -20.829 1.00 73.88 323 ARG A O 1
ATOM 2632 N N . ILE A 1 324 ? 7.801 12.035 -20.334 1.00 78.94 324 ILE A N 1
ATOM 2633 C CA . ILE A 1 324 ? 7.417 11.237 -19.161 1.00 78.94 324 ILE A CA 1
ATOM 2634 C C . ILE A 1 324 ? 5.978 10.782 -19.374 1.00 78.94 324 ILE A C 1
ATOM 2636 O O . ILE A 1 324 ? 5.034 11.500 -19.021 1.00 78.94 324 ILE A O 1
ATOM 2640 N N . GLY A 1 325 ? 5.832 9.614 -19.992 1.00 78.06 325 GLY A N 1
ATOM 2641 C CA . GLY A 1 325 ? 4.540 8.990 -20.244 1.00 78.06 325 GLY A CA 1
ATOM 2642 C C . GLY A 1 325 ? 4.042 8.239 -19.013 1.00 78.06 325 GLY A C 1
ATOM 2643 O O . GLY A 1 325 ? 4.825 7.578 -18.330 1.00 78.06 325 GLY A O 1
ATOM 2644 N N . LEU A 1 326 ? 2.737 8.314 -18.743 1.00 84.12 326 LEU A N 1
ATOM 2645 C CA . LEU A 1 326 ? 2.077 7.494 -17.727 1.00 84.12 326 LEU A CA 1
ATOM 2646 C C . LEU A 1 326 ? 1.075 6.548 -18.389 1.00 84.12 326 LEU A C 1
ATOM 2648 O O . LEU A 1 326 ? 0.203 6.985 -19.136 1.00 84.12 326 LEU A O 1
ATOM 2652 N N . THR A 1 327 ? 1.181 5.261 -18.076 1.00 83.44 327 THR A N 1
ATOM 2653 C CA . THR A 1 327 ? 0.324 4.189 -18.601 1.00 83.44 327 THR A CA 1
ATOM 2654 C C . THR A 1 327 ? -0.181 3.279 -17.479 1.00 83.44 327 THR A C 1
ATOM 2656 O O . THR A 1 327 ? 0.263 3.399 -16.336 1.00 83.44 327 THR A O 1
ATOM 2659 N N . GLY A 1 328 ? -1.129 2.395 -17.795 1.00 81.94 328 GLY A N 1
ATOM 2660 C CA . GLY A 1 328 ? -1.724 1.448 -16.847 1.00 81.94 328 GLY A CA 1
ATOM 2661 C C . GLY A 1 328 ? -3.109 1.864 -16.342 1.00 81.94 328 GLY A C 1
ATOM 2662 O O . GLY A 1 328 ? -3.788 2.705 -16.940 1.00 81.94 328 GLY A O 1
ATOM 2663 N N . ASP A 1 329 ? -3.554 1.267 -15.235 1.00 80.56 329 ASP A N 1
ATOM 2664 C CA . ASP A 1 329 ? -4.938 1.385 -14.753 1.00 80.56 329 ASP A CA 1
ATOM 2665 C C . ASP A 1 329 ? -5.145 2.606 -13.838 1.00 80.56 329 ASP A C 1
ATOM 2667 O O . ASP A 1 329 ? -5.492 2.519 -12.656 1.00 80.56 329 ASP A O 1
ATOM 2671 N N . ILE A 1 330 ? -4.920 3.797 -14.401 1.00 85.38 330 ILE A N 1
ATOM 2672 C CA . ILE A 1 330 ? -4.994 5.069 -13.664 1.00 85.38 330 ILE A CA 1
ATOM 2673 C C . ILE A 1 330 ? -6.416 5.358 -13.168 1.00 85.38 330 ILE A C 1
ATOM 2675 O O . ILE A 1 330 ? -6.599 5.965 -12.110 1.00 85.38 330 ILE A O 1
ATOM 2679 N N . LYS A 1 331 ? -7.442 4.924 -13.913 1.00 82.19 331 LYS A N 1
ATOM 2680 C CA . LYS A 1 331 ? -8.845 5.070 -13.495 1.00 82.19 331 LYS A CA 1
ATOM 2681 C C . LYS A 1 331 ? -9.104 4.274 -12.219 1.00 82.19 331 LYS A C 1
ATOM 2683 O O . LYS A 1 331 ? -9.696 4.815 -11.284 1.00 82.19 331 LYS A O 1
ATOM 2688 N N . TYR A 1 332 ? -8.627 3.031 -12.156 1.00 81.31 332 TYR A N 1
ATOM 2689 C CA . TYR A 1 332 ? -8.755 2.221 -10.955 1.00 81.31 332 TYR A CA 1
ATOM 2690 C C . TYR A 1 332 ? -7.885 2.748 -9.815 1.00 81.31 332 TYR A C 1
ATOM 2692 O O . TYR A 1 332 ? -8.383 2.839 -8.698 1.00 81.31 332 TYR A O 1
ATOM 2700 N N . LEU A 1 333 ? -6.651 3.201 -10.082 1.00 86.94 333 LEU A N 1
ATOM 2701 C CA . LEU A 1 333 ? -5.819 3.850 -9.062 1.00 86.94 333 LEU A CA 1
ATOM 2702 C C . LEU A 1 333 ? -6.568 5.015 -8.397 1.00 86.94 333 LEU A C 1
ATOM 2704 O O . LEU A 1 333 ? -6.644 5.066 -7.173 1.00 86.94 333 LEU A O 1
ATOM 2708 N N . LYS A 1 334 ? -7.192 5.909 -9.178 1.00 86.69 334 LYS A N 1
ATOM 2709 C CA . LYS A 1 334 ? -7.989 7.024 -8.633 1.00 86.69 334 LYS A CA 1
ATOM 2710 C C . LYS A 1 334 ? -9.117 6.550 -7.715 1.00 86.69 334 LYS A C 1
ATOM 2712 O O . LYS A 1 334 ? -9.386 7.204 -6.715 1.00 86.69 334 LYS A O 1
ATOM 2717 N N . LYS A 1 335 ? -9.769 5.429 -8.036 1.00 82.62 335 LYS A N 1
ATOM 2718 C CA . LYS A 1 335 ? -10.808 4.836 -7.183 1.00 82.62 335 LYS A CA 1
ATOM 2719 C C . LYS A 1 335 ? -10.208 4.255 -5.901 1.00 82.62 335 LYS A C 1
ATOM 2721 O O . LYS A 1 335 ? -10.718 4.535 -4.823 1.00 82.62 335 LYS A O 1
ATOM 2726 N N . THR A 1 336 ? -9.114 3.504 -6.010 1.00 82.25 336 THR A N 1
ATOM 2727 C CA . THR A 1 336 ? -8.448 2.857 -4.872 1.00 82.25 336 THR A CA 1
ATOM 2728 C C . THR A 1 336 ? -7.911 3.867 -3.869 1.00 82.25 336 THR A C 1
ATOM 2730 O O . THR A 1 336 ? -8.122 3.710 -2.676 1.00 82.25 336 THR A O 1
ATOM 2733 N N . VAL A 1 337 ? -7.285 4.945 -4.337 1.00 85.50 337 VAL A N 1
ATOM 2734 C CA . VAL A 1 337 ? -6.749 6.024 -3.490 1.00 85.50 337 VAL A CA 1
ATOM 2735 C C . VAL A 1 337 ? -7.836 6.688 -2.631 1.00 85.50 337 VAL A C 1
ATOM 2737 O O . VAL A 1 337 ? -7.539 7.261 -1.584 1.00 85.50 337 VAL A O 1
ATOM 2740 N N . MET A 1 338 ? -9.107 6.624 -3.043 1.00 80.06 338 MET A N 1
ATOM 2741 C CA . MET A 1 338 ? -10.216 7.186 -2.267 1.00 80.06 338 MET A CA 1
ATOM 2742 C C . MET A 1 338 ? -10.617 6.321 -1.071 1.00 80.06 338 MET A C 1
ATOM 2744 O O . MET A 1 338 ? -11.172 6.874 -0.116 1.00 80.06 338 MET A O 1
ATOM 2748 N N . THR A 1 339 ? -10.342 5.015 -1.131 1.00 79.44 339 THR A N 1
ATOM 2749 C CA . THR A 1 339 ? -10.771 4.007 -0.148 1.00 79.44 339 THR A CA 1
ATOM 2750 C C . THR A 1 339 ? -9.608 3.411 0.650 1.00 79.44 339 THR A C 1
ATOM 2752 O O . THR A 1 339 ? -9.808 3.037 1.800 1.00 79.44 339 THR A O 1
ATOM 2755 N N . ALA A 1 340 ? -8.403 3.362 0.077 1.00 85.88 340 ALA A N 1
ATOM 2756 C CA . ALA A 1 340 ? -7.225 2.684 0.617 1.00 85.88 340 ALA A CA 1
ATOM 2757 C C . ALA A 1 340 ? -5.966 3.559 0.574 1.00 85.88 340 ALA A C 1
ATOM 2759 O O . ALA A 1 340 ? -5.814 4.390 -0.322 1.00 85.88 340 ALA A O 1
ATOM 2760 N N . ASN A 1 341 ? -5.050 3.337 1.517 1.00 90.06 341 ASN A N 1
ATOM 2761 C CA . ASN A 1 341 ? -3.732 3.958 1.585 1.00 90.06 341 ASN A CA 1
ATOM 2762 C C . ASN A 1 341 ? -2.801 3.328 0.536 1.00 90.06 341 ASN A C 1
ATOM 2764 O O . ASN A 1 341 ? -2.441 2.156 0.669 1.00 90.06 341 ASN A O 1
ATOM 2768 N N . PRO A 1 342 ? -2.424 4.060 -0.529 1.00 91.25 342 PRO A N 1
ATOM 2769 C CA . PRO A 1 342 ? -1.596 3.504 -1.589 1.00 91.25 342 PRO A CA 1
ATOM 2770 C C . PRO A 1 342 ? -0.119 3.475 -1.169 1.00 91.25 342 PRO A C 1
ATOM 2772 O O . PRO A 1 342 ? 0.442 4.491 -0.753 1.00 91.25 342 PRO A O 1
ATOM 2775 N N . VAL A 1 343 ? 0.521 2.322 -1.348 1.00 94.69 343 VAL A N 1
ATOM 2776 C CA . VAL A 1 343 ? 1.973 2.153 -1.226 1.00 94.69 343 VAL A CA 1
ATOM 2777 C C . VAL A 1 343 ? 2.505 1.679 -2.565 1.00 94.69 343 VAL A C 1
ATOM 2779 O O . VAL A 1 343 ? 2.127 0.616 -3.050 1.00 94.69 343 VAL A O 1
ATOM 2782 N N . TYR A 1 344 ? 3.348 2.486 -3.190 1.00 93.81 344 TYR A N 1
ATOM 2783 C CA . TYR A 1 344 ? 3.885 2.216 -4.513 1.00 93.81 344 TYR A CA 1
ATOM 2784 C C . TYR A 1 344 ? 5.204 1.452 -4.393 1.00 93.81 344 TYR A C 1
ATOM 2786 O O . TYR A 1 344 ? 6.094 1.874 -3.659 1.00 93.81 344 TYR A O 1
ATOM 2794 N N . PHE A 1 345 ? 5.331 0.356 -5.134 1.00 91.69 345 PHE A N 1
ATOM 2795 C CA . PHE A 1 345 ? 6.548 -0.450 -5.210 1.00 91.69 345 PHE A CA 1
ATOM 2796 C C . PHE A 1 345 ? 7.155 -0.298 -6.597 1.00 91.69 345 PHE A C 1
ATOM 2798 O O . PHE A 1 345 ? 6.707 -0.925 -7.561 1.00 91.69 345 PHE A O 1
ATOM 2805 N N . CYS A 1 346 ? 8.152 0.574 -6.678 1.00 87.38 346 CYS A N 1
ATOM 2806 C CA . CYS A 1 346 ? 8.915 0.846 -7.879 1.00 87.38 346 CYS A CA 1
ATOM 2807 C C . CYS A 1 346 ? 10.005 -0.202 -8.059 1.00 87.38 346 CYS A C 1
ATOM 2809 O O . CYS A 1 346 ? 10.855 -0.388 -7.188 1.00 87.38 346 CYS A O 1
ATOM 2811 N N . ASN A 1 347 ? 9.979 -0.859 -9.210 1.00 79.38 347 ASN A N 1
ATOM 2812 C CA . ASN A 1 347 ? 11.064 -1.714 -9.643 1.00 79.38 347 ASN A CA 1
ATOM 2813 C C . ASN A 1 347 ? 12.083 -0.871 -10.425 1.00 79.38 347 ASN A C 1
ATOM 2815 O O . ASN A 1 347 ? 11.928 -0.694 -11.635 1.00 79.38 347 ASN A O 1
ATOM 2819 N N . ALA A 1 348 ? 13.034 -0.260 -9.718 1.00 71.81 348 ALA A N 1
ATOM 2820 C CA . ALA A 1 348 ? 13.989 0.671 -10.303 1.00 71.81 348 ALA A CA 1
ATOM 2821 C C . ALA A 1 348 ? 15.229 -0.058 -10.814 1.00 71.81 348 ALA A C 1
ATOM 2823 O O . ALA A 1 348 ? 15.763 -0.943 -10.151 1.00 71.81 348 ALA A O 1
ATOM 2824 N N . LYS A 1 349 ? 15.721 0.357 -11.975 1.00 70.25 349 LYS A N 1
ATOM 2825 C CA . LYS A 1 349 ? 17.066 -0.000 -12.441 1.00 70.25 349 LYS A CA 1
ATOM 2826 C C . LYS A 1 349 ? 18.037 1.138 -12.218 1.00 70.25 349 LYS A C 1
ATOM 2828 O O . LYS A 1 349 ? 19.188 0.904 -11.884 1.00 70.25 349 LYS A O 1
ATOM 2833 N N . ASP A 1 350 ? 17.561 2.369 -12.354 1.00 71.81 350 ASP A N 1
ATOM 2834 C CA . ASP A 1 350 ? 18.371 3.552 -12.134 1.00 71.81 350 ASP A CA 1
ATOM 2835 C C . ASP A 1 350 ? 18.029 4.198 -10.788 1.00 71.81 350 ASP A C 1
ATOM 2837 O O . ASP A 1 350 ? 16.889 4.188 -10.320 1.00 71.81 350 ASP A O 1
ATOM 2841 N N . GLN A 1 351 ? 19.014 4.820 -10.145 1.00 71.81 351 GLN A N 1
ATOM 2842 C CA . GLN A 1 351 ? 18.826 5.375 -8.801 1.00 71.81 351 GLN A CA 1
ATOM 2843 C C . GLN A 1 351 ? 17.777 6.508 -8.785 1.00 71.81 351 GLN A C 1
ATOM 2845 O O . GLN A 1 351 ? 17.165 6.782 -7.751 1.00 71.81 351 GLN A O 1
ATOM 2850 N N . ALA A 1 352 ? 17.576 7.183 -9.926 1.00 75.56 352 ALA A N 1
ATOM 2851 C CA . ALA A 1 352 ? 16.660 8.316 -10.093 1.00 75.56 352 ALA A CA 1
ATOM 2852 C C . ALA A 1 352 ? 15.226 7.919 -10.493 1.00 75.56 352 ALA A C 1
ATOM 2854 O O . ALA A 1 352 ? 14.375 8.791 -10.673 1.00 75.56 352 ALA A O 1
ATOM 2855 N N . ASP A 1 353 ? 14.939 6.630 -10.628 1.00 80.12 353 ASP A N 1
ATOM 2856 C CA . ASP A 1 353 ? 13.670 6.113 -11.145 1.00 80.12 353 ASP A CA 1
ATOM 2857 C C . ASP A 1 353 ? 12.448 6.545 -10.336 1.00 80.12 353 ASP A C 1
ATOM 2859 O O . ASP A 1 353 ? 11.421 6.952 -10.894 1.00 80.12 353 ASP A O 1
ATOM 2863 N N . SER A 1 354 ? 12.590 6.592 -9.013 1.00 84.94 354 SER A N 1
ATOM 2864 C CA . SER A 1 354 ? 11.557 7.087 -8.103 1.00 84.94 354 SER A CA 1
ATOM 2865 C C . SER A 1 354 ? 11.098 8.516 -8.438 1.00 84.94 354 SER A C 1
ATOM 2867 O O . SER A 1 354 ? 9.912 8.835 -8.311 1.00 84.94 354 SER A O 1
ATOM 2869 N N . LEU A 1 355 ? 12.000 9.375 -8.931 1.00 86.25 355 LEU A N 1
ATOM 2870 C CA . LEU A 1 355 ? 11.682 10.749 -9.319 1.00 86.25 355 LEU A CA 1
ATOM 2871 C C . LEU A 1 355 ? 10.746 10.786 -10.531 1.00 86.25 355 LEU A C 1
ATOM 2873 O O . LEU A 1 355 ? 9.812 11.592 -10.564 1.00 86.25 355 LEU A O 1
ATOM 2877 N N . PHE A 1 356 ? 10.954 9.907 -11.515 1.00 86.12 356 PHE A N 1
ATOM 2878 C CA . PHE A 1 356 ? 10.105 9.854 -12.706 1.00 86.12 356 PHE A CA 1
ATOM 2879 C C . PHE A 1 356 ? 8.672 9.440 -12.369 1.00 86.12 356 PHE A C 1
ATOM 2881 O O . PHE A 1 356 ? 7.736 9.990 -12.951 1.00 86.12 356 PHE A O 1
ATOM 2888 N N . VAL A 1 357 ? 8.477 8.558 -11.382 1.00 88.69 357 VAL A N 1
ATOM 2889 C CA . VAL A 1 357 ? 7.135 8.193 -10.893 1.00 88.69 357 VAL A CA 1
ATOM 2890 C C . VAL A 1 357 ? 6.412 9.413 -10.328 1.00 88.69 357 VAL A C 1
ATOM 2892 O O . VAL A 1 357 ? 5.268 9.691 -10.695 1.00 88.69 357 VAL A O 1
ATOM 2895 N N . VAL A 1 358 ? 7.085 10.194 -9.481 1.00 89.94 358 VAL A N 1
ATOM 2896 C CA . VAL A 1 358 ? 6.506 11.401 -8.868 1.00 89.94 358 VAL A CA 1
ATOM 2897 C C . VAL A 1 358 ? 6.180 12.458 -9.928 1.00 89.94 358 VAL A C 1
ATOM 2899 O O . VAL A 1 358 ? 5.091 13.039 -9.922 1.00 89.94 358 VAL A O 1
ATOM 2902 N N . LEU A 1 359 ? 7.083 12.673 -10.890 1.00 88.44 359 LEU A N 1
ATOM 2903 C CA . LEU A 1 359 ? 6.873 13.599 -12.009 1.00 88.44 359 LEU A CA 1
ATOM 2904 C C . LEU A 1 359 ? 5.779 13.135 -12.981 1.00 88.44 359 LEU A C 1
ATOM 2906 O O . LEU A 1 359 ? 5.177 13.970 -13.663 1.00 88.44 359 LEU A O 1
ATOM 2910 N N . ALA A 1 360 ? 5.504 11.834 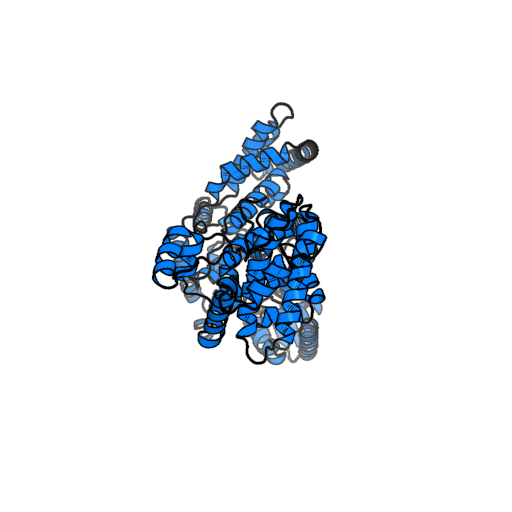-13.067 1.00 88.12 360 ALA A N 1
ATOM 2911 C CA . ALA A 1 360 ? 4.381 11.302 -13.831 1.00 88.12 360 ALA A CA 1
ATOM 2912 C C . ALA A 1 360 ? 3.047 11.528 -13.095 1.00 88.12 360 ALA A C 1
ATOM 2914 O O . ALA A 1 360 ? 2.067 11.972 -13.701 1.00 88.12 360 ALA A O 1
ATOM 2915 N N . LEU A 1 361 ? 3.021 11.298 -11.778 1.00 88.44 361 LEU A N 1
ATOM 2916 C CA . LEU A 1 361 ? 1.823 11.427 -10.944 1.00 88.44 361 LEU A CA 1
ATOM 2917 C C . LEU A 1 361 ? 1.355 12.875 -10.753 1.00 88.44 361 LEU A C 1
ATOM 2919 O O . LEU A 1 361 ? 0.150 13.108 -10.672 1.00 88.44 361 LEU A O 1
ATOM 2923 N N . ILE A 1 362 ? 2.260 13.862 -10.765 1.00 87.69 362 ILE A N 1
ATOM 2924 C CA . ILE A 1 362 ? 1.906 15.280 -10.539 1.00 87.69 362 ILE A CA 1
ATOM 2925 C C . ILE A 1 362 ? 0.910 15.862 -11.556 1.00 87.69 362 ILE A C 1
ATOM 2927 O O . ILE A 1 362 ? 0.278 16.886 -11.296 1.00 87.69 362 ILE A O 1
ATOM 2931 N N . LYS A 1 363 ? 0.729 15.203 -12.709 1.00 82.62 363 LYS A N 1
ATOM 2932 C CA . LYS A 1 363 ? -0.293 15.552 -13.709 1.00 82.62 363 LYS A CA 1
ATOM 2933 C C . LYS A 1 363 ? -1.719 15.408 -13.153 1.00 82.62 363 LYS A C 1
ATOM 2935 O O . LYS A 1 363 ? -2.641 16.040 -13.663 1.00 82.62 363 LYS A O 1
ATOM 2940 N N . PHE A 1 364 ? -1.912 14.599 -12.109 1.00 82.44 364 PHE A N 1
ATOM 2941 C CA . PHE A 1 364 ? -3.221 14.252 -11.567 1.00 82.44 364 PHE A CA 1
ATOM 2942 C C . PHE A 1 364 ? -3.436 14.852 -10.179 1.00 82.44 364 PHE A C 1
ATOM 2944 O O . PHE A 1 364 ? -2.979 14.318 -9.178 1.00 82.44 364 PHE A O 1
ATOM 2951 N N . ILE A 1 365 ? -4.246 15.911 -10.111 1.00 76.19 365 ILE A N 1
ATOM 2952 C CA . ILE A 1 365 ? -4.625 16.573 -8.848 1.00 76.19 365 ILE A CA 1
ATOM 2953 C C . ILE A 1 365 ? -5.331 15.605 -7.879 1.00 76.19 365 ILE A C 1
ATOM 2955 O O . ILE A 1 365 ? -5.227 15.750 -6.667 1.00 76.19 365 ILE A O 1
ATOM 2959 N N . SER A 1 366 ? -6.045 14.608 -8.411 1.00 78.75 366 SER A N 1
ATOM 2960 C CA . SER A 1 366 ? -6.811 13.635 -7.626 1.00 78.75 366 SER A CA 1
ATOM 2961 C C . SER A 1 366 ? -5.964 12.544 -6.963 1.00 78.75 366 SER A C 1
ATOM 2963 O O . SER A 1 366 ? -6.520 11.735 -6.228 1.00 78.75 366 SER A O 1
ATOM 2965 N N . ILE A 1 367 ? -4.667 12.449 -7.275 1.00 84.62 367 ILE A N 1
ATOM 2966 C CA . ILE A 1 367 ? -3.774 11.431 -6.715 1.00 84.62 367 ILE A CA 1
ATOM 2967 C C . ILE A 1 367 ? -2.799 12.146 -5.766 1.00 84.62 367 ILE A C 1
ATOM 2969 O O . ILE A 1 367 ? -2.050 13.011 -6.220 1.00 84.62 367 ILE A O 1
ATOM 2973 N N . PRO A 1 368 ? -2.798 11.825 -4.460 1.00 84.38 368 PRO A N 1
ATOM 2974 C CA . PRO A 1 368 ? -1.857 12.405 -3.520 1.00 84.38 368 PRO A CA 1
ATOM 2975 C C . PRO A 1 368 ? -0.438 11.956 -3.878 1.00 84.38 368 PRO A C 1
ATOM 2977 O O . PRO A 1 368 ? -0.194 10.784 -4.176 1.00 84.38 368 PRO A O 1
ATOM 2980 N N . LEU A 1 369 ? 0.496 12.908 -3.866 1.00 89.00 369 LEU A N 1
ATOM 2981 C CA . LEU A 1 369 ? 1.894 12.642 -4.188 1.00 89.00 369 LEU A CA 1
ATOM 2982 C C . LEU A 1 369 ? 2.544 11.806 -3.077 1.00 89.00 369 LEU A C 1
ATOM 2984 O O . LEU A 1 369 ? 2.447 12.192 -1.907 1.00 89.00 369 LEU A O 1
ATOM 2988 N N . PRO A 1 370 ? 3.225 10.700 -3.420 1.00 92.62 370 PRO A N 1
ATOM 2989 C CA . PRO A 1 370 ? 3.898 9.886 -2.427 1.00 92.62 370 PRO A CA 1
ATOM 2990 C C . PRO A 1 370 ? 5.173 10.537 -1.905 1.00 92.62 370 PRO A C 1
ATOM 2992 O O . PRO A 1 370 ? 5.859 11.270 -2.621 1.00 92.62 370 PRO A O 1
ATOM 2995 N N . ARG A 1 371 ? 5.514 10.223 -0.652 1.00 93.69 371 ARG A N 1
ATOM 2996 C CA . ARG A 1 371 ? 6.887 10.352 -0.160 1.00 93.69 371 ARG A CA 1
ATOM 2997 C C . ARG A 1 371 ? 7.740 9.343 -0.902 1.00 93.69 371 ARG A C 1
ATOM 2999 O O . ARG A 1 371 ? 7.354 8.182 -0.979 1.00 93.69 371 ARG A O 1
ATOM 3006 N N . PHE A 1 372 ? 8.845 9.775 -1.487 1.00 92.25 372 PHE A N 1
ATOM 3007 C CA . PHE A 1 372 ? 9.586 8.949 -2.434 1.00 92.25 372 PHE A CA 1
ATOM 3008 C C . PHE A 1 372 ? 11.002 8.662 -1.975 1.00 92.25 372 PHE A C 1
ATOM 3010 O O . PHE A 1 372 ? 11.670 9.512 -1.390 1.00 92.25 372 PHE A O 1
ATOM 3017 N N . TYR A 1 373 ? 11.445 7.450 -2.280 1.00 90.50 373 TYR A N 1
ATOM 3018 C CA . TYR A 1 373 ? 12.807 6.997 -2.070 1.00 90.50 373 TYR A CA 1
ATOM 3019 C C . TYR A 1 373 ? 13.810 7.870 -2.835 1.00 90.50 373 TYR A C 1
ATOM 3021 O O . TYR A 1 373 ? 13.647 8.087 -4.036 1.00 90.50 373 TYR A O 1
ATOM 3029 N N . VAL A 1 374 ? 14.865 8.342 -2.175 1.00 87.94 374 VAL A N 1
ATOM 3030 C CA . VAL A 1 374 ? 15.999 9.016 -2.823 1.00 87.94 374 VAL A CA 1
ATOM 3031 C C . VAL A 1 374 ? 17.294 8.356 -2.367 1.00 87.94 374 VAL A C 1
ATOM 3033 O O . VAL A 1 374 ? 17.640 8.427 -1.189 1.00 87.94 374 VAL A O 1
ATOM 3036 N N . ASP A 1 375 ? 18.035 7.752 -3.298 1.00 84.12 375 ASP A N 1
ATOM 3037 C CA . ASP A 1 375 ? 19.359 7.201 -2.999 1.00 84.12 375 ASP A CA 1
ATOM 3038 C C . ASP A 1 375 ? 20.344 8.334 -2.673 1.00 84.12 375 ASP A C 1
ATOM 3040 O O . ASP A 1 375 ? 20.497 9.297 -3.429 1.00 84.12 375 ASP A O 1
ATOM 3044 N N . SER A 1 376 ? 21.042 8.223 -1.546 1.00 81.81 376 SER A N 1
ATOM 3045 C CA . SER A 1 376 ? 22.067 9.186 -1.135 1.00 81.81 376 SER A CA 1
ATOM 3046 C C . SER A 1 376 ? 23.229 9.333 -2.135 1.00 81.81 376 SER A C 1
ATOM 3048 O O . SER A 1 376 ? 23.794 10.424 -2.254 1.00 81.81 376 SER A O 1
ATOM 3050 N N . ARG A 1 377 ? 23.562 8.277 -2.892 1.00 75.56 377 ARG A N 1
ATOM 3051 C CA . ARG A 1 377 ? 24.671 8.234 -3.865 1.00 75.56 377 ARG A CA 1
ATOM 3052 C C . ARG A 1 377 ? 24.417 9.095 -5.093 1.00 75.56 377 ARG A C 1
ATOM 3054 O O . ARG A 1 377 ? 25.374 9.602 -5.681 1.00 75.56 377 ARG A O 1
ATOM 3061 N N . LEU A 1 378 ? 23.149 9.311 -5.444 1.00 67.81 378 LEU A N 1
ATOM 3062 C CA . LEU A 1 378 ? 22.775 10.198 -6.541 1.00 67.81 378 LEU A CA 1
ATOM 3063 C C . LEU A 1 378 ? 23.351 11.602 -6.344 1.00 67.81 378 LEU A C 1
ATOM 3065 O O . LEU A 1 378 ? 23.767 12.244 -7.305 1.00 67.81 378 LEU A O 1
ATOM 3069 N N . MET A 1 379 ? 23.370 12.104 -5.107 1.00 66.38 379 MET A N 1
ATOM 3070 C CA . MET A 1 379 ? 23.456 13.538 -4.850 1.00 66.38 379 MET A CA 1
ATOM 3071 C C . MET A 1 379 ? 24.582 13.869 -3.864 1.00 66.38 379 MET A C 1
ATOM 3073 O O . MET A 1 379 ? 24.364 13.901 -2.659 1.00 66.38 379 MET A O 1
ATOM 3077 N N . LYS A 1 380 ? 25.774 14.238 -4.357 1.00 66.56 380 LYS A N 1
ATOM 3078 C CA . LYS A 1 380 ? 26.838 14.818 -3.499 1.00 66.56 380 LYS A CA 1
ATOM 3079 C C . LYS A 1 380 ? 26.526 16.251 -3.028 1.00 66.56 380 LYS A C 1
ATOM 3081 O O . LYS A 1 380 ? 27.120 16.732 -2.067 1.00 66.56 380 LYS A O 1
ATOM 3086 N N . ASN A 1 381 ? 25.607 16.957 -3.696 1.00 79.31 381 ASN A N 1
ATOM 3087 C CA . ASN A 1 381 ? 25.273 18.346 -3.374 1.00 79.31 381 ASN A CA 1
ATOM 3088 C C . ASN A 1 381 ? 24.223 18.439 -2.249 1.00 79.31 381 ASN A C 1
ATOM 3090 O O . ASN A 1 381 ? 23.059 18.081 -2.446 1.00 79.31 381 ASN A O 1
ATOM 3094 N N . LYS A 1 382 ? 24.619 19.006 -1.101 1.00 81.50 382 LYS A N 1
ATOM 3095 C CA . LYS A 1 382 ? 23.749 19.227 0.070 1.00 81.50 382 LYS A CA 1
ATOM 3096 C C . LYS A 1 382 ? 22.511 20.078 -0.239 1.00 81.50 382 LYS A C 1
ATOM 3098 O O . LYS A 1 382 ? 21.454 19.838 0.339 1.00 81.50 382 LYS A O 1
ATOM 3103 N N . LEU A 1 383 ? 22.612 21.042 -1.157 1.00 83.12 383 LEU A N 1
ATOM 3104 C CA . LEU A 1 383 ? 21.483 21.904 -1.525 1.00 83.12 383 LEU A CA 1
ATOM 3105 C C . LEU A 1 383 ? 20.399 21.118 -2.266 1.00 83.12 383 LEU A C 1
ATOM 3107 O O . LEU A 1 383 ? 19.213 21.264 -1.986 1.00 83.12 383 LEU A O 1
ATOM 3111 N N . LEU A 1 384 ? 20.806 20.229 -3.169 1.00 82.00 384 LEU A N 1
ATOM 3112 C CA . LEU A 1 384 ? 19.875 19.405 -3.929 1.00 82.00 384 LEU A CA 1
ATOM 3113 C C . LEU A 1 384 ? 19.214 18.342 -3.038 1.00 82.00 384 LEU A C 1
ATOM 3115 O O . LEU A 1 384 ? 18.003 18.153 -3.118 1.00 82.00 384 LEU A O 1
ATOM 3119 N N . GLN A 1 385 ? 19.968 17.738 -2.111 1.00 85.44 385 GLN A N 1
ATOM 3120 C CA . GLN A 1 385 ? 19.398 16.871 -1.070 1.00 85.44 385 GLN A CA 1
ATOM 3121 C C . GLN A 1 385 ? 18.327 17.597 -0.241 1.00 85.44 385 GLN A C 1
ATOM 3123 O O . GLN A 1 385 ? 17.261 17.043 0.024 1.00 85.44 385 GLN A O 1
ATOM 3128 N N . PHE A 1 386 ? 18.585 18.849 0.148 1.00 87.31 386 PHE A N 1
ATOM 3129 C CA . PHE A 1 386 ? 17.615 19.661 0.880 1.00 87.31 386 PHE A CA 1
ATOM 3130 C C . PHE A 1 386 ? 16.344 19.929 0.057 1.00 87.31 386 PHE A C 1
ATOM 3132 O O . PHE A 1 386 ? 15.240 19.750 0.569 1.00 87.31 386 PHE A O 1
ATOM 3139 N N . LEU A 1 387 ? 16.480 20.273 -1.229 1.00 87.88 387 LEU A N 1
ATOM 3140 C CA . LEU A 1 387 ? 15.338 20.470 -2.132 1.00 87.88 387 LEU A CA 1
ATOM 3141 C C . LEU A 1 387 ? 14.481 19.206 -2.276 1.00 87.88 387 LEU A C 1
ATOM 3143 O O . LEU A 1 387 ? 13.254 19.289 -2.216 1.00 87.88 387 LEU A O 1
ATOM 3147 N N . PHE A 1 388 ? 15.107 18.034 -2.411 1.00 88.81 388 PHE A N 1
ATOM 3148 C CA . PHE A 1 388 ? 14.387 16.762 -2.474 1.00 88.81 388 PHE A CA 1
ATOM 3149 C C . PHE A 1 388 ? 13.621 16.469 -1.185 1.00 88.81 388 PHE A C 1
ATOM 3151 O O . PHE A 1 388 ? 12.442 16.120 -1.257 1.00 88.81 388 PHE A O 1
ATOM 3158 N N . ARG A 1 389 ? 14.227 16.711 -0.016 1.00 91.56 389 ARG A N 1
ATOM 3159 C CA . ARG A 1 389 ? 13.534 16.582 1.277 1.00 91.56 389 ARG A CA 1
ATOM 3160 C C . ARG A 1 389 ? 12.302 17.476 1.364 1.00 91.56 389 ARG A C 1
ATOM 3162 O O . ARG A 1 389 ? 11.263 17.014 1.826 1.00 91.56 389 ARG A O 1
ATOM 3169 N N . LEU A 1 390 ? 12.385 18.719 0.882 1.00 90.56 390 LEU A N 1
ATOM 3170 C CA . LEU A 1 390 ? 11.230 19.626 0.820 1.00 90.56 390 LEU A CA 1
ATOM 3171 C C . LEU A 1 390 ? 10.136 19.130 -0.137 1.00 90.56 390 LEU A C 1
ATOM 3173 O O . LEU A 1 390 ? 8.951 19.374 0.093 1.00 90.56 390 LEU A O 1
ATOM 3177 N N . CYS A 1 391 ? 10.520 18.412 -1.195 1.00 89.94 391 CYS A N 1
ATOM 3178 C CA . CYS A 1 391 ? 9.588 17.805 -2.144 1.00 89.94 391 CYS A CA 1
ATOM 3179 C C . CYS A 1 391 ? 8.970 16.490 -1.645 1.00 89.94 391 CYS A C 1
ATOM 3181 O O . CYS A 1 391 ? 8.052 15.986 -2.289 1.00 89.94 391 CYS A O 1
ATOM 3183 N N . GLY A 1 392 ? 9.418 15.958 -0.502 1.00 90.25 392 GLY A N 1
ATOM 3184 C CA . GLY A 1 392 ? 8.912 14.707 0.076 1.00 90.25 392 GLY A CA 1
ATOM 3185 C C . GLY A 1 392 ? 9.805 13.498 -0.188 1.00 90.25 392 GLY A C 1
ATOM 3186 O O . GLY A 1 392 ? 9.369 12.371 0.026 1.00 90.25 392 GLY A O 1
ATOM 3187 N N . GLY A 1 393 ? 11.029 13.726 -0.663 1.00 92.00 393 GLY A N 1
ATOM 3188 C CA . GLY A 1 393 ? 12.041 12.692 -0.814 1.00 92.00 393 GLY A CA 1
ATOM 3189 C C . GLY A 1 393 ? 12.650 12.332 0.539 1.00 92.00 393 GLY A C 1
ATOM 3190 O O . GLY A 1 393 ? 13.233 13.200 1.194 1.00 92.00 393 GLY A O 1
ATOM 3191 N N . TYR A 1 394 ? 12.531 11.074 0.952 1.00 93.00 394 TYR A N 1
ATOM 3192 C CA . TYR A 1 394 ? 13.257 10.549 2.108 1.00 93.00 394 TYR A CA 1
ATOM 3193 C C . TYR A 1 394 ? 14.573 9.935 1.630 1.00 93.00 394 TYR A C 1
ATOM 3195 O O . TYR A 1 394 ? 14.624 9.266 0.597 1.00 93.00 394 TYR A O 1
ATOM 3203 N N . ILE A 1 395 ? 15.660 10.222 2.344 1.00 90.50 395 ILE A N 1
ATOM 3204 C CA . ILE A 1 395 ? 17.009 9.875 1.886 1.00 90.50 395 ILE A CA 1
ATOM 3205 C C . ILE A 1 395 ? 17.401 8.517 2.449 1.00 90.50 395 ILE A C 1
ATOM 3207 O O . ILE A 1 395 ? 17.442 8.332 3.666 1.00 90.50 395 ILE A O 1
ATOM 3211 N N . VAL A 1 396 ? 17.746 7.590 1.561 1.00 88.75 396 VAL A N 1
ATOM 3212 C CA . VAL A 1 396 ? 18.213 6.259 1.939 1.00 88.75 396 VAL A CA 1
ATOM 3213 C C . VAL A 1 396 ? 19.695 6.111 1.625 1.00 88.75 396 VAL A C 1
ATOM 3215 O O . VAL A 1 396 ? 20.170 6.393 0.524 1.00 88.75 396 VAL A O 1
ATOM 3218 N N . HIS A 1 397 ? 20.435 5.676 2.637 1.00 85.75 397 HIS A N 1
ATOM 3219 C CA . HIS A 1 397 ? 21.843 5.337 2.552 1.00 85.75 397 HIS A CA 1
ATOM 3220 C C . HIS A 1 397 ? 21.963 3.820 2.486 1.00 85.75 397 HIS A C 1
ATOM 3222 O O . HIS A 1 397 ? 21.921 3.156 3.519 1.00 85.75 397 HIS A O 1
ATOM 3228 N N . THR A 1 398 ? 22.117 3.274 1.280 1.00 79.62 398 THR A N 1
ATOM 3229 C CA . THR A 1 398 ? 22.211 1.821 1.067 1.00 79.62 398 THR A CA 1
ATOM 3230 C C . THR A 1 398 ? 23.371 1.189 1.840 1.00 79.62 398 THR A C 1
ATOM 3232 O O . THR A 1 398 ? 23.237 0.097 2.371 1.00 79.62 398 THR A O 1
ATOM 3235 N N . THR A 1 399 ? 24.475 1.913 2.029 1.00 80.00 399 THR A N 1
ATOM 3236 C CA . THR A 1 399 ? 25.608 1.493 2.874 1.00 80.00 399 THR A CA 1
ATOM 3237 C C . THR A 1 399 ? 25.243 1.328 4.352 1.00 80.00 399 THR A C 1
ATOM 3239 O O . THR A 1 399 ? 25.806 0.475 5.033 1.00 80.00 399 THR A O 1
ATOM 3242 N N . ARG A 1 400 ? 24.289 2.118 4.865 1.00 86.31 400 ARG A N 1
ATOM 3243 C CA . ARG A 1 400 ? 23.818 2.029 6.257 1.00 86.31 400 ARG A CA 1
ATOM 3244 C C . ARG A 1 400 ? 22.797 0.914 6.462 1.00 86.31 400 ARG A C 1
ATOM 3246 O O . ARG A 1 400 ? 22.519 0.561 7.604 1.00 86.31 400 ARG A O 1
ATOM 3253 N N . CYS A 1 401 ? 22.263 0.325 5.389 1.00 84.31 401 CYS A N 1
ATOM 3254 C CA . CYS A 1 401 ? 21.310 -0.780 5.475 1.00 84.31 401 CYS A CA 1
ATOM 3255 C C . CYS A 1 401 ? 21.891 -2.034 6.142 1.00 84.31 401 CYS A C 1
ATOM 3257 O O . CYS A 1 401 ? 21.109 -2.858 6.597 1.00 84.31 401 CYS A O 1
ATOM 3259 N N . ALA A 1 402 ? 23.215 -2.161 6.291 1.00 84.56 402 ALA A N 1
ATOM 3260 C CA . ALA A 1 402 ? 23.832 -3.225 7.089 1.00 84.56 402 ALA A CA 1
ATOM 3261 C C . ALA A 1 402 ? 23.487 -3.137 8.596 1.00 84.56 402 ALA A C 1
ATOM 3263 O O . ALA A 1 402 ? 23.444 -4.161 9.282 1.00 84.56 402 ALA A O 1
ATOM 3264 N N . SER A 1 403 ? 23.182 -1.938 9.110 1.00 88.44 403 SER A N 1
ATOM 3265 C CA . SER A 1 403 ? 22.753 -1.733 10.498 1.00 88.44 403 SER A CA 1
ATOM 3266 C C . SER A 1 403 ? 21.287 -2.120 10.704 1.00 88.44 403 SER A C 1
ATOM 3268 O O . SER A 1 403 ? 20.390 -1.575 10.052 1.00 88.44 403 SER A O 1
ATOM 3270 N N . ILE A 1 404 ? 21.024 -2.985 11.692 1.00 89.50 404 ILE A N 1
ATOM 3271 C CA . ILE A 1 404 ? 19.657 -3.305 12.143 1.00 89.50 404 ILE A CA 1
ATOM 3272 C C . ILE A 1 404 ? 18.914 -2.031 12.569 1.00 89.50 404 ILE A C 1
ATOM 3274 O O . ILE A 1 404 ? 17.764 -1.830 12.182 1.00 89.50 404 ILE A O 1
ATOM 3278 N N . LEU A 1 405 ? 19.575 -1.142 13.319 1.00 92.25 405 LEU A N 1
ATOM 3279 C CA . LEU A 1 405 ? 18.970 0.097 13.817 1.00 92.25 405 LEU A CA 1
ATOM 3280 C C . LEU A 1 405 ? 18.542 1.021 12.674 1.00 92.25 405 LEU A C 1
ATOM 3282 O O . LEU A 1 405 ? 17.468 1.622 12.737 1.00 92.25 405 LEU A O 1
ATOM 3286 N N . TYR A 1 406 ? 19.346 1.112 11.613 1.00 92.12 406 TYR A N 1
ATOM 3287 C CA . TYR A 1 406 ? 18.996 1.905 10.438 1.00 92.12 406 TYR A CA 1
ATOM 3288 C C . TYR A 1 406 ? 17.803 1.304 9.682 1.00 92.12 406 TYR A C 1
ATOM 3290 O O . TYR A 1 406 ? 16.863 2.037 9.365 1.00 92.12 406 TYR A O 1
ATOM 3298 N N . ARG A 1 407 ? 17.797 -0.019 9.441 1.00 90.38 407 ARG A N 1
ATOM 3299 C CA . ARG A 1 407 ? 16.690 -0.715 8.754 1.00 90.38 407 ARG A CA 1
ATOM 3300 C C . ARG A 1 407 ? 15.367 -0.575 9.502 1.00 90.38 407 ARG A C 1
ATOM 3302 O O . ARG A 1 407 ? 14.366 -0.204 8.895 1.00 90.38 407 ARG A O 1
ATOM 3309 N N . GLU A 1 408 ? 15.372 -0.804 10.814 1.00 91.12 408 GLU A N 1
ATOM 3310 C CA . GLU A 1 408 ? 14.185 -0.655 11.667 1.00 91.12 408 GLU A CA 1
ATOM 3311 C C . GLU A 1 408 ? 13.685 0.797 11.684 1.00 91.12 408 GLU A C 1
ATOM 3313 O O . GLU A 1 408 ? 12.485 1.044 11.571 1.00 91.12 408 GLU A O 1
ATOM 3318 N N . THR A 1 409 ? 14.597 1.778 11.731 1.00 94.19 409 THR A N 1
ATOM 3319 C CA . THR A 1 409 ? 14.224 3.202 11.669 1.00 94.19 409 THR A CA 1
ATOM 3320 C C . THR A 1 409 ? 13.582 3.567 10.328 1.00 94.19 409 THR A C 1
ATOM 3322 O O . THR A 1 409 ? 12.569 4.269 10.298 1.00 94.19 409 THR A O 1
ATOM 3325 N N . LEU A 1 410 ? 14.139 3.080 9.215 1.00 92.94 410 LEU A N 1
ATOM 3326 C CA . LEU A 1 410 ? 13.593 3.293 7.874 1.00 92.94 410 LEU A CA 1
ATOM 3327 C C . LEU A 1 410 ? 12.205 2.658 7.724 1.00 92.94 410 LEU A C 1
ATOM 3329 O O . LEU A 1 410 ? 11.283 3.311 7.230 1.00 92.94 410 LEU A O 1
ATOM 3333 N N . LEU A 1 411 ? 12.048 1.413 8.182 1.00 92.69 411 LEU A N 1
ATOM 3334 C CA . LEU A 1 411 ? 10.779 0.693 8.157 1.00 92.69 411 LEU A CA 1
ATOM 3335 C C . LEU A 1 411 ? 9.704 1.444 8.950 1.00 92.69 411 LEU A C 1
ATOM 3337 O O . LEU A 1 411 ? 8.645 1.743 8.401 1.00 92.69 411 LEU A O 1
ATOM 3341 N N . GLN A 1 412 ? 9.980 1.811 10.204 1.00 93.00 412 GLN A N 1
ATOM 3342 C CA . GLN A 1 412 ? 8.990 2.486 11.050 1.00 93.00 412 GLN A CA 1
ATOM 3343 C C . GLN A 1 412 ? 8.616 3.880 10.550 1.00 93.00 412 GLN A C 1
ATOM 3345 O O . GLN A 1 412 ? 7.455 4.274 10.664 1.00 93.00 412 GLN A O 1
ATOM 3350 N N . TYR A 1 413 ? 9.556 4.613 9.946 1.00 94.12 413 TYR A N 1
ATOM 3351 C CA . TYR A 1 413 ? 9.241 5.868 9.264 1.00 94.12 413 TYR A CA 1
ATOM 3352 C C . TYR A 1 413 ? 8.205 5.649 8.146 1.00 94.12 413 TYR A C 1
ATOM 3354 O O . TYR A 1 413 ? 7.175 6.325 8.122 1.00 94.12 413 TYR A O 1
ATOM 3362 N N . MET A 1 414 ? 8.429 4.667 7.262 1.00 93.88 414 MET A N 1
ATOM 3363 C CA . MET A 1 414 ? 7.497 4.365 6.168 1.00 93.88 414 MET A CA 1
ATOM 3364 C C . MET A 1 414 ? 6.138 3.880 6.687 1.00 93.88 414 MET A C 1
ATOM 3366 O O . MET A 1 414 ? 5.105 4.371 6.231 1.00 93.88 414 MET A O 1
ATOM 3370 N N . LEU A 1 415 ? 6.119 2.965 7.663 1.00 92.62 415 LEU A N 1
ATOM 3371 C CA . LEU A 1 415 ? 4.877 2.454 8.252 1.00 92.62 415 LEU A CA 1
ATOM 3372 C C . LEU A 1 415 ? 4.077 3.560 8.946 1.00 92.62 415 LEU A C 1
ATOM 3374 O O . LEU A 1 415 ? 2.865 3.627 8.762 1.00 92.62 415 LEU A O 1
ATOM 3378 N N . SER A 1 416 ? 4.740 4.476 9.655 1.00 90.50 416 SER A N 1
ATOM 3379 C CA . SER A 1 416 ? 4.081 5.617 10.304 1.00 90.50 416 SER A CA 1
ATOM 3380 C C . SER A 1 416 ? 3.451 6.573 9.296 1.00 90.50 416 SER A C 1
ATOM 3382 O O . SER A 1 416 ? 2.351 7.077 9.530 1.00 90.50 416 SER A O 1
ATOM 3384 N N . CYS A 1 417 ? 4.106 6.803 8.151 1.00 90.81 417 CYS A N 1
ATOM 3385 C CA . CYS A 1 417 ? 3.504 7.553 7.051 1.00 90.81 417 CYS A CA 1
ATOM 3386 C C . CYS A 1 417 ? 2.219 6.870 6.558 1.00 90.81 417 CYS A C 1
ATOM 3388 O O . CYS A 1 417 ? 1.182 7.529 6.465 1.00 90.81 417 CYS A O 1
ATOM 3390 N N . VAL A 1 418 ? 2.260 5.558 6.309 1.00 91.50 418 VAL A N 1
ATOM 3391 C CA . VAL A 1 418 ? 1.100 4.794 5.820 1.00 91.50 418 VAL A CA 1
ATOM 3392 C C . VAL A 1 418 ? -0.030 4.740 6.856 1.00 91.50 418 VAL A C 1
ATOM 3394 O O . VAL A 1 418 ? -1.184 4.939 6.485 1.00 91.50 418 VAL A O 1
ATOM 3397 N N . GLU A 1 419 ? 0.283 4.563 8.145 1.00 87.56 419 GLU A N 1
ATOM 3398 C CA . GLU A 1 419 ? -0.678 4.551 9.267 1.00 87.56 419 GLU A CA 1
ATOM 3399 C C . GLU A 1 419 ? -1.489 5.853 9.361 1.00 87.56 419 GLU A C 1
ATOM 3401 O O . GLU A 1 419 ? -2.652 5.850 9.766 1.00 87.56 419 GLU A O 1
ATOM 3406 N N . HIS A 1 420 ? -0.891 6.974 8.953 1.00 85.38 420 HIS A N 1
ATOM 3407 C CA . HIS A 1 420 ? -1.528 8.295 8.940 1.00 85.38 420 HIS A CA 1
ATOM 3408 C C . HIS A 1 420 ? -2.054 8.697 7.554 1.00 85.38 420 HIS A C 1
ATOM 3410 O O . HIS A 1 420 ? -2.451 9.846 7.337 1.00 85.38 420 HIS A O 1
ATOM 3416 N N . GLY A 1 421 ? -2.068 7.754 6.612 1.00 84.75 421 GLY A N 1
ATOM 3417 C CA . GLY A 1 421 ? -2.603 7.926 5.271 1.00 84.75 421 GLY A CA 1
ATOM 3418 C C . GLY A 1 421 ? -1.733 8.748 4.325 1.00 84.75 421 GLY A C 1
ATOM 3419 O O . GLY A 1 421 ? -2.241 9.227 3.312 1.00 84.75 421 GLY A O 1
ATOM 3420 N N . ILE A 1 422 ? -0.441 8.923 4.613 1.00 89.88 422 ILE A N 1
ATOM 3421 C CA . ILE A 1 422 ? 0.529 9.527 3.693 1.00 89.88 422 ILE A CA 1
ATOM 3422 C C . ILE A 1 422 ? 1.020 8.434 2.727 1.00 89.88 422 ILE A C 1
ATOM 3424 O O . ILE A 1 422 ? 1.610 7.452 3.178 1.00 89.88 422 ILE A O 1
ATOM 3428 N N . PRO A 1 423 ? 0.817 8.582 1.404 1.00 91.50 423 PRO A N 1
ATOM 3429 C CA . PRO A 1 423 ? 1.326 7.622 0.432 1.00 91.50 423 PRO A CA 1
ATOM 3430 C C . PRO A 1 423 ? 2.852 7.540 0.446 1.00 91.50 423 PRO A C 1
ATOM 3432 O O . PRO A 1 423 ? 3.533 8.563 0.556 1.00 91.50 423 PRO A O 1
ATOM 3435 N N . VAL A 1 424 ? 3.386 6.340 0.242 1.00 94.00 424 VAL A N 1
ATOM 3436 C CA . VAL A 1 424 ? 4.832 6.084 0.185 1.00 94.00 424 VAL A CA 1
ATOM 3437 C C . VAL A 1 424 ? 5.174 5.383 -1.126 1.00 94.00 424 VAL A C 1
ATOM 3439 O O . VAL A 1 424 ? 4.427 4.526 -1.589 1.00 94.00 424 VAL A O 1
ATOM 3442 N N . LEU A 1 425 ? 6.286 5.775 -1.739 1.00 93.88 425 LEU A N 1
ATOM 3443 C CA . LEU A 1 425 ? 6.892 5.161 -2.913 1.00 93.88 425 LEU A CA 1
ATOM 3444 C C . LEU A 1 425 ? 8.229 4.559 -2.492 1.00 93.88 425 LEU A C 1
ATOM 3446 O O . LEU A 1 425 ? 9.224 5.274 -2.351 1.00 93.88 425 LEU A O 1
ATOM 3450 N N . TYR A 1 426 ? 8.216 3.243 -2.316 1.00 91.56 426 TYR A N 1
ATOM 3451 C CA . TYR A 1 426 ? 9.400 2.430 -2.108 1.00 91.56 426 TYR A CA 1
ATOM 3452 C C . TYR A 1 426 ? 10.012 2.053 -3.460 1.00 9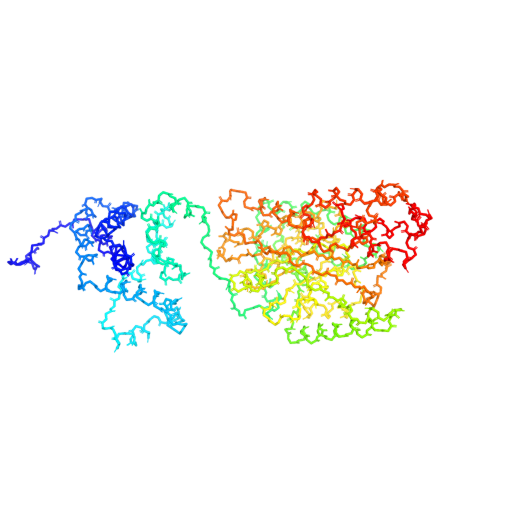1.56 426 TYR A C 1
ATOM 3454 O O . TYR A 1 426 ? 9.292 1.851 -4.440 1.00 91.56 426 TYR A O 1
ATOM 3462 N N . SER A 1 427 ? 11.337 1.965 -3.509 1.00 85.56 427 SER A N 1
ATOM 3463 C CA . SER A 1 427 ? 12.089 1.601 -4.705 1.00 85.56 427 SER A CA 1
ATOM 3464 C C . SER A 1 427 ? 13.078 0.501 -4.359 1.00 85.56 427 SER A C 1
ATOM 3466 O O . SER A 1 427 ? 13.838 0.664 -3.408 1.00 85.56 427 SER A O 1
ATOM 3468 N N . ASN A 1 428 ? 13.063 -0.582 -5.133 1.00 73.31 428 ASN A N 1
ATOM 3469 C CA . ASN A 1 428 ? 14.074 -1.638 -5.077 1.00 73.31 428 ASN A CA 1
ATOM 3470 C C . ASN A 1 428 ? 15.034 -1.471 -6.267 1.00 73.31 428 ASN A C 1
ATOM 3472 O O . ASN A 1 428 ? 14.555 -1.099 -7.342 1.00 73.31 428 ASN A O 1
ATOM 3476 N N . SER A 1 429 ? 16.342 -1.682 -6.089 1.00 59.84 429 SER A N 1
ATOM 3477 C CA . SER A 1 429 ? 17.319 -1.597 -7.176 1.00 59.84 429 SER A CA 1
ATOM 3478 C C . SER A 1 429 ? 17.512 -2.989 -7.788 1.00 59.84 429 SER A C 1
ATOM 3480 O O . SER A 1 429 ? 17.937 -3.929 -7.127 1.00 59.84 429 SER A O 1
ATOM 3482 N N . MET A 1 430 ? 17.203 -3.138 -9.074 1.00 46.19 430 MET A N 1
ATOM 3483 C CA . MET A 1 430 ? 17.385 -4.401 -9.803 1.00 46.19 430 MET A CA 1
ATOM 3484 C C . MET A 1 430 ? 18.856 -4.793 -9.987 1.00 46.19 430 MET A C 1
ATOM 3486 O O . MET A 1 430 ? 19.149 -5.968 -10.188 1.00 46.19 430 MET A O 1
ATOM 3490 N N . ASP A 1 431 ? 19.776 -3.830 -9.904 1.00 43.41 431 ASP A N 1
ATOM 3491 C CA . ASP A 1 431 ? 21.202 -4.051 -10.169 1.00 43.41 431 ASP A CA 1
ATOM 3492 C C . ASP A 1 431 ? 21.957 -4.682 -8.987 1.00 43.41 431 ASP A C 1
ATOM 3494 O O . ASP A 1 431 ? 23.153 -4.939 -9.095 1.00 43.41 431 ASP A O 1
ATOM 3498 N N . ASN A 1 432 ? 21.283 -4.984 -7.873 1.00 43.84 432 ASN A N 1
ATOM 3499 C CA . ASN A 1 432 ? 21.870 -5.762 -6.791 1.00 43.84 432 ASN A CA 1
ATOM 3500 C C . ASN A 1 432 ? 20.908 -6.861 -6.342 1.00 43.84 432 ASN A C 1
ATOM 3502 O O . ASN A 1 432 ? 20.011 -6.630 -5.538 1.00 43.84 432 ASN A O 1
ATOM 3506 N N . GLU A 1 433 ? 21.209 -8.104 -6.718 1.00 45.59 433 GLU A N 1
ATOM 3507 C CA . GLU A 1 433 ? 20.850 -9.280 -5.914 1.00 45.59 433 GLU A CA 1
ATOM 3508 C C . GLU A 1 433 ? 21.613 -9.278 -4.567 1.00 45.59 433 GLU A C 1
ATOM 3510 O O . GLU A 1 433 ? 22.110 -10.304 -4.104 1.00 45.59 433 GLU A O 1
ATOM 3515 N N . SER A 1 434 ? 21.773 -8.120 -3.918 1.00 53.28 434 SER A N 1
ATOM 3516 C CA . SER A 1 434 ? 22.221 -8.100 -2.538 1.00 53.28 434 SER A CA 1
ATOM 3517 C C . SER A 1 434 ? 21.089 -8.700 -1.709 1.00 53.28 434 SER A C 1
ATOM 3519 O O . SER A 1 434 ? 19.935 -8.273 -1.794 1.00 53.28 434 SER A O 1
ATOM 3521 N N . GLN A 1 435 ? 21.411 -9.716 -0.904 1.00 57.41 435 GLN A N 1
ATOM 3522 C CA . GLN A 1 435 ? 20.449 -10.314 0.027 1.00 57.41 435 GLN A CA 1
ATOM 3523 C C . GLN A 1 435 ? 19.749 -9.230 0.872 1.00 57.41 435 GLN A C 1
ATOM 3525 O O . GLN A 1 435 ? 18.569 -9.358 1.178 1.00 57.41 435 GLN A O 1
ATOM 3530 N N . ASP A 1 436 ? 20.439 -8.121 1.158 1.00 58.69 436 ASP A N 1
ATOM 3531 C CA . ASP A 1 436 ? 19.943 -7.002 1.958 1.00 58.69 436 ASP A CA 1
ATOM 3532 C C . ASP A 1 436 ? 18.771 -6.218 1.332 1.00 58.69 436 ASP A C 1
ATOM 3534 O O . ASP A 1 436 ? 17.858 -5.828 2.062 1.00 58.69 436 ASP A O 1
ATOM 3538 N N . GLU A 1 437 ? 18.746 -5.967 0.014 1.00 62.59 437 GLU A N 1
ATOM 3539 C CA . GLU A 1 437 ? 17.644 -5.204 -0.611 1.00 62.59 437 GLU A CA 1
ATOM 3540 C C . GLU A 1 437 ? 16.350 -6.027 -0.672 1.00 62.59 437 GLU A C 1
ATOM 3542 O O . GLU A 1 437 ? 15.267 -5.511 -0.369 1.00 62.59 437 GLU A O 1
ATOM 3547 N N . LEU A 1 438 ? 16.467 -7.331 -0.952 1.00 65.56 438 LEU A N 1
ATOM 3548 C CA . LEU A 1 438 ? 15.339 -8.264 -0.906 1.00 65.56 438 LEU A CA 1
ATOM 3549 C C . LEU A 1 438 ? 14.756 -8.362 0.514 1.00 65.56 438 LEU A C 1
ATOM 3551 O O . LEU A 1 438 ? 13.539 -8.316 0.693 1.00 65.56 438 LEU A O 1
ATOM 3555 N N . VAL A 1 439 ? 15.632 -8.411 1.525 1.00 74.12 439 VAL A N 1
ATOM 3556 C CA . VAL A 1 439 ? 15.244 -8.418 2.943 1.00 74.12 439 VAL A CA 1
ATOM 3557 C C . VAL A 1 439 ? 14.453 -7.159 3.302 1.00 74.12 439 VAL A C 1
ATOM 3559 O O . VAL A 1 439 ? 13.439 -7.255 3.988 1.00 74.12 439 VAL A O 1
ATOM 3562 N N . ILE A 1 440 ? 14.850 -5.976 2.819 1.00 80.81 440 ILE A N 1
ATOM 3563 C CA . ILE A 1 440 ? 14.116 -4.734 3.112 1.00 80.81 440 ILE A CA 1
ATOM 3564 C C . ILE A 1 440 ? 12.724 -4.757 2.480 1.00 80.81 440 ILE A C 1
ATOM 3566 O O . ILE A 1 440 ? 11.758 -4.399 3.154 1.00 80.81 440 ILE A O 1
ATOM 3570 N N . GLN A 1 441 ? 12.593 -5.164 1.214 1.00 85.19 441 GLN A N 1
ATOM 3571 C CA . GLN A 1 441 ? 11.283 -5.239 0.563 1.00 85.19 441 GLN A CA 1
ATOM 3572 C C . GLN A 1 441 ? 10.333 -6.168 1.333 1.00 85.19 441 GLN A C 1
ATOM 3574 O O . GLN A 1 441 ? 9.175 -5.806 1.568 1.00 85.19 441 GLN A O 1
ATOM 3579 N N . ASP A 1 442 ? 10.836 -7.321 1.768 1.00 86.75 442 ASP A N 1
ATOM 3580 C CA . ASP A 1 442 ? 10.076 -8.283 2.561 1.00 86.75 442 ASP A CA 1
ATOM 3581 C C . ASP A 1 442 ? 9.666 -7.707 3.918 1.00 86.75 442 ASP A C 1
ATOM 3583 O O . ASP A 1 442 ? 8.485 -7.769 4.269 1.00 86.75 442 ASP A O 1
ATOM 3587 N N . MET A 1 443 ? 10.590 -7.041 4.621 1.00 87.50 443 MET A N 1
ATOM 3588 C CA . MET A 1 443 ? 10.301 -6.334 5.874 1.00 87.50 443 MET A CA 1
ATOM 3589 C C . MET A 1 443 ? 9.212 -5.265 5.696 1.00 87.50 443 MET A C 1
ATOM 3591 O O . MET A 1 443 ? 8.341 -5.120 6.555 1.00 87.50 443 MET A O 1
ATOM 3595 N N . VAL A 1 444 ? 9.223 -4.518 4.583 1.00 91.31 444 VAL A N 1
ATOM 3596 C CA . VAL A 1 444 ? 8.175 -3.528 4.285 1.00 91.31 444 VAL A CA 1
ATOM 3597 C C . VAL A 1 444 ? 6.827 -4.213 4.099 1.00 91.31 444 VAL A C 1
ATOM 3599 O O . VAL A 1 444 ? 5.844 -3.776 4.693 1.00 91.31 444 VAL A O 1
ATOM 3602 N N . ILE A 1 445 ? 6.754 -5.283 3.306 1.00 91.25 445 ILE A N 1
ATOM 3603 C CA . ILE A 1 445 ? 5.491 -5.987 3.040 1.00 91.25 445 ILE A CA 1
ATOM 3604 C C . ILE A 1 445 ? 4.931 -6.608 4.323 1.00 91.25 445 ILE A C 1
ATOM 3606 O O . ILE A 1 445 ? 3.744 -6.442 4.611 1.00 91.25 445 ILE A O 1
ATOM 3610 N N . GLU A 1 446 ? 5.773 -7.259 5.122 1.00 91.56 446 GLU A N 1
ATOM 3611 C CA . GLU A 1 446 ? 5.398 -7.811 6.427 1.00 91.56 446 GLU A CA 1
ATOM 3612 C C . GLU A 1 446 ? 4.894 -6.718 7.374 1.00 91.56 446 GLU A C 1
ATOM 3614 O O . GLU A 1 446 ? 3.825 -6.860 7.975 1.00 91.56 446 GLU A O 1
ATOM 3619 N N . GLY A 1 447 ? 5.598 -5.585 7.432 1.00 91.12 447 GLY A N 1
ATOM 3620 C CA . GLY A 1 447 ? 5.192 -4.418 8.208 1.00 91.12 447 GLY A CA 1
ATOM 3621 C C . GLY A 1 447 ? 3.834 -3.854 7.784 1.00 91.12 447 GLY A C 1
ATOM 3622 O O . GLY A 1 447 ? 3.004 -3.540 8.637 1.00 91.12 447 GLY A O 1
ATOM 3623 N N . LEU A 1 448 ? 3.558 -3.767 6.478 1.00 93.31 448 LEU A N 1
ATOM 3624 C CA . LEU A 1 448 ? 2.259 -3.319 5.959 1.00 93.31 448 LEU A CA 1
ATOM 3625 C C . LEU A 1 448 ? 1.132 -4.300 6.307 1.00 93.31 448 LEU A C 1
ATOM 3627 O O . LEU A 1 448 ? 0.027 -3.876 6.645 1.00 93.31 448 LEU A O 1
ATOM 3631 N N . CYS A 1 449 ? 1.403 -5.604 6.260 1.00 90.31 449 CYS A N 1
ATOM 3632 C CA . CYS A 1 449 ? 0.436 -6.634 6.638 1.00 90.31 449 CYS A CA 1
ATOM 3633 C C . CYS A 1 449 ? 0.109 -6.575 8.138 1.00 90.31 449 CYS A C 1
ATOM 3635 O O . CYS A 1 449 ? -1.064 -6.618 8.517 1.00 90.31 449 CYS A O 1
ATOM 3637 N N . ALA A 1 450 ? 1.124 -6.399 8.989 1.00 88.00 450 ALA A N 1
ATOM 3638 C CA . ALA A 1 450 ? 0.939 -6.172 10.420 1.00 88.00 450 ALA A CA 1
ATOM 3639 C C . ALA A 1 450 ? 0.174 -4.863 10.694 1.00 88.00 450 ALA A C 1
ATOM 3641 O O . ALA A 1 450 ? -0.700 -4.811 11.563 1.00 88.00 450 ALA A O 1
ATOM 3642 N N . LEU A 1 451 ? 0.439 -3.810 9.914 1.00 87.88 451 LEU A N 1
ATOM 3643 C CA . LEU A 1 451 ? -0.262 -2.534 10.028 1.00 87.88 451 LEU A CA 1
ATOM 3644 C C . LEU A 1 451 ? -1.749 -2.653 9.667 1.00 87.88 451 LEU A C 1
ATOM 3646 O O . LEU A 1 451 ? -2.587 -2.081 10.369 1.00 87.88 451 LEU A O 1
ATOM 3650 N N . LEU A 1 452 ? -2.095 -3.428 8.632 1.00 84.31 452 LEU A N 1
ATOM 3651 C CA . LEU A 1 452 ? -3.487 -3.749 8.300 1.00 84.31 452 LEU A CA 1
ATOM 3652 C C . LEU A 1 452 ? -4.177 -4.459 9.474 1.00 84.31 452 LEU A C 1
ATOM 3654 O O . LEU A 1 452 ? -5.286 -4.083 9.844 1.00 84.31 452 LEU A O 1
ATOM 3658 N N . GLN A 1 453 ? -3.521 -5.454 10.080 1.00 81.12 453 GLN A N 1
ATOM 3659 C CA . GLN A 1 453 ? -4.065 -6.187 11.231 1.00 81.12 453 GLN A CA 1
ATOM 3660 C C . GLN A 1 453 ? -4.286 -5.280 12.448 1.00 81.12 453 GLN A C 1
ATOM 3662 O O . GLN A 1 453 ? -5.297 -5.408 13.132 1.00 81.12 453 GLN A O 1
ATOM 3667 N N . LYS A 1 454 ? -3.372 -4.333 12.692 1.00 80.06 454 LYS A N 1
ATOM 3668 C CA . LYS A 1 454 ? -3.441 -3.393 13.820 1.00 80.06 454 LYS A CA 1
ATOM 3669 C C . LYS A 1 454 ? -4.501 -2.307 13.628 1.00 80.06 454 LYS A C 1
ATOM 3671 O O . LYS A 1 454 ? -5.264 -2.010 14.542 1.00 80.06 454 LYS A O 1
ATOM 3676 N N . THR A 1 455 ? -4.502 -1.653 12.471 1.00 75.75 455 THR A N 1
ATOM 3677 C CA . THR A 1 455 ? -5.305 -0.438 12.235 1.00 75.75 455 THR A CA 1
ATOM 3678 C C . THR A 1 455 ? -6.653 -0.732 11.605 1.00 75.75 455 THR A C 1
ATOM 3680 O O . THR A 1 455 ? -7.560 0.096 11.692 1.00 75.75 455 THR A O 1
ATOM 3683 N N . THR A 1 456 ? -6.792 -1.894 10.963 1.00 74.00 456 THR A N 1
ATOM 3684 C CA . THR A 1 456 ? -7.904 -2.247 10.077 1.00 74.00 456 THR A CA 1
ATOM 3685 C C . THR A 1 456 ? -8.099 -1.264 8.919 1.00 74.00 456 THR A C 1
ATOM 3687 O O . THR A 1 456 ? -9.136 -1.316 8.283 1.00 74.00 456 THR A O 1
ATOM 3690 N N . GLU A 1 457 ? -7.164 -0.357 8.616 1.00 80.69 457 GLU A N 1
ATOM 3691 C CA . GLU A 1 457 ? -7.281 0.554 7.467 1.00 80.69 457 GLU A CA 1
ATOM 3692 C C . GLU A 1 457 ? -6.824 -0.123 6.173 1.00 80.69 457 GLU A C 1
ATOM 3694 O O . GLU A 1 457 ? -5.830 -0.848 6.166 1.00 80.69 457 GLU A O 1
ATOM 3699 N N . GLU A 1 458 ? -7.525 0.120 5.060 1.00 85.62 458 GLU A N 1
ATOM 3700 C CA . GLU A 1 458 ? -7.192 -0.554 3.798 1.00 85.62 458 GLU A CA 1
ATOM 3701 C C . GLU A 1 458 ? -5.865 -0.044 3.258 1.00 85.62 458 GLU A C 1
ATOM 3703 O O . GLU A 1 458 ? -5.670 1.162 3.104 1.00 85.62 458 GLU A O 1
ATOM 3708 N N . ILE A 1 459 ? -4.975 -0.969 2.907 1.00 91.75 459 ILE A N 1
ATOM 3709 C CA . ILE A 1 459 ? -3.682 -0.671 2.298 1.00 91.75 459 ILE A CA 1
ATOM 3710 C C . ILE A 1 459 ? -3.674 -1.278 0.900 1.00 91.75 459 ILE A C 1
ATOM 3712 O O . ILE A 1 459 ? -4.015 -2.444 0.703 1.00 91.75 459 ILE A O 1
ATOM 3716 N N . ALA A 1 460 ? -3.283 -0.474 -0.084 1.00 91.69 460 ALA A N 1
ATOM 3717 C CA . ALA A 1 460 ? -3.204 -0.882 -1.475 1.00 91.69 460 ALA A CA 1
ATOM 3718 C C . ALA A 1 460 ? -1.754 -0.858 -1.964 1.00 91.69 460 ALA A C 1
ATOM 3720 O O . ALA A 1 460 ? -1.186 0.201 -2.235 1.00 91.69 460 ALA A O 1
ATOM 3721 N N . VAL A 1 461 ? -1.172 -2.040 -2.132 1.00 93.25 461 VAL A N 1
ATOM 3722 C CA . VAL A 1 461 ? 0.152 -2.228 -2.725 1.00 93.25 461 VAL A CA 1
ATOM 3723 C C . VAL A 1 461 ? 0.044 -2.039 -4.236 1.00 93.25 461 VAL A C 1
ATOM 3725 O O . VAL A 1 461 ? -0.676 -2.762 -4.920 1.00 93.25 461 VAL A O 1
ATOM 3728 N N . THR A 1 462 ? 0.734 -1.039 -4.772 1.00 92.19 462 THR A N 1
ATOM 3729 C CA . THR A 1 462 ? 0.653 -0.634 -6.178 1.00 92.19 462 THR A CA 1
ATOM 3730 C C . THR A 1 462 ? 1.993 -0.885 -6.868 1.00 92.19 462 THR A C 1
ATOM 3732 O O . THR A 1 462 ? 2.933 -0.120 -6.651 1.00 92.19 462 THR A O 1
ATOM 3735 N N . PRO A 1 463 ? 2.110 -1.932 -7.700 1.00 90.56 463 PRO A N 1
ATOM 3736 C CA . PRO A 1 463 ? 3.316 -2.158 -8.486 1.00 90.56 463 PRO A CA 1
ATOM 3737 C C . PRO A 1 463 ? 3.522 -1.031 -9.507 1.00 90.56 463 PRO A C 1
ATOM 3739 O O . PRO A 1 463 ? 2.570 -0.594 -10.162 1.00 90.56 463 PRO A O 1
ATOM 3742 N N . VAL A 1 464 ? 4.763 -0.566 -9.642 1.00 89.00 464 VAL A N 1
ATOM 3743 C CA . VAL A 1 464 ? 5.154 0.458 -10.615 1.00 89.00 464 VAL A CA 1
ATOM 3744 C C . VAL A 1 464 ? 6.354 -0.033 -11.416 1.00 89.00 464 VAL A C 1
ATOM 3746 O O . VAL A 1 464 ? 7.403 -0.347 -10.852 1.00 89.00 464 VAL A O 1
ATOM 3749 N N . GLY A 1 465 ? 6.183 -0.089 -12.735 1.00 84.75 465 GLY A N 1
ATOM 3750 C CA . GLY A 1 465 ? 7.238 -0.400 -13.695 1.00 84.75 465 GLY A CA 1
ATOM 3751 C C . GLY A 1 465 ? 7.725 0.861 -14.401 1.00 84.75 465 GLY A C 1
ATOM 3752 O O . GLY A 1 465 ? 6.932 1.752 -14.719 1.00 84.75 465 GLY A O 1
ATOM 3753 N N . ILE A 1 466 ? 9.025 0.932 -14.669 1.00 82.31 466 ILE A N 1
ATOM 3754 C CA . ILE A 1 466 ? 9.654 2.035 -15.399 1.00 82.31 466 ILE A CA 1
ATOM 3755 C C . ILE A 1 466 ? 10.456 1.449 -16.550 1.00 82.31 466 ILE A C 1
ATOM 3757 O O . ILE A 1 466 ? 11.116 0.429 -16.394 1.00 82.31 466 ILE A O 1
ATOM 3761 N N . GLY A 1 467 ? 10.375 2.091 -17.712 1.00 80.88 467 GLY A N 1
ATOM 3762 C CA . GLY A 1 467 ? 11.225 1.793 -18.857 1.00 80.88 467 GLY A CA 1
ATOM 3763 C C . GLY A 1 467 ? 11.824 3.070 -19.433 1.00 80.88 467 GLY A C 1
ATOM 3764 O O . GLY A 1 467 ? 11.126 4.083 -19.587 1.00 80.88 467 GLY A O 1
ATOM 3765 N N . HIS A 1 468 ? 13.095 3.010 -19.823 1.00 81.94 468 HIS A N 1
ATOM 3766 C CA . HIS A 1 468 ? 13.798 4.100 -20.501 1.00 81.94 468 HIS A CA 1
ATOM 3767 C C . HIS A 1 468 ? 14.009 3.793 -21.978 1.00 81.94 468 HIS A C 1
ATOM 3769 O O . HIS A 1 468 ? 14.600 2.781 -22.342 1.00 81.94 468 HIS A O 1
ATOM 3775 N N . LYS A 1 469 ? 13.578 4.705 -22.848 1.00 79.00 469 LYS A N 1
ATOM 3776 C CA . LYS A 1 469 ? 13.716 4.532 -24.296 1.00 79.00 469 LYS A CA 1
ATOM 3777 C C . LYS A 1 469 ? 15.179 4.484 -24.749 1.00 79.00 469 LYS A C 1
ATOM 3779 O O . LYS A 1 469 ? 15.472 3.839 -25.739 1.00 79.00 469 LYS A O 1
ATOM 3784 N N . TYR A 1 470 ? 16.085 5.179 -24.062 1.00 77.69 470 TYR A N 1
ATOM 3785 C CA . TYR A 1 470 ? 17.493 5.273 -24.448 1.00 77.69 470 TYR A CA 1
ATOM 3786 C C . TYR A 1 470 ? 18.392 4.646 -23.386 1.00 77.69 470 TYR A C 1
ATOM 3788 O O . TYR A 1 470 ? 18.141 4.794 -22.188 1.00 77.69 470 TYR A O 1
ATOM 3796 N N . TYR A 1 471 ? 19.468 4.001 -23.837 1.00 73.69 471 TYR A N 1
ATOM 3797 C CA . TYR A 1 471 ? 20.556 3.582 -22.965 1.00 73.69 471 TYR A CA 1
ATOM 3798 C C . TYR A 1 471 ? 21.387 4.811 -22.606 1.00 73.69 471 TYR A C 1
ATOM 3800 O O . TYR A 1 471 ? 22.022 5.417 -23.471 1.00 73.69 471 TYR A O 1
ATOM 3808 N N . ASN A 1 472 ? 21.379 5.176 -21.328 1.00 66.31 472 ASN A N 1
ATOM 3809 C CA . ASN A 1 472 ? 22.349 6.102 -20.770 1.00 66.31 472 ASN A CA 1
ATOM 3810 C C . ASN A 1 472 ? 23.277 5.284 -19.874 1.00 66.31 472 ASN A C 1
ATOM 3812 O O . ASN A 1 472 ? 22.808 4.807 -18.842 1.00 66.31 472 ASN A O 1
ATOM 3816 N N . PRO A 1 473 ? 24.561 5.110 -20.233 1.00 57.25 473 PRO A N 1
ATOM 3817 C CA . PRO A 1 473 ? 25.493 4.412 -19.363 1.00 57.25 473 PRO A CA 1
ATOM 3818 C C . PRO A 1 473 ? 25.538 5.130 -18.013 1.00 57.25 473 PRO A C 1
ATOM 3820 O O . PRO A 1 473 ? 25.673 6.361 -17.958 1.00 57.25 473 PRO A O 1
ATOM 3823 N N . VAL A 1 474 ? 25.411 4.359 -16.932 1.00 50.00 474 VAL A N 1
ATOM 3824 C CA . VAL A 1 474 ? 25.515 4.842 -15.553 1.00 50.00 474 VAL A CA 1
ATOM 3825 C C . VAL A 1 474 ? 26.970 5.237 -15.300 1.00 50.00 474 VAL A C 1
ATOM 3827 O O . VAL A 1 474 ? 27.759 4.514 -14.705 1.00 50.00 474 VAL A O 1
ATOM 3830 N N . THR A 1 475 ? 27.381 6.406 -15.788 1.00 44.59 475 THR A N 1
ATOM 3831 C CA . THR A 1 475 ? 28.655 6.997 -15.383 1.00 44.59 475 THR A CA 1
ATOM 3832 C C . THR A 1 475 ? 28.425 7.664 -14.037 1.00 44.59 475 THR A C 1
ATOM 3834 O O . THR A 1 475 ? 27.829 8.741 -13.988 1.00 44.59 475 THR A O 1
ATOM 3837 N N . HIS A 1 476 ? 28.865 7.039 -12.946 1.00 45.34 476 HIS A N 1
ATOM 3838 C CA . HIS A 1 476 ? 28.911 7.699 -11.646 1.00 45.34 476 HIS A CA 1
ATOM 3839 C C . HIS A 1 476 ? 29.981 8.808 -11.658 1.00 45.34 476 HIS A C 1
ATOM 3841 O O . HIS A 1 476 ? 31.124 8.536 -12.023 1.00 45.34 476 HIS A O 1
ATOM 3847 N N . PRO A 1 477 ? 29.678 10.044 -11.218 1.00 49.41 477 PRO A N 1
ATOM 3848 C CA . PRO A 1 477 ? 28.365 10.582 -10.864 1.00 49.41 477 PRO A CA 1
ATOM 3849 C C . PRO A 1 477 ? 27.551 10.981 -12.107 1.00 49.41 477 PRO A C 1
ATOM 3851 O O . PRO A 1 477 ? 28.038 11.703 -12.983 1.00 49.41 477 PRO A O 1
ATOM 3854 N N . VAL A 1 478 ? 26.277 10.578 -12.154 1.00 53.19 478 VAL A N 1
ATOM 3855 C CA . VAL A 1 478 ? 25.360 11.027 -13.206 1.00 53.19 478 VAL A CA 1
ATOM 3856 C C . VAL A 1 478 ? 25.155 12.524 -12.998 1.00 53.19 478 VAL A C 1
ATOM 3858 O O . VAL A 1 478 ? 24.647 12.959 -11.965 1.00 53.19 478 VAL A O 1
ATOM 3861 N N . SER A 1 479 ? 25.585 13.350 -13.955 1.00 58.25 479 SER A N 1
ATOM 3862 C CA . SER A 1 479 ? 25.204 14.764 -13.945 1.00 58.25 479 SER A CA 1
ATOM 3863 C C . SER A 1 479 ? 23.680 14.812 -13.899 1.00 58.25 479 SER A C 1
ATOM 3865 O O . SER A 1 479 ? 23.043 14.266 -14.796 1.00 58.25 479 SER A O 1
ATOM 3867 N N . PHE A 1 480 ? 23.097 15.435 -12.870 1.00 60.78 480 PHE A N 1
ATOM 3868 C CA . PHE A 1 480 ? 21.643 15.528 -12.698 1.00 60.78 480 PHE A CA 1
ATOM 3869 C C . PHE A 1 480 ? 20.952 15.954 -14.004 1.00 60.78 480 PHE A C 1
ATOM 3871 O O . PHE A 1 480 ? 19.932 15.390 -14.372 1.00 60.78 480 PHE A O 1
ATOM 3878 N N . LEU A 1 481 ? 21.583 16.848 -14.777 1.00 62.91 481 LEU A N 1
ATOM 3879 C CA . LEU A 1 481 ? 21.119 17.319 -16.087 1.00 62.91 481 LEU A CA 1
ATOM 3880 C C . LEU A 1 481 ? 21.064 16.232 -17.182 1.00 62.91 481 LEU A C 1
ATOM 3882 O O . LEU A 1 481 ? 20.240 16.323 -18.088 1.00 62.91 481 LEU A O 1
ATOM 3886 N N . LYS A 1 482 ? 21.893 15.183 -17.115 1.00 64.06 482 LYS A N 1
ATOM 3887 C CA . LYS A 1 482 ? 21.843 14.045 -18.051 1.00 64.06 482 LYS A CA 1
ATOM 3888 C C . LYS A 1 482 ? 20.597 13.174 -17.849 1.00 64.06 482 LYS A C 1
ATOM 3890 O O . LYS A 1 482 ? 20.113 12.627 -18.836 1.00 64.06 482 LYS A O 1
ATOM 3895 N N . LEU A 1 483 ? 20.019 13.124 -16.640 1.00 64.56 483 LEU A N 1
ATOM 3896 C CA . LEU A 1 483 ? 18.744 12.427 -16.379 1.00 64.56 483 LEU A CA 1
ATOM 3897 C C . LEU A 1 483 ? 17.602 12.990 -17.241 1.00 64.56 483 LEU A C 1
ATOM 3899 O O . LEU A 1 483 ? 16.700 12.261 -17.647 1.00 64.56 483 LEU A O 1
ATOM 3903 N N . PHE A 1 484 ? 17.677 14.278 -17.593 1.00 63.56 484 PHE A N 1
ATOM 3904 C CA . PHE A 1 484 ? 16.681 14.983 -18.404 1.00 63.56 484 PHE A CA 1
ATOM 3905 C C . PHE A 1 484 ? 16.699 14.608 -19.891 1.00 63.56 484 PHE A C 1
ATOM 3907 O O . PHE A 1 484 ? 15.856 15.084 -20.651 1.00 63.56 484 PHE A O 1
ATOM 3914 N N . ARG A 1 485 ? 17.632 13.749 -20.327 1.00 65.94 485 ARG A N 1
ATOM 3915 C CA . ARG A 1 485 ? 17.722 13.291 -21.721 1.00 65.94 485 ARG A CA 1
ATOM 3916 C C . ARG A 1 485 ? 16.819 12.097 -22.029 1.00 65.94 485 ARG A C 1
ATOM 3918 O O . ARG A 1 485 ? 16.453 11.923 -23.190 1.00 65.94 485 ARG A O 1
ATOM 3925 N N . ASN A 1 486 ? 16.443 11.299 -21.030 1.00 69.56 486 ASN A N 1
ATOM 3926 C CA . ASN A 1 486 ? 15.675 10.076 -21.258 1.00 69.56 486 ASN A CA 1
ATOM 3927 C C . ASN A 1 486 ? 14.195 10.353 -21.537 1.00 69.56 486 ASN A C 1
ATOM 3929 O O . ASN A 1 486 ? 13.580 11.238 -20.944 1.00 69.56 486 ASN A O 1
ATOM 3933 N N . VAL A 1 487 ? 13.629 9.579 -22.466 1.00 71.12 487 VAL A N 1
ATOM 3934 C CA . VAL A 1 487 ? 12.178 9.391 -22.568 1.00 71.12 487 VAL A CA 1
ATOM 3935 C C . VAL A 1 487 ? 11.841 8.204 -21.675 1.00 71.12 487 VAL A C 1
ATOM 3937 O O . VAL A 1 487 ? 12.355 7.103 -21.879 1.00 71.12 487 VAL A O 1
ATOM 3940 N N . THR A 1 488 ? 11.021 8.450 -20.663 1.00 79.94 488 THR A N 1
ATOM 3941 C CA . THR A 1 488 ? 10.700 7.490 -19.610 1.00 79.94 488 THR A CA 1
ATOM 3942 C C . THR A 1 488 ? 9.212 7.178 -19.651 1.00 79.94 488 THR A C 1
ATOM 3944 O O . THR A 1 488 ? 8.371 8.079 -19.661 1.00 79.94 488 THR A O 1
ATOM 3947 N N . LYS A 1 489 ? 8.875 5.889 -19.654 1.00 83.56 489 LYS A N 1
ATOM 3948 C CA . LYS A 1 489 ? 7.496 5.410 -19.577 1.00 83.56 489 LYS A CA 1
ATOM 3949 C C . LYS A 1 489 ? 7.291 4.780 -18.210 1.00 83.56 489 LYS A C 1
ATOM 3951 O O . LYS A 1 489 ? 7.962 3.815 -17.862 1.00 83.56 489 LYS A O 1
ATOM 3956 N N . VAL A 1 490 ? 6.372 5.353 -17.444 1.00 86.69 490 VAL A N 1
ATOM 3957 C CA . VAL A 1 490 ? 5.945 4.841 -16.143 1.00 86.69 490 VAL A CA 1
ATOM 3958 C C . VAL A 1 490 ? 4.649 4.066 -16.354 1.00 86.69 490 VAL A C 1
ATOM 3960 O O . VAL A 1 490 ? 3.692 4.582 -16.939 1.00 86.69 490 VAL A O 1
ATOM 3963 N N . HIS A 1 491 ? 4.604 2.824 -15.891 1.00 87.19 491 HIS A N 1
ATOM 3964 C CA . HIS A 1 491 ? 3.403 2.000 -15.891 1.00 87.19 491 HIS A CA 1
ATOM 3965 C C . HIS A 1 491 ? 2.970 1.729 -14.459 1.00 87.19 491 HIS A C 1
ATOM 3967 O O . HIS A 1 491 ? 3.733 1.193 -13.656 1.00 87.19 491 HIS A O 1
ATOM 3973 N N . ILE A 1 492 ? 1.738 2.110 -14.143 1.00 88.56 492 ILE A N 1
ATOM 3974 C CA . ILE A 1 492 ? 1.125 1.825 -12.852 1.00 88.56 492 ILE A CA 1
ATOM 3975 C C . ILE A 1 492 ? 0.181 0.644 -13.032 1.00 88.56 492 ILE A C 1
ATOM 3977 O O . ILE A 1 492 ? -0.890 0.762 -13.638 1.00 88.56 492 ILE A O 1
ATOM 3981 N N . SER A 1 493 ? 0.578 -0.490 -12.465 1.00 86.38 493 SER A N 1
ATOM 3982 C CA . SER A 1 493 ? -0.242 -1.692 -12.403 1.00 86.38 493 SER A CA 1
ATOM 3983 C C . SER A 1 493 ? -1.490 -1.477 -11.566 1.00 86.38 493 SER A C 1
ATOM 3985 O O . SER A 1 493 ? -1.546 -0.618 -10.683 1.00 86.38 493 SER A O 1
ATOM 3987 N N . ARG A 1 494 ? -2.487 -2.340 -11.770 1.00 84.62 494 ARG A N 1
ATOM 3988 C CA . ARG A 1 494 ? -3.674 -2.359 -10.916 1.00 84.62 494 ARG A CA 1
ATOM 3989 C C . ARG A 1 494 ? -3.276 -2.621 -9.449 1.00 84.62 494 ARG A C 1
ATOM 3991 O O . ARG A 1 494 ? -2.742 -3.704 -9.178 1.00 84.62 494 ARG A O 1
ATOM 3998 N N . PRO A 1 495 ? -3.590 -1.703 -8.512 1.00 88.38 495 PRO A N 1
ATOM 3999 C CA . PRO A 1 495 ? -3.333 -1.881 -7.088 1.00 88.38 495 PRO A CA 1
ATOM 4000 C C . PRO A 1 495 ? -3.905 -3.186 -6.528 1.00 88.38 495 PRO A C 1
ATOM 4002 O O . PRO A 1 495 ? -4.992 -3.625 -6.916 1.00 88.38 495 PRO A O 1
ATOM 4005 N N . ILE A 1 496 ? -3.168 -3.774 -5.595 1.00 87.06 496 ILE A N 1
ATOM 4006 C CA . ILE A 1 496 ? -3.497 -4.978 -4.840 1.00 87.06 496 ILE A CA 1
ATOM 4007 C C . ILE A 1 496 ? -3.903 -4.531 -3.433 1.00 87.06 496 ILE A C 1
ATOM 4009 O O . ILE A 1 496 ? -3.079 -4.014 -2.686 1.00 87.06 496 ILE A O 1
ATOM 4013 N N . THR A 1 497 ? -5.172 -4.695 -3.068 1.00 85.50 497 THR A N 1
ATOM 4014 C CA . THR A 1 497 ? -5.649 -4.413 -1.705 1.00 85.50 497 THR A CA 1
ATOM 4015 C C . THR A 1 497 ? -5.261 -5.558 -0.780 1.00 85.50 497 THR A C 1
ATOM 4017 O O . THR A 1 497 ? -5.588 -6.709 -1.073 1.00 85.50 497 THR A O 1
ATOM 4020 N N . LEU A 1 498 ? -4.586 -5.262 0.331 1.00 84.38 498 LEU A N 1
ATOM 4021 C CA . LEU A 1 498 ? -4.106 -6.287 1.262 1.00 84.38 498 LEU A CA 1
ATOM 4022 C C . LEU A 1 498 ? -5.254 -7.080 1.901 1.00 84.38 498 LEU A C 1
ATOM 4024 O O . LEU A 1 498 ? -5.099 -8.268 2.181 1.00 84.38 498 LEU A O 1
ATOM 4028 N N . SER A 1 499 ? -6.441 -6.482 2.041 1.00 75.38 499 SER A N 1
ATOM 4029 C CA . SER A 1 499 ? -7.640 -7.195 2.500 1.00 75.38 499 SER A CA 1
ATOM 4030 C C . SER A 1 499 ? -8.006 -8.415 1.663 1.00 75.38 499 SER A C 1
ATOM 4032 O O . SER A 1 499 ? -8.601 -9.357 2.191 1.00 75.38 499 SER A O 1
ATOM 4034 N N . HIS A 1 500 ? -7.598 -8.452 0.392 1.00 70.19 500 HIS A N 1
ATOM 4035 C CA . HIS A 1 500 ? -7.845 -9.582 -0.495 1.00 70.19 500 HIS A CA 1
ATOM 4036 C C . HIS A 1 500 ? -7.210 -10.878 0.025 1.00 70.19 500 HIS A C 1
ATOM 4038 O O . HIS A 1 500 ? -7.777 -11.954 -0.141 1.00 70.19 500 HIS A O 1
ATOM 4044 N N . PHE A 1 501 ? -6.068 -10.760 0.704 1.00 68.38 501 PHE A N 1
ATOM 4045 C CA . PHE A 1 501 ? -5.316 -11.876 1.267 1.00 68.38 501 PHE A CA 1
ATOM 4046 C C . PHE A 1 501 ? -5.522 -12.016 2.779 1.00 68.38 501 PHE A C 1
ATOM 4048 O O . PHE A 1 501 ? -4.915 -12.886 3.394 1.00 68.38 501 PHE A O 1
ATOM 4055 N N . SER A 1 502 ? -6.384 -11.200 3.403 1.00 65.00 502 SER A N 1
ATOM 4056 C CA . SER A 1 502 ? -6.562 -11.200 4.867 1.00 65.00 502 SER A CA 1
ATOM 4057 C C . SER A 1 502 ? -7.026 -12.553 5.427 1.00 65.00 502 SER A C 1
ATOM 4059 O O . SER A 1 502 ? -6.775 -12.856 6.591 1.00 65.00 502 SER A O 1
ATOM 4061 N N . ALA A 1 503 ? -7.661 -13.392 4.599 1.00 53.94 503 ALA A N 1
ATOM 4062 C CA . ALA A 1 503 ? -8.052 -14.762 4.935 1.00 53.94 503 ALA A CA 1
ATOM 4063 C C . ALA A 1 503 ? -6.869 -15.730 5.079 1.00 53.94 503 ALA A C 1
ATOM 4065 O O . ALA A 1 503 ? -7.002 -16.764 5.736 1.00 53.94 503 ALA A O 1
ATOM 4066 N N . SER A 1 504 ? -5.754 -15.436 4.413 1.00 61.38 504 SER A N 1
ATOM 4067 C CA . SER A 1 504 ? -4.614 -16.334 4.330 1.00 61.38 504 SER A CA 1
ATOM 4068 C C . SER A 1 504 ? -3.863 -16.375 5.661 1.00 61.38 504 SER A C 1
ATOM 4070 O O . SER A 1 504 ? -3.610 -15.319 6.249 1.00 61.38 504 SER A O 1
ATOM 4072 N N . PRO A 1 505 ? -3.476 -17.564 6.164 1.00 64.81 505 PRO A N 1
ATOM 4073 C CA . PRO A 1 505 ? -2.543 -17.652 7.285 1.00 64.81 505 PRO A CA 1
ATOM 4074 C C . PRO A 1 505 ? -1.162 -17.072 6.927 1.00 64.81 505 PRO A C 1
ATOM 4076 O O . PRO A 1 505 ? -0.408 -16.713 7.824 1.00 64.81 505 PRO A O 1
ATOM 4079 N N . THR A 1 506 ? -0.856 -16.934 5.632 1.00 77.50 506 THR A N 1
ATOM 4080 C CA . THR A 1 506 ? 0.405 -16.430 5.076 1.00 77.50 506 THR A CA 1
ATOM 4081 C C . THR A 1 506 ? 0.184 -15.151 4.260 1.00 77.50 506 THR A C 1
ATOM 4083 O O . THR A 1 506 ? 0.695 -15.007 3.152 1.00 77.50 506 THR A O 1
ATOM 4086 N N . LEU A 1 507 ? -0.574 -14.196 4.818 1.00 78.69 507 LEU A N 1
ATOM 4087 C CA . LEU A 1 507 ? -0.903 -12.897 4.203 1.00 78.69 507 LEU A CA 1
ATOM 4088 C C . LEU A 1 507 ? 0.310 -12.201 3.548 1.00 78.69 507 LEU A C 1
ATOM 4090 O O . LEU A 1 507 ? 0.206 -11.706 2.422 1.00 78.69 507 LEU A O 1
ATOM 4094 N N . ALA A 1 508 ? 1.453 -12.165 4.239 1.00 84.81 508 ALA A N 1
ATOM 4095 C CA . ALA A 1 508 ? 2.663 -11.526 3.726 1.00 84.81 508 ALA A CA 1
ATOM 4096 C C . ALA A 1 508 ? 3.223 -12.257 2.493 1.00 84.81 508 ALA A C 1
ATOM 4098 O O . ALA A 1 508 ? 3.488 -11.610 1.484 1.00 84.81 508 ALA A O 1
ATOM 4099 N N . GLU A 1 509 ? 3.328 -13.587 2.533 1.00 84.06 509 GLU A N 1
ATOM 4100 C CA . GLU A 1 509 ? 3.860 -14.392 1.423 1.00 84.06 509 GLU A CA 1
ATOM 4101 C C . GLU A 1 509 ? 2.981 -14.321 0.172 1.00 84.06 509 GLU A C 1
ATOM 4103 O O . GLU A 1 509 ? 3.484 -14.111 -0.932 1.00 84.06 509 GLU A O 1
ATOM 4108 N N . ASP A 1 510 ? 1.659 -14.383 0.334 1.00 79.00 510 ASP A N 1
ATOM 4109 C CA . ASP A 1 510 ? 0.733 -14.259 -0.797 1.00 79.00 510 ASP A CA 1
ATOM 4110 C C . ASP A 1 510 ? 0.822 -12.865 -1.437 1.00 79.00 510 ASP A C 1
ATOM 4112 O O . ASP A 1 510 ? 0.789 -12.715 -2.664 1.00 79.00 510 ASP A O 1
ATOM 4116 N N . THR A 1 511 ? 1.001 -11.831 -0.606 1.00 85.31 511 THR A N 1
ATOM 4117 C CA . THR A 1 511 ? 1.218 -10.454 -1.066 1.00 85.31 511 THR A CA 1
ATOM 4118 C C . THR A 1 511 ? 2.539 -10.329 -1.828 1.00 85.31 511 THR A C 1
ATOM 4120 O O . THR A 1 511 ? 2.551 -9.745 -2.916 1.00 85.31 511 THR A O 1
ATOM 4123 N N . LYS A 1 512 ? 3.634 -10.900 -1.303 1.00 87.19 512 LYS A N 1
ATOM 4124 C CA . LYS A 1 512 ? 4.955 -10.937 -1.957 1.00 87.19 512 LYS A CA 1
ATOM 4125 C C . LYS A 1 512 ? 4.868 -11.632 -3.316 1.00 87.19 512 LYS A C 1
ATOM 4127 O O . LYS A 1 512 ? 5.297 -11.071 -4.328 1.00 87.19 512 LYS A O 1
ATOM 4132 N N . MET A 1 513 ? 4.251 -12.814 -3.365 1.00 81.62 513 MET A N 1
ATOM 4133 C CA . MET A 1 513 ? 4.067 -13.586 -4.594 1.00 81.62 513 MET A CA 1
ATOM 4134 C C . MET A 1 513 ? 3.273 -12.788 -5.634 1.00 81.62 513 MET A C 1
ATOM 4136 O O . MET A 1 513 ? 3.719 -12.650 -6.774 1.00 81.62 513 MET A O 1
ATOM 4140 N N . MET A 1 514 ? 2.131 -12.213 -5.248 1.00 80.56 514 MET A N 1
ATOM 4141 C CA . MET A 1 514 ? 1.295 -11.435 -6.163 1.00 80.56 514 MET A CA 1
ATOM 4142 C C . MET A 1 514 ? 2.010 -10.178 -6.673 1.00 80.56 514 MET A C 1
ATOM 4144 O O . MET A 1 514 ? 1.932 -9.866 -7.863 1.00 80.56 514 MET A O 1
ATOM 4148 N N . LEU A 1 515 ? 2.730 -9.465 -5.801 1.00 84.81 515 LEU A N 1
ATOM 4149 C CA . LEU A 1 515 ? 3.524 -8.300 -6.189 1.00 84.81 515 LEU A CA 1
ATOM 4150 C C . LEU A 1 515 ? 4.589 -8.683 -7.224 1.00 84.81 515 LEU A C 1
ATOM 4152 O O . LEU A 1 515 ? 4.669 -8.039 -8.270 1.00 84.81 515 LEU A O 1
ATOM 4156 N N . LYS A 1 516 ? 5.333 -9.769 -6.983 1.00 81.50 516 LYS A N 1
ATOM 4157 C CA . LYS A 1 516 ? 6.366 -10.279 -7.897 1.00 81.50 516 LYS A CA 1
ATOM 4158 C C . LYS A 1 516 ? 5.788 -10.699 -9.250 1.00 81.50 516 LYS A C 1
ATOM 4160 O O . LYS A 1 516 ? 6.364 -10.386 -10.289 1.00 81.50 516 LYS A O 1
ATOM 4165 N N . VAL A 1 517 ? 4.632 -11.370 -9.255 1.00 78.25 517 VAL A N 1
ATOM 4166 C CA . VAL A 1 517 ? 3.922 -11.747 -10.490 1.00 78.25 517 VAL A CA 1
ATOM 4167 C C . VAL A 1 517 ? 3.529 -10.496 -11.279 1.00 78.25 517 VAL A C 1
ATOM 4169 O O . VAL A 1 517 ? 3.866 -10.386 -12.457 1.00 78.25 517 VAL A O 1
ATOM 4172 N N . LYS A 1 518 ? 2.889 -9.508 -10.641 1.00 77.44 518 LYS A N 1
ATOM 4173 C CA . LYS A 1 518 ? 2.490 -8.273 -11.332 1.00 77.44 518 LYS A CA 1
ATOM 4174 C C . LYS A 1 518 ? 3.677 -7.468 -11.848 1.00 77.44 518 LYS A C 1
ATOM 4176 O O . LYS A 1 518 ? 3.639 -7.010 -12.984 1.00 77.44 518 LYS A O 1
ATOM 4181 N N . GLN A 1 519 ? 4.742 -7.341 -11.058 1.00 77.12 519 GLN A N 1
ATOM 4182 C CA . GLN A 1 519 ? 5.961 -6.643 -11.476 1.00 77.12 519 GLN A CA 1
ATOM 4183 C C . GLN A 1 519 ? 6.621 -7.283 -12.704 1.00 77.12 519 GLN A C 1
ATOM 4185 O O . GLN A 1 519 ? 7.276 -6.566 -13.446 1.00 77.12 519 GLN A O 1
ATOM 4190 N N . ARG A 1 520 ? 6.433 -8.587 -12.954 1.00 72.00 520 ARG A N 1
ATOM 4191 C CA . ARG A 1 520 ? 6.944 -9.270 -14.158 1.00 72.00 520 ARG A CA 1
ATOM 4192 C C . ARG A 1 520 ? 6.072 -9.074 -15.399 1.00 72.00 520 ARG A C 1
ATOM 4194 O O . ARG A 1 520 ? 6.608 -9.002 -16.503 1.00 72.00 520 ARG A O 1
ATOM 4201 N N . HIS A 1 521 ? 4.750 -9.034 -15.237 1.00 66.56 521 HIS A N 1
ATOM 4202 C CA . HIS A 1 521 ? 3.812 -8.968 -16.366 1.00 66.56 521 HIS A CA 1
ATOM 4203 C C . HIS A 1 521 ? 3.494 -7.538 -16.819 1.00 66.56 521 HIS A C 1
ATOM 4205 O O . HIS A 1 521 ? 3.273 -7.314 -18.006 1.00 66.56 521 HIS A O 1
ATOM 4211 N N . ASP A 1 522 ? 3.520 -6.569 -15.905 1.00 66.75 522 ASP A N 1
ATOM 4212 C CA . ASP A 1 522 ? 3.025 -5.210 -16.144 1.00 66.75 522 ASP A CA 1
ATOM 4213 C C . ASP A 1 522 ? 4.155 -4.184 -16.412 1.00 66.75 522 ASP A C 1
ATOM 4215 O O . ASP A 1 522 ? 4.034 -3.005 -16.070 1.00 66.75 522 ASP A O 1
ATOM 4219 N N . ILE A 1 523 ? 5.287 -4.597 -16.989 1.00 65.44 523 ILE A N 1
ATOM 4220 C CA . ILE A 1 523 ? 6.386 -3.675 -17.335 1.00 65.44 523 ILE A CA 1
ATOM 4221 C C . ILE A 1 523 ? 6.067 -2.986 -18.676 1.00 65.44 523 ILE A C 1
ATOM 4223 O O . ILE A 1 523 ? 5.692 -3.661 -19.638 1.00 65.44 523 ILE A O 1
ATOM 4227 N N . PRO A 1 524 ? 6.237 -1.655 -18.804 1.00 65.38 524 PRO A N 1
ATOM 4228 C CA . PRO A 1 524 ? 6.118 -0.976 -20.085 1.00 65.38 524 PRO A CA 1
ATOM 4229 C C . PRO A 1 524 ? 7.368 -1.265 -20.918 1.00 65.38 524 PRO A C 1
ATOM 4231 O O . PRO A 1 524 ? 8.371 -0.561 -20.831 1.00 65.38 524 PRO A O 1
ATOM 4234 N N . ILE A 1 525 ? 7.312 -2.321 -21.716 1.00 73.62 525 ILE A N 1
ATOM 4235 C CA . ILE A 1 525 ? 8.431 -2.759 -22.544 1.00 73.62 525 ILE A CA 1
ATOM 4236 C C . ILE A 1 525 ? 8.400 -1.998 -23.877 1.00 73.62 525 ILE A C 1
ATOM 4238 O O . ILE A 1 525 ? 7.355 -1.895 -24.519 1.00 73.62 525 ILE A O 1
ATOM 4242 N N . TYR A 1 526 ? 9.537 -1.443 -24.298 1.00 85.00 526 TYR A N 1
ATOM 4243 C CA . TYR A 1 526 ? 9.656 -0.850 -25.631 1.00 85.00 526 TYR A CA 1
ATOM 4244 C C . TYR A 1 526 ? 9.925 -1.933 -26.690 1.00 85.00 526 TYR A C 1
ATOM 4246 O O . TYR A 1 526 ? 10.624 -2.900 -26.389 1.00 85.00 526 TYR A O 1
ATOM 4254 N N . PRO A 1 527 ? 9.478 -1.753 -27.947 1.00 87.31 527 PRO A N 1
ATOM 4255 C CA . PRO A 1 527 ? 9.742 -2.684 -29.051 1.00 87.31 527 PRO A CA 1
ATOM 4256 C C . PRO A 1 527 ? 11.200 -3.155 -29.161 1.00 87.31 527 PRO A C 1
ATOM 4258 O O . PRO A 1 527 ? 11.478 -4.348 -29.267 1.00 87.31 527 PRO A O 1
ATOM 4261 N N . HIS A 1 528 ? 12.155 -2.230 -29.045 1.00 89.88 528 HIS A N 1
ATOM 4262 C CA . HIS A 1 528 ? 13.579 -2.545 -29.158 1.00 89.88 528 HIS A CA 1
ATOM 4263 C C . HIS A 1 528 ? 14.121 -3.416 -28.015 1.00 89.88 528 HIS A C 1
ATOM 4265 O O . HIS A 1 528 ? 15.161 -4.041 -28.198 1.00 89.88 528 HIS A O 1
ATOM 4271 N N . TYR A 1 529 ? 13.440 -3.510 -26.865 1.00 89.62 529 TYR A N 1
ATOM 4272 C CA . TYR A 1 529 ? 13.859 -4.398 -25.772 1.00 89.62 529 TYR A CA 1
ATOM 4273 C C . TYR A 1 529 ? 13.722 -5.869 -26.171 1.00 89.62 529 TYR A C 1
ATOM 4275 O O . TYR A 1 529 ? 14.605 -6.665 -25.870 1.00 89.62 529 TYR A O 1
ATOM 4283 N N . PHE A 1 530 ? 12.650 -6.225 -26.890 1.00 89.44 530 PHE A N 1
ATOM 4284 C CA . PHE A 1 530 ? 12.435 -7.588 -27.380 1.00 89.44 530 PHE A CA 1
ATOM 4285 C C . PHE A 1 530 ? 13.517 -7.995 -28.381 1.00 89.44 530 PHE A C 1
ATOM 4287 O O . PHE A 1 530 ? 14.123 -9.054 -28.248 1.00 89.44 530 PHE A O 1
ATOM 4294 N N . VAL A 1 531 ? 13.808 -7.120 -29.347 1.00 91.06 531 VAL A N 1
ATOM 4295 C CA . VAL A 1 531 ? 14.854 -7.363 -30.349 1.00 91.06 531 VAL A CA 1
ATOM 4296 C C . VAL A 1 531 ? 16.233 -7.458 -29.686 1.00 91.06 531 VAL A C 1
ATOM 4298 O O . VAL A 1 531 ? 16.996 -8.377 -29.978 1.00 91.06 531 VAL A O 1
ATOM 4301 N N . ALA A 1 532 ? 16.541 -6.552 -28.752 1.00 90.94 532 ALA A N 1
ATOM 4302 C CA . ALA A 1 532 ? 17.793 -6.575 -28.002 1.00 90.94 532 ALA A CA 1
ATOM 4303 C C . ALA A 1 532 ? 17.951 -7.857 -27.170 1.00 90.94 532 ALA A C 1
ATOM 4305 O O . ALA A 1 532 ? 19.040 -8.422 -27.145 1.00 90.94 532 ALA A O 1
ATOM 4306 N N . TYR A 1 533 ? 16.877 -8.349 -26.543 1.00 91.44 533 TYR A N 1
ATOM 4307 C CA . TYR A 1 533 ? 16.892 -9.608 -25.799 1.00 91.44 533 TYR A CA 1
ATOM 4308 C C . TYR A 1 533 ? 17.265 -10.800 -26.683 1.00 91.44 533 TYR A C 1
ATOM 4310 O O . TYR A 1 533 ? 18.195 -11.532 -26.350 1.00 91.44 533 TYR A O 1
ATOM 4318 N N . VAL A 1 534 ? 16.611 -10.962 -27.838 1.00 91.56 534 VAL A N 1
ATOM 4319 C CA . VAL A 1 534 ? 16.914 -12.088 -28.738 1.00 91.56 534 VAL A CA 1
ATOM 4320 C C . VAL A 1 534 ? 18.348 -12.009 -29.260 1.00 91.56 534 VAL A C 1
ATOM 4322 O O . VAL A 1 534 ? 19.052 -13.018 -29.287 1.00 91.56 534 VAL A O 1
ATOM 4325 N N . LEU A 1 535 ? 18.815 -10.809 -29.620 1.00 91.19 535 LEU A N 1
ATOM 4326 C CA . LEU A 1 535 ? 20.201 -10.600 -30.042 1.00 91.19 535 LEU A CA 1
ATOM 4327 C C . LEU A 1 535 ? 21.198 -10.901 -28.918 1.00 91.19 535 LEU A C 1
ATOM 4329 O O . LEU A 1 535 ? 22.239 -11.489 -29.190 1.00 91.19 535 LEU A O 1
ATOM 4333 N N . HIS A 1 536 ? 20.886 -10.539 -27.672 1.00 91.50 536 HIS A N 1
ATOM 4334 C CA . HIS A 1 536 ? 21.727 -10.831 -26.512 1.00 91.50 536 HIS A CA 1
ATOM 4335 C C . HIS A 1 536 ? 21.852 -12.342 -26.268 1.00 91.50 536 HIS A C 1
ATOM 4337 O O . HIS A 1 536 ? 22.966 -12.852 -26.169 1.00 91.50 536 HIS A O 1
ATOM 4343 N N . VAL A 1 537 ? 20.726 -13.067 -26.255 1.00 89.75 537 VAL A N 1
ATOM 4344 C CA . VAL A 1 537 ? 20.694 -14.531 -26.066 1.00 89.75 537 VAL A CA 1
ATOM 4345 C C . VAL A 1 537 ? 21.382 -15.268 -27.222 1.00 89.75 537 VAL A C 1
ATOM 4347 O O . VAL A 1 537 ? 22.043 -16.278 -27.003 1.00 89.75 537 VAL A O 1
ATOM 4350 N N . SER A 1 538 ? 21.300 -14.730 -28.442 1.00 88.94 538 SER A N 1
ATOM 4351 C CA . SER A 1 538 ? 21.925 -15.310 -29.642 1.00 88.94 538 SER A CA 1
ATOM 4352 C C . SER A 1 538 ? 23.412 -14.951 -29.808 1.00 88.94 538 SER A C 1
ATOM 4354 O O . SER A 1 538 ? 23.986 -15.170 -30.872 1.00 88.94 538 SER A O 1
ATOM 4356 N N . GLY A 1 539 ? 24.058 -14.352 -28.800 1.00 85.12 539 GLY A N 1
ATOM 4357 C CA . GLY A 1 539 ? 25.485 -14.007 -28.858 1.00 85.12 539 GLY A CA 1
ATOM 4358 C C . GLY A 1 539 ? 25.824 -12.797 -29.740 1.00 85.12 539 GLY A C 1
ATOM 4359 O O . GLY A 1 539 ? 26.976 -12.619 -30.128 1.00 85.12 539 GLY A O 1
ATOM 4360 N N . GLY A 1 540 ? 24.844 -11.944 -30.048 1.00 85.81 540 GLY A N 1
ATOM 4361 C CA . GLY A 1 540 ? 25.023 -10.679 -30.768 1.00 85.81 540 GLY A CA 1
ATOM 4362 C C . GLY A 1 540 ? 24.716 -10.725 -32.267 1.00 85.81 540 GLY A C 1
ATOM 4363 O O . GLY A 1 540 ? 24.898 -9.716 -32.945 1.00 85.81 540 GLY A O 1
ATOM 4364 N N . SER A 1 541 ? 24.244 -11.854 -32.798 1.00 89.19 541 SER A N 1
ATOM 4365 C CA . SER A 1 541 ? 23.910 -12.016 -34.218 1.00 89.19 541 SER A CA 1
ATOM 4366 C C . SER A 1 541 ? 22.729 -12.973 -34.385 1.00 89.19 541 SER A C 1
ATOM 4368 O O . SER A 1 541 ? 22.780 -14.087 -33.872 1.00 89.19 541 SER A O 1
ATOM 4370 N N . ALA A 1 542 ? 21.689 -12.576 -35.122 1.00 91.69 542 ALA A N 1
ATOM 4371 C CA . ALA A 1 542 ? 20.547 -13.447 -35.410 1.00 91.69 542 ALA A CA 1
ATOM 4372 C C . ALA A 1 542 ? 19.882 -13.130 -36.759 1.00 91.69 542 ALA A C 1
ATOM 4374 O O . ALA A 1 542 ? 19.913 -11.994 -37.242 1.00 91.69 542 ALA A O 1
ATOM 4375 N N . HIS A 1 543 ? 19.253 -14.145 -37.357 1.00 93.19 543 HIS A N 1
ATOM 4376 C CA . HIS A 1 543 ? 18.439 -14.003 -38.565 1.00 93.19 543 HIS A CA 1
ATOM 4377 C C . HIS A 1 543 ? 17.086 -13.355 -38.239 1.00 93.19 543 HIS A C 1
ATOM 4379 O O . HIS A 1 543 ? 16.486 -13.672 -37.213 1.00 93.19 543 HIS A O 1
ATOM 4385 N N . VAL A 1 544 ? 16.559 -12.495 -39.114 1.00 90.69 544 VAL A N 1
ATOM 4386 C CA . VAL A 1 544 ? 15.294 -11.762 -38.896 1.00 90.69 544 VAL A CA 1
ATOM 4387 C C . VAL A 1 544 ? 14.122 -12.704 -38.600 1.00 90.69 544 VAL A C 1
ATOM 4389 O O . VAL A 1 544 ? 13.311 -12.415 -37.721 1.00 90.69 544 VAL A O 1
ATOM 4392 N N . GLU A 1 545 ? 14.035 -13.840 -39.292 1.00 90.12 545 GLU A N 1
ATOM 4393 C CA . GLU A 1 545 ? 12.987 -14.841 -39.043 1.00 90.12 545 GLU A CA 1
ATOM 4394 C C . GLU A 1 545 ? 13.127 -15.522 -37.677 1.00 90.12 545 GLU A C 1
ATOM 4396 O O . GLU A 1 545 ? 12.128 -15.714 -36.985 1.00 90.12 545 GLU A O 1
ATOM 4401 N N . ALA A 1 546 ? 14.359 -15.812 -37.249 1.00 90.62 546 ALA A N 1
ATOM 4402 C CA . ALA A 1 546 ? 14.623 -16.362 -35.923 1.00 90.62 546 ALA A CA 1
ATOM 4403 C C . ALA A 1 546 ? 14.252 -15.353 -34.825 1.00 90.62 546 ALA A C 1
ATOM 4405 O O . ALA A 1 546 ? 13.623 -15.722 -33.836 1.00 90.62 546 ALA A O 1
ATOM 4406 N N . ILE A 1 547 ? 14.546 -14.062 -35.040 1.00 91.12 547 ILE A N 1
ATOM 4407 C CA . ILE A 1 547 ? 14.130 -12.986 -34.130 1.00 91.12 547 ILE A CA 1
ATOM 4408 C C . ILE A 1 547 ? 12.602 -12.931 -34.029 1.00 91.12 547 ILE A C 1
ATOM 4410 O O . ILE A 1 547 ? 12.063 -12.908 -32.925 1.00 91.12 547 ILE A O 1
ATOM 4414 N N . LYS A 1 548 ? 11.888 -12.964 -35.161 1.00 93.12 548 LYS A N 1
ATOM 4415 C CA . LYS A 1 548 ? 10.415 -12.982 -35.179 1.00 93.12 548 LYS A CA 1
ATOM 4416 C C . LYS A 1 548 ? 9.836 -14.182 -34.427 1.00 93.12 548 LYS A C 1
ATOM 4418 O O . LYS A 1 548 ? 8.900 -14.005 -33.649 1.00 93.12 548 LYS A O 1
ATOM 4423 N N . ALA A 1 549 ? 10.378 -15.378 -34.655 1.00 91.69 549 ALA A N 1
ATOM 4424 C CA . ALA A 1 549 ? 9.915 -16.605 -34.012 1.00 91.69 549 ALA A CA 1
ATOM 4425 C C . ALA A 1 549 ? 10.104 -16.557 -32.487 1.00 91.69 549 ALA A C 1
ATOM 4427 O O . ALA A 1 549 ? 9.178 -16.876 -31.738 1.00 91.69 549 ALA A O 1
ATOM 4428 N N . GLU A 1 550 ? 11.265 -16.089 -32.028 1.00 92.06 550 GLU A N 1
ATOM 4429 C CA . GLU A 1 550 ? 11.559 -15.974 -30.600 1.00 92.06 550 GLU A CA 1
ATOM 4430 C C . GLU A 1 550 ? 10.694 -14.896 -29.929 1.00 92.06 550 GLU A C 1
ATOM 4432 O O . GLU A 1 550 ? 10.133 -15.120 -28.857 1.00 92.06 550 GLU A O 1
ATOM 4437 N N . ILE A 1 551 ? 10.480 -13.752 -30.590 1.00 91.19 551 ILE A N 1
ATOM 4438 C CA . ILE A 1 551 ? 9.558 -12.716 -30.101 1.00 91.19 551 ILE A CA 1
ATOM 4439 C C . ILE A 1 551 ? 8.131 -13.266 -29.985 1.00 91.19 551 ILE A C 1
ATOM 4441 O O . ILE A 1 551 ? 7.479 -13.042 -28.964 1.00 91.19 551 ILE A O 1
ATOM 4445 N N . ASP A 1 552 ? 7.639 -14.017 -30.977 1.00 91.12 552 ASP A N 1
ATOM 4446 C CA . ASP A 1 552 ? 6.314 -14.650 -30.900 1.00 91.12 552 ASP A CA 1
ATOM 4447 C C . ASP A 1 552 ? 6.216 -15.621 -29.711 1.00 91.12 552 ASP A C 1
ATOM 4449 O O . ASP A 1 552 ? 5.204 -15.634 -29.005 1.00 91.12 552 ASP A O 1
ATOM 4453 N N . SER A 1 553 ? 7.279 -16.388 -29.446 1.00 89.25 553 SER A N 1
ATOM 4454 C CA . SER A 1 553 ? 7.383 -17.268 -28.276 1.00 89.25 553 SER A CA 1
ATOM 4455 C C . SER A 1 553 ? 7.287 -16.483 -26.962 1.00 89.25 553 SER A C 1
ATOM 4457 O O . SER A 1 553 ? 6.432 -16.780 -26.121 1.00 89.25 553 SER A O 1
ATOM 4459 N N . ILE A 1 554 ? 8.069 -15.407 -26.814 1.00 85.88 554 ILE A N 1
ATOM 4460 C CA . ILE A 1 554 ? 8.063 -14.534 -25.627 1.00 85.88 554 ILE A CA 1
ATOM 4461 C C . ILE A 1 554 ? 6.676 -13.917 -25.404 1.00 85.88 554 ILE A C 1
ATOM 4463 O O . ILE A 1 554 ? 6.168 -13.914 -24.278 1.00 85.88 554 ILE A O 1
ATOM 4467 N N . LEU A 1 555 ? 6.029 -13.424 -26.466 1.00 84.31 555 LEU A N 1
ATOM 4468 C CA . LEU A 1 555 ? 4.691 -12.837 -26.375 1.00 84.31 555 LEU A CA 1
ATOM 4469 C C . LEU A 1 555 ? 3.632 -13.862 -25.948 1.00 84.31 555 LEU A C 1
ATOM 4471 O O . LEU A 1 555 ? 2.722 -13.498 -25.199 1.00 84.31 555 LEU A O 1
ATOM 4475 N N . LYS A 1 556 ? 3.736 -15.127 -26.387 1.00 84.69 556 LYS A N 1
ATOM 4476 C CA . LYS A 1 556 ? 2.852 -16.215 -25.923 1.00 8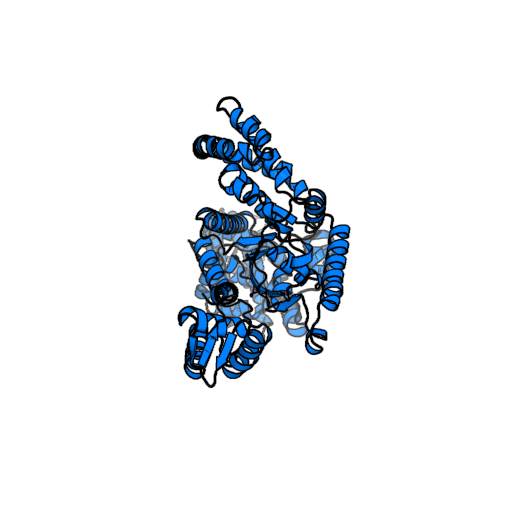4.69 556 LYS A CA 1
ATOM 4477 C C . LYS A 1 556 ? 3.097 -16.532 -24.453 1.00 84.69 556 LYS A C 1
ATOM 4479 O O . LYS A 1 556 ? 2.148 -16.523 -23.675 1.00 84.69 556 LYS A O 1
ATOM 4484 N N . LEU A 1 557 ? 4.355 -16.755 -24.070 1.00 81.75 557 LEU A N 1
ATOM 4485 C CA . LEU A 1 557 ? 4.740 -17.115 -22.702 1.00 81.75 557 LEU A CA 1
ATOM 4486 C C . LEU A 1 557 ? 4.326 -16.048 -21.682 1.00 81.75 557 LEU A C 1
ATOM 4488 O O . LEU A 1 557 ? 3.847 -16.378 -20.600 1.00 81.75 557 LEU A O 1
ATOM 4492 N N . ARG A 1 558 ? 4.464 -14.762 -22.031 1.00 74.88 558 ARG A N 1
ATOM 4493 C CA . ARG A 1 558 ? 4.102 -13.637 -21.153 1.00 74.88 558 ARG A CA 1
ATOM 4494 C C . ARG A 1 558 ? 2.656 -13.151 -21.311 1.00 74.88 558 ARG A C 1
ATOM 4496 O O . ARG A 1 558 ? 2.266 -12.223 -20.606 1.00 74.88 558 ARG A O 1
ATOM 4503 N N . ASN A 1 559 ? 1.864 -13.765 -22.195 1.00 74.44 559 ASN A N 1
ATOM 4504 C CA . ASN A 1 559 ? 0.487 -13.372 -22.522 1.00 74.44 559 ASN A CA 1
ATOM 4505 C C . ASN A 1 559 ? 0.343 -11.908 -23.011 1.00 74.44 559 ASN A C 1
ATOM 4507 O O . ASN A 1 559 ? -0.611 -11.202 -22.682 1.00 74.44 559 ASN A O 1
ATOM 4511 N N . LEU A 1 560 ? 1.297 -11.434 -23.817 1.00 76.31 560 LEU A N 1
ATOM 4512 C CA . LEU A 1 560 ? 1.391 -10.041 -24.281 1.00 76.31 560 LEU A CA 1
ATOM 4513 C C . LEU A 1 560 ? 0.839 -9.809 -25.698 1.00 76.31 560 LEU A C 1
ATOM 4515 O O . LEU A 1 560 ? 0.831 -8.674 -26.173 1.00 76.31 560 LEU A O 1
ATOM 4519 N N . LYS A 1 561 ? 0.323 -10.850 -26.366 1.00 78.31 561 LYS A N 1
ATOM 4520 C CA . LYS A 1 561 ? -0.219 -10.766 -27.740 1.00 78.31 561 LYS A CA 1
ATOM 4521 C C . LYS A 1 561 ? -1.371 -9.777 -27.927 1.00 78.31 561 LYS A C 1
ATOM 4523 O O . LYS A 1 561 ? -1.636 -9.355 -29.043 1.00 78.31 561 LYS A O 1
ATOM 4528 N N . HIS A 1 562 ? -2.067 -9.422 -26.851 1.00 75.12 562 HIS A N 1
ATOM 4529 C CA . HIS A 1 562 ? -3.146 -8.438 -26.891 1.00 75.12 562 HIS A CA 1
ATOM 4530 C C . HIS A 1 562 ? -2.640 -6.983 -26.920 1.00 75.12 562 HIS A C 1
ATOM 4532 O O . HIS A 1 562 ? -3.425 -6.081 -27.196 1.00 75.12 562 HIS A O 1
ATOM 4538 N N . LEU A 1 563 ? -1.356 -6.751 -26.612 1.00 70.81 563 LEU A N 1
ATOM 4539 C CA . LEU A 1 563 ? -0.736 -5.420 -26.558 1.00 70.81 563 LEU A CA 1
ATOM 4540 C C . LEU A 1 563 ? 0.254 -5.173 -27.695 1.00 70.81 563 LEU A C 1
ATOM 4542 O O . LEU A 1 563 ? 0.425 -4.022 -28.085 1.00 70.81 563 LEU A O 1
ATOM 4546 N N . TYR A 1 564 ? 0.912 -6.221 -28.196 1.00 81.06 564 TYR A N 1
ATOM 4547 C CA . TYR A 1 564 ? 1.964 -6.093 -29.199 1.00 81.06 564 TYR A CA 1
ATOM 4548 C C . TYR A 1 564 ? 1.784 -7.085 -30.349 1.00 81.06 564 TYR A C 1
ATOM 4550 O O . TYR A 1 564 ? 1.509 -8.267 -30.123 1.00 81.06 564 TYR A O 1
ATOM 4558 N N . SER A 1 565 ? 2.021 -6.608 -31.573 1.00 86.94 565 SER A N 1
ATOM 4559 C CA . SER A 1 565 ? 2.224 -7.440 -32.759 1.00 86.94 565 SER A CA 1
ATOM 4560 C C . SER A 1 565 ? 3.714 -7.701 -32.971 1.00 86.94 565 SER A C 1
ATOM 4562 O O . SER A 1 565 ? 4.549 -6.828 -32.735 1.00 86.94 565 SER A O 1
ATOM 4564 N N . VAL A 1 566 ? 4.055 -8.896 -33.459 1.00 89.56 566 VAL A N 1
ATOM 4565 C CA . VAL A 1 566 ? 5.437 -9.243 -33.828 1.00 89.56 566 VAL A CA 1
ATOM 4566 C C . VAL A 1 566 ? 5.954 -8.309 -34.926 1.00 89.56 566 VAL A C 1
ATOM 4568 O O . VAL A 1 566 ? 7.114 -7.909 -34.893 1.00 89.56 566 VAL A O 1
ATOM 4571 N N . GLU A 1 567 ? 5.099 -7.927 -35.878 1.00 90.00 567 GLU A N 1
ATOM 4572 C CA . GLU A 1 567 ? 5.483 -7.032 -36.976 1.00 90.00 567 GLU A CA 1
ATOM 4573 C C . GLU A 1 567 ? 5.778 -5.617 -36.480 1.00 90.00 567 GLU A C 1
ATOM 4575 O O . GLU A 1 567 ? 6.815 -5.060 -36.832 1.00 90.00 567 GLU A O 1
ATOM 4580 N N . ASP A 1 568 ? 4.936 -5.079 -35.596 1.00 87.00 568 ASP A N 1
ATOM 4581 C CA . ASP A 1 568 ? 5.138 -3.751 -35.006 1.00 87.00 568 ASP A CA 1
ATOM 4582 C C . ASP A 1 568 ? 6.409 -3.716 -34.154 1.00 87.00 568 ASP A C 1
ATOM 4584 O O . ASP A 1 568 ? 7.213 -2.790 -34.273 1.00 87.00 568 ASP A O 1
ATOM 4588 N N . ILE A 1 569 ? 6.641 -4.761 -33.344 1.00 88.69 569 ILE A N 1
ATOM 4589 C CA . ILE A 1 569 ? 7.868 -4.880 -32.548 1.00 88.69 569 ILE A CA 1
ATOM 4590 C C . ILE A 1 569 ? 9.097 -4.887 -33.454 1.00 88.69 569 ILE A C 1
ATOM 4592 O O . ILE A 1 569 ? 10.076 -4.199 -33.164 1.00 88.69 569 ILE A O 1
ATOM 4596 N N . MET A 1 570 ? 9.061 -5.671 -34.533 1.00 91.00 570 MET A N 1
ATOM 4597 C CA . MET A 1 570 ? 10.180 -5.758 -35.461 1.00 91.00 570 MET A CA 1
ATOM 4598 C C . MET A 1 570 ? 10.427 -4.435 -36.168 1.00 91.00 570 MET A C 1
ATOM 4600 O O . MET A 1 570 ? 11.572 -4.004 -36.213 1.00 91.00 570 MET A O 1
ATOM 4604 N N . ASN A 1 571 ? 9.386 -3.782 -36.680 1.00 88.44 571 ASN A N 1
ATOM 4605 C CA . ASN A 1 571 ? 9.522 -2.523 -37.404 1.00 88.44 571 ASN A CA 1
ATOM 4606 C C . ASN A 1 571 ? 10.040 -1.416 -36.475 1.00 88.44 571 ASN A C 1
ATOM 4608 O O . ASN A 1 571 ? 11.135 -0.897 -36.683 1.00 88.44 571 ASN A O 1
ATOM 4612 N N . GLU A 1 572 ? 9.328 -1.120 -35.384 1.00 87.81 572 GLU A N 1
ATOM 4613 C CA . GLU A 1 572 ? 9.704 -0.036 -34.468 1.00 87.81 572 GLU A CA 1
ATOM 4614 C C . GLU A 1 572 ? 10.997 -0.337 -33.696 1.00 87.81 572 GLU A C 1
ATOM 4616 O O . GLU A 1 572 ? 11.820 0.551 -33.454 1.00 87.81 572 GLU A O 1
ATOM 4621 N N . GLY A 1 573 ? 11.186 -1.595 -33.290 1.00 88.75 573 GLY A N 1
ATOM 4622 C CA . GLY A 1 573 ? 12.351 -2.034 -32.532 1.00 88.75 573 GLY A CA 1
ATOM 4623 C C . GLY A 1 573 ? 13.631 -1.999 -33.359 1.00 88.75 573 GLY A C 1
ATOM 4624 O O . GLY A 1 573 ? 14.636 -1.452 -32.901 1.00 88.75 573 GLY A O 1
ATOM 4625 N N . MET A 1 574 ? 13.595 -2.526 -34.587 1.00 88.56 574 MET A N 1
ATOM 4626 C CA . MET A 1 574 ? 14.740 -2.480 -35.499 1.00 88.56 574 MET A CA 1
ATOM 4627 C C . MET A 1 574 ? 15.051 -1.056 -35.942 1.00 88.56 574 MET A C 1
ATOM 4629 O O . MET A 1 574 ? 16.217 -0.666 -35.907 1.00 88.56 574 MET A O 1
ATOM 4633 N N . ASP A 1 575 ? 14.037 -0.261 -36.298 1.00 87.56 575 ASP A N 1
ATOM 4634 C CA . ASP A 1 575 ? 14.229 1.136 -36.696 1.00 87.56 575 ASP A CA 1
ATOM 4635 C C . ASP A 1 575 ? 14.917 1.935 -35.588 1.00 87.56 575 ASP A C 1
ATOM 4637 O O . ASP A 1 575 ? 15.837 2.722 -35.844 1.00 87.56 575 ASP A O 1
ATOM 4641 N N . PHE A 1 576 ? 14.526 1.704 -34.333 1.00 88.44 576 PHE A N 1
ATOM 4642 C CA . PHE A 1 576 ? 15.179 2.317 -33.186 1.00 88.44 576 PHE A CA 1
ATOM 4643 C C . PHE A 1 576 ? 16.639 1.866 -33.039 1.00 88.44 576 PHE A C 1
ATOM 4645 O O . PHE A 1 576 ? 17.527 2.714 -32.930 1.00 88.44 576 PHE A O 1
ATOM 4652 N N . LEU A 1 577 ? 16.912 0.557 -33.049 1.00 88.56 577 LEU A N 1
ATOM 4653 C CA . LEU A 1 577 ? 18.270 0.038 -32.847 1.00 88.56 577 LEU A CA 1
ATOM 4654 C C . LEU A 1 577 ? 19.221 0.435 -33.985 1.00 88.56 577 LEU A C 1
ATOM 4656 O O . LEU A 1 577 ? 20.371 0.776 -33.716 1.00 88.56 577 LEU A O 1
ATOM 4660 N N . ILE A 1 578 ? 18.751 0.452 -35.235 1.00 87.06 578 ILE A N 1
ATOM 4661 C CA . ILE A 1 578 ? 19.539 0.895 -36.393 1.00 87.06 578 ILE A CA 1
ATOM 4662 C C . ILE A 1 578 ? 19.801 2.402 -36.309 1.00 87.06 578 ILE A C 1
ATOM 4664 O O . ILE A 1 578 ? 20.939 2.841 -36.451 1.00 87.06 578 ILE A O 1
ATOM 4668 N N . SER A 1 579 ? 18.774 3.215 -36.032 1.00 84.19 579 SER A N 1
ATOM 4669 C CA . SER A 1 579 ? 18.928 4.681 -35.978 1.00 84.19 579 SER A CA 1
ATOM 4670 C C . SER A 1 579 ? 19.809 5.174 -34.826 1.00 84.19 579 SER A C 1
ATOM 4672 O O . SER A 1 579 ? 20.357 6.275 -34.907 1.00 84.19 579 SER A O 1
ATOM 4674 N N . ASN A 1 580 ? 19.976 4.367 -33.775 1.00 83.12 580 ASN A N 1
ATOM 4675 C CA . ASN A 1 580 ? 20.887 4.642 -32.662 1.00 83.12 580 ASN A CA 1
ATOM 4676 C C . ASN A 1 580 ? 22.253 3.946 -32.810 1.00 83.12 580 ASN A C 1
ATOM 4678 O O . ASN A 1 580 ? 23.041 3.960 -31.864 1.00 83.12 580 ASN A O 1
ATOM 4682 N N . ASN A 1 581 ? 22.551 3.375 -33.985 1.00 84.62 581 ASN A N 1
ATOM 4683 C CA . ASN A 1 581 ? 23.786 2.643 -34.282 1.00 84.62 581 ASN A CA 1
ATOM 4684 C C . ASN A 1 581 ? 24.057 1.476 -33.314 1.00 84.62 581 ASN A C 1
ATOM 4686 O O . ASN A 1 581 ? 25.202 1.139 -33.056 1.00 84.62 581 ASN A O 1
ATOM 4690 N N . CYS A 1 582 ? 23.024 0.856 -32.738 1.00 85.50 582 CYS A N 1
ATOM 4691 C CA . CYS A 1 582 ? 23.199 -0.314 -31.873 1.00 85.50 582 CYS A CA 1
ATOM 4692 C C . CYS A 1 582 ? 23.428 -1.595 -32.684 1.00 85.50 582 CYS A C 1
ATOM 4694 O O . CYS A 1 582 ? 24.138 -2.496 -32.237 1.00 85.50 582 CYS A O 1
ATOM 4696 N N . VAL A 1 583 ? 22.815 -1.680 -33.867 1.00 89.44 583 VAL A N 1
ATOM 4697 C CA . VAL A 1 583 ? 22.861 -2.859 -34.739 1.00 89.44 583 VAL A CA 1
ATOM 4698 C C . VAL A 1 583 ? 23.039 -2.451 -36.197 1.00 89.44 583 VAL A C 1
ATOM 4700 O O . VAL A 1 583 ? 22.605 -1.376 -36.612 1.00 89.44 583 VAL A O 1
ATOM 4703 N N . THR A 1 584 ? 23.639 -3.333 -36.988 1.00 89.00 584 THR A N 1
ATOM 4704 C CA . THR A 1 584 ? 23.676 -3.251 -38.450 1.00 89.00 584 THR A CA 1
ATOM 4705 C C . THR A 1 584 ? 22.877 -4.400 -39.049 1.00 89.00 584 THR A C 1
ATOM 4707 O O . THR A 1 584 ? 22.810 -5.499 -38.494 1.00 89.00 584 THR A O 1
ATOM 4710 N N . ARG A 1 585 ? 22.229 -4.140 -40.187 1.00 87.06 585 ARG A N 1
ATOM 4711 C CA . ARG A 1 585 ? 21.480 -5.149 -40.936 1.00 87.06 585 ARG A CA 1
ATOM 4712 C C . ARG A 1 585 ? 22.198 -5.429 -42.252 1.00 87.06 585 ARG A C 1
ATOM 4714 O O . ARG A 1 585 ? 22.314 -4.531 -43.081 1.00 87.06 585 ARG A O 1
ATOM 4721 N N . SER A 1 586 ? 22.625 -6.673 -42.439 1.00 83.81 586 SER A N 1
ATOM 4722 C CA . SER A 1 586 ? 23.250 -7.170 -43.669 1.00 83.81 586 SER A CA 1
ATOM 4723 C C . SER A 1 586 ? 22.336 -8.232 -44.277 1.00 83.81 586 SER A C 1
ATOM 4725 O O . SER A 1 586 ? 22.374 -9.396 -43.886 1.00 83.81 586 SER A O 1
ATOM 4727 N N . GLY A 1 587 ? 21.456 -7.815 -45.192 1.00 85.56 587 GLY A N 1
ATOM 4728 C CA . GLY A 1 587 ? 20.410 -8.678 -45.751 1.00 85.56 587 GLY A CA 1
ATOM 4729 C C . GLY A 1 587 ? 19.370 -9.084 -44.699 1.00 85.56 587 GLY A C 1
ATOM 4730 O O . GLY A 1 587 ? 18.654 -8.236 -44.151 1.00 85.56 587 GLY A O 1
ATOM 4731 N N . GLU A 1 588 ? 19.288 -10.384 -44.421 1.00 87.75 588 GLU A N 1
ATOM 4732 C CA . GLU A 1 588 ? 18.366 -10.979 -43.444 1.00 87.75 588 GLU A CA 1
ATOM 4733 C C . GLU A 1 588 ? 19.009 -11.237 -42.073 1.00 87.75 588 GLU A C 1
ATOM 4735 O O . GLU A 1 588 ? 18.325 -11.655 -41.140 1.00 87.75 588 GLU A O 1
ATOM 4740 N N . THR A 1 589 ? 20.294 -10.914 -41.908 1.00 88.75 589 THR A N 1
ATOM 4741 C CA . THR A 1 589 ? 21.005 -11.049 -40.631 1.00 88.75 589 THR A CA 1
ATOM 4742 C C . THR A 1 589 ? 21.178 -9.691 -39.959 1.00 88.75 589 THR A C 1
ATOM 4744 O O . THR A 1 589 ? 21.519 -8.690 -40.599 1.00 88.75 589 THR A O 1
ATOM 4747 N N . VAL A 1 590 ? 20.957 -9.661 -38.646 1.00 90.50 590 VAL A N 1
ATOM 4748 C CA . VAL A 1 590 ? 21.156 -8.493 -37.784 1.00 90.50 590 VAL A CA 1
ATOM 4749 C C . VAL A 1 590 ? 22.338 -8.762 -36.862 1.00 90.50 590 VAL A C 1
ATOM 4751 O O . VAL A 1 590 ? 22.376 -9.800 -36.204 1.00 90.50 590 VAL A O 1
ATOM 4754 N N . VAL A 1 591 ? 23.285 -7.825 -36.805 1.00 90.50 591 VAL A N 1
ATOM 4755 C CA . VAL A 1 591 ? 24.514 -7.940 -36.008 1.00 90.50 591 VAL A CA 1
ATOM 4756 C C . VAL A 1 591 ? 24.642 -6.744 -35.068 1.00 90.50 591 VAL A C 1
ATOM 4758 O O . VAL A 1 591 ? 24.454 -5.595 -35.468 1.00 90.50 591 VAL A O 1
ATOM 4761 N N . VAL A 1 592 ? 24.956 -7.010 -33.803 1.00 91.00 592 VAL A N 1
ATOM 4762 C CA . VAL A 1 592 ? 25.216 -5.994 -32.776 1.00 91.00 592 VAL A CA 1
ATOM 4763 C C . VAL A 1 592 ? 26.600 -5.381 -32.989 1.00 91.00 592 VAL A C 1
ATOM 4765 O O . VAL A 1 592 ? 27.581 -6.105 -33.159 1.00 91.00 592 VAL A O 1
ATOM 4768 N N . GLN A 1 593 ? 26.698 -4.051 -32.939 1.00 88.44 593 GLN A N 1
ATOM 4769 C CA . GLN A 1 593 ? 27.994 -3.366 -32.997 1.00 88.44 593 GLN A CA 1
ATOM 4770 C C . GLN A 1 593 ? 28.791 -3.593 -31.701 1.00 88.44 593 GLN A C 1
ATOM 4772 O O . GLN A 1 593 ? 28.229 -3.571 -30.603 1.00 88.44 593 GLN A O 1
ATOM 4777 N N . GLU A 1 594 ? 30.106 -3.813 -31.809 1.00 81.25 594 GLU A N 1
ATOM 4778 C CA . GLU A 1 594 ? 30.942 -4.185 -30.658 1.00 81.25 594 GLU A CA 1
ATOM 4779 C C . GLU A 1 594 ? 30.948 -3.138 -29.538 1.00 81.25 594 GLU A C 1
ATOM 4781 O O . GLU A 1 594 ? 30.902 -3.504 -28.364 1.00 81.25 594 GLU A O 1
ATOM 4786 N N . ASP A 1 595 ? 30.914 -1.851 -29.883 1.00 82.88 595 ASP A N 1
ATOM 4787 C CA . ASP A 1 595 ? 30.896 -0.725 -28.943 1.00 82.88 595 ASP A CA 1
ATOM 4788 C C . ASP A 1 595 ? 29.529 -0.511 -28.262 1.00 82.88 595 ASP A C 1
ATOM 4790 O O . ASP A 1 595 ? 29.403 0.328 -27.367 1.00 82.88 595 ASP A O 1
ATOM 4794 N N . LYS A 1 596 ? 28.493 -1.259 -28.671 1.00 83.94 596 LYS A N 1
ATOM 4795 C CA . LYS A 1 596 ? 27.113 -1.149 -28.163 1.00 83.94 596 LYS A CA 1
ATOM 4796 C C . LYS A 1 596 ? 26.586 -2.416 -27.497 1.00 83.94 596 LYS A C 1
ATOM 4798 O O . LYS A 1 596 ? 25.407 -2.456 -27.139 1.00 83.94 596 LYS A O 1
ATOM 4803 N N . LYS A 1 597 ? 27.443 -3.411 -27.245 1.00 83.75 597 LYS A N 1
ATOM 4804 C CA . LYS A 1 597 ? 27.063 -4.638 -26.521 1.00 83.75 597 LYS A CA 1
ATOM 4805 C C . LYS A 1 597 ? 26.433 -4.338 -25.156 1.00 83.75 597 LYS A C 1
ATOM 4807 O O . LYS A 1 597 ? 25.410 -4.927 -24.829 1.00 83.75 597 LYS A O 1
ATOM 4812 N N . GLU A 1 598 ? 26.960 -3.368 -24.408 1.00 83.81 598 GLU A N 1
ATOM 4813 C CA . GLU A 1 598 ? 26.392 -2.959 -23.112 1.00 83.81 598 GLU A CA 1
ATOM 4814 C C . GLU A 1 598 ? 24.961 -2.417 -23.221 1.00 83.81 598 GLU A C 1
ATOM 4816 O O . GLU A 1 598 ? 24.115 -2.740 -22.391 1.00 83.81 598 GLU A O 1
ATOM 4821 N N . ALA A 1 599 ? 24.664 -1.634 -24.263 1.00 83.75 599 ALA A N 1
ATOM 4822 C CA . ALA A 1 599 ? 23.325 -1.092 -24.485 1.00 83.75 599 ALA A CA 1
ATOM 4823 C C . ALA A 1 599 ? 22.315 -2.213 -24.768 1.00 83.75 599 ALA A C 1
ATOM 4825 O O . ALA A 1 599 ? 21.207 -2.207 -24.235 1.00 83.75 599 ALA A O 1
ATOM 4826 N N . ILE A 1 600 ? 22.720 -3.199 -25.574 1.00 87.19 600 ILE A N 1
ATOM 4827 C CA . ILE A 1 600 ? 21.906 -4.381 -25.871 1.00 87.19 600 ILE A CA 1
ATOM 4828 C C . ILE A 1 600 ? 21.675 -5.212 -24.607 1.00 87.19 600 ILE A C 1
ATOM 4830 O O . ILE A 1 600 ? 20.531 -5.564 -24.335 1.00 87.19 600 ILE A O 1
ATOM 4834 N N . THR A 1 601 ? 22.709 -5.453 -23.797 1.00 86.38 601 THR A N 1
ATOM 4835 C CA . THR A 1 601 ? 22.578 -6.148 -22.505 1.00 86.38 601 THR A CA 1
ATOM 4836 C C . THR A 1 601 ? 21.643 -5.401 -21.550 1.00 86.38 601 THR A C 1
ATOM 4838 O O . THR A 1 601 ? 20.764 -6.012 -20.943 1.00 86.38 601 THR A O 1
ATOM 4841 N N . TYR A 1 602 ? 21.761 -4.074 -21.461 1.00 83.69 602 TYR A N 1
ATOM 4842 C CA . TYR A 1 602 ? 20.888 -3.244 -20.630 1.00 83.69 602 TYR A CA 1
ATOM 4843 C C . TYR A 1 602 ? 19.411 -3.374 -21.027 1.00 83.69 602 TYR A C 1
ATOM 4845 O O . TYR A 1 602 ? 18.551 -3.601 -20.171 1.00 83.69 602 TYR A O 1
ATOM 4853 N N . PHE A 1 603 ? 19.109 -3.264 -22.325 1.00 85.38 603 PHE A N 1
ATOM 4854 C CA . PHE A 1 603 ? 17.746 -3.419 -22.837 1.00 85.38 603 PHE A CA 1
ATOM 4855 C C . PHE A 1 603 ? 17.231 -4.855 -22.675 1.00 85.38 603 PHE A C 1
ATOM 4857 O O . PHE A 1 603 ? 16.094 -5.047 -22.242 1.00 85.38 603 PHE A O 1
ATOM 4864 N N . ALA A 1 604 ? 18.071 -5.856 -22.954 1.00 84.00 604 ALA A N 1
ATOM 4865 C CA . ALA A 1 604 ? 17.747 -7.271 -22.785 1.00 84.00 604 ALA A CA 1
ATOM 4866 C C . ALA A 1 604 ? 17.361 -7.601 -21.337 1.00 84.00 604 ALA A C 1
ATOM 4868 O O . ALA A 1 604 ? 16.393 -8.325 -21.106 1.00 84.00 604 ALA A O 1
ATOM 4869 N N . GLY A 1 605 ? 18.039 -7.001 -20.356 1.00 77.75 605 GLY A N 1
ATOM 4870 C CA . GLY A 1 605 ? 17.746 -7.208 -18.941 1.00 77.75 605 GLY A CA 1
ATOM 4871 C C . GLY A 1 605 ? 16.359 -6.730 -18.495 1.00 77.75 605 GLY A C 1
ATOM 4872 O O . GLY A 1 605 ? 16.010 -6.914 -17.337 1.00 77.75 605 GLY A O 1
ATOM 4873 N N . TYR A 1 606 ? 15.571 -6.028 -19.321 1.00 75.25 606 TYR A N 1
ATOM 4874 C CA . TYR A 1 606 ? 14.161 -5.715 -19.004 1.00 75.25 606 TYR A CA 1
ATOM 4875 C C . TYR A 1 606 ? 13.197 -6.854 -19.370 1.00 75.25 606 TYR A C 1
ATOM 4877 O O . TYR A 1 606 ? 12.043 -6.826 -18.943 1.00 75.25 606 TYR A O 1
ATOM 4885 N N . ILE A 1 607 ? 13.649 -7.809 -20.191 1.00 75.38 607 ILE A N 1
ATOM 4886 C CA . ILE A 1 607 ? 12.873 -8.965 -20.662 1.00 75.38 607 ILE A CA 1
ATOM 4887 C C . ILE A 1 607 ? 13.196 -10.234 -19.869 1.00 75.38 607 ILE A C 1
ATOM 4889 O O . ILE A 1 607 ? 12.366 -11.140 -19.848 1.00 75.38 607 ILE A O 1
ATOM 4893 N N . VAL A 1 608 ? 14.368 -10.312 -19.234 1.00 65.00 608 VAL A N 1
ATOM 4894 C CA . VAL A 1 608 ? 14.696 -11.347 -18.235 1.00 65.00 608 VAL A CA 1
ATOM 4895 C C . VAL A 1 608 ? 13.736 -11.190 -17.057 1.00 65.00 608 VAL A C 1
ATOM 4897 O O . VAL A 1 608 ? 12.990 -12.156 -16.764 1.00 65.00 608 VAL A O 1
#

Sequence (608 aa):
MNLLQNEYLECIPSDDIIGVDCGSTLKNPAAIAAGIISNLPQCGDNLSGALIAQAHAEMIQLGRCLGAKEQTIMGIAGLGDLVATALSQHSRNRRFGREIAEQITQKGTTVSFFDKLLLRVKPENVLERMSKRMHYLVEGAYAIEPILELADKYNLTMPVYRSLYDVLLNKRDPWLLIETIKNPAKYEILTRRARIKVKERKKGIERMSGMIFKHIVVEQLVQQLCSESKKLQVLANSREYKDLLKQYLPQHKEYSHELSLYNDLNEAQYEKQLKTIIEFYYNSISDRYVYTFSLLILKLARMFFYLYGLLYRRRITEFFEERIGLTGDIKYLKKTVMTANPVYFCNAKDQADSLFVVLALIKFISIPLPRFYVDSRLMKNKLLQFLFRLCGGYIVHTTRCASILYRETLLQYMLSCVEHGIPVLYSNSMDNESQDELVIQDMVIEGLCALLQKTTEEIAVTPVGIGHKYYNPVTHPVSFLKLFRNVTKVHISRPITLSHFSASPTLAEDTKMMLKVKQRHDIPIYPHYFVAYVLHVSGGSAHVEAIKAEIDSILKLRNLKHLYSVEDIMNEGMDFLISNNCVTRSGETVVVQEDKKEAITYFAGYIV

Mean predicted aligned error: 15.5 Å

Radius of gyration: 31.31 Å; Cα contacts (8 Å, |Δi|>4): 903; chains: 1; bounding box: 97×46×86 Å

Nearest PDB structures (foldseek):
  1z82-assembly1_B  TM=9.108E-01  e=3.265E-07  Thermotoga maritima MSB8
  1n1e-assembly1_B  TM=8.989E-01  e=3.025E-05  Leishmania mexicana
  8e4v-assembly1_A  TM=6.748E-01  e=4.353E+00  Homo sapiens
  5x12-assembly1_A-2  TM=6.765E-01  e=4.949E+00  Bacillus spizizenii str. W23
  1fnn-assembly2_B  TM=2.113E-01  e=1.158E+00  Pyrobaculum aerophilum